Protein AF-0000000070112714 (afdb_homodimer)

Radius of gyration: 20.92 Å; Cα contacts (8 Å, |Δi|>4): 1227; chains: 2; bounding box: 42×71×52 Å

Structure (mmCIF, N/CA/C/O backbone):
data_AF-0000000070112714-model_v1
#
loop_
_entity.id
_entity.type
_entity.pdbx_description
1 polymer 'Adenosylcobinamide amidohydrolase'
#
loop_
_atom_site.group_PDB
_atom_site.id
_atom_site.type_symbol
_atom_site.label_atom_id
_atom_site.label_alt_id
_atom_site.label_comp_id
_atom_site.label_asym_id
_atom_site.label_entity_id
_atom_site.label_seq_id
_atom_site.pdbx_PDB_ins_code
_atom_site.Cartn_x
_atom_site.Cartn_y
_atom_site.Cartn_z
_atom_site.occupancy
_atom_site.B_iso_or_equiv
_atom_site.auth_seq_id
_atom_site.auth_comp_id
_atom_site.auth_asym_id
_atom_site.auth_atom_id
_atom_site.pdbx_PDB_model_num
ATOM 1 N N . MET A 1 1 ? -20.719 7.207 11.641 1 56.81 1 MET A N 1
ATOM 2 C CA . MET A 1 1 ? -20.375 8.398 10.875 1 56.81 1 MET A CA 1
ATOM 3 C C . MET A 1 1 ? -18.906 8.758 11.07 1 56.81 1 MET A C 1
ATOM 5 O O . MET A 1 1 ? -18.391 8.719 12.195 1 56.81 1 MET A O 1
ATOM 9 N N . PHE A 1 2 ? -18.266 8.805 9.938 1 67.12 2 PHE A N 1
ATOM 10 C CA . PHE A 1 2 ? -16.875 9.211 10.031 1 67.12 2 PHE A CA 1
ATOM 11 C C . PHE A 1 2 ? -16.75 10.641 10.555 1 67.12 2 PHE A C 1
ATOM 13 O O . PHE A 1 2 ? -17.469 11.531 10.086 1 67.12 2 PHE A O 1
ATOM 20 N N . ALA A 1 3 ? -15.992 10.781 11.586 1 72 3 ALA A N 1
ATOM 21 C CA . ALA A 1 3 ? -15.828 12.094 12.203 1 72 3 ALA A CA 1
ATOM 22 C C . ALA A 1 3 ? -14.969 13.008 11.336 1 72 3 ALA A C 1
ATOM 24 O O . ALA A 1 3 ? -13.852 12.648 10.969 1 72 3 ALA A O 1
ATOM 25 N N . GLU A 1 4 ? -15.531 14.086 10.969 1 88.38 4 GLU A N 1
ATOM 26 C CA . GLU A 1 4 ? -14.797 15.148 10.297 1 88.38 4 GLU A CA 1
ATOM 27 C C . GLU A 1 4 ? -13.68 15.695 11.18 1 88.38 4 GLU A C 1
ATOM 29 O O . GLU A 1 4 ? -13.828 15.781 12.398 1 88.38 4 GLU A O 1
ATOM 34 N N . PRO A 1 5 ? -12.547 15.977 10.555 1 95.75 5 PRO A N 1
ATOM 35 C CA . PRO A 1 5 ? -11.484 16.562 11.375 1 95.75 5 PRO A CA 1
ATOM 36 C C . PRO A 1 5 ? -11.781 18 11.797 1 95.75 5 PRO A C 1
ATOM 38 O O . PRO A 1 5 ? -12.516 18.703 11.102 1 95.75 5 PRO A O 1
ATOM 41 N N . SER A 1 6 ? -11.258 18.406 12.914 1 96.06 6 SER A N 1
ATOM 42 C CA . SER A 1 6 ? -11.266 19.812 13.336 1 96.06 6 SER A CA 1
ATOM 43 C C . SER A 1 6 ? -9.906 20.469 13.094 1 96.06 6 SER A C 1
ATOM 45 O O . SER A 1 6 ? -8.867 19.812 13.188 1 96.06 6 SER A O 1
ATOM 47 N N . LEU A 1 7 ? -9.969 21.719 12.742 1 95.75 7 LEU A N 1
ATOM 48 C CA . LEU A 1 7 ? -8.75 22.516 12.633 1 95.75 7 LEU A CA 1
ATOM 49 C C . LEU A 1 7 ? -8.406 23.172 13.961 1 95.75 7 LEU A C 1
ATOM 51 O O . LEU A 1 7 ? -9.266 23.781 14.602 1 95.75 7 LEU A O 1
ATOM 55 N N . THR A 1 8 ? -7.23 22.953 14.438 1 95.25 8 THR A N 1
ATOM 56 C CA . THR A 1 8 ? -6.738 23.578 15.664 1 95.25 8 THR A CA 1
ATOM 57 C C . THR A 1 8 ? -5.289 24.016 15.5 1 95.25 8 THR A C 1
ATOM 59 O O . THR A 1 8 ? -4.789 24.141 14.375 1 95.25 8 THR A O 1
ATOM 62 N N . HIS A 1 9 ? -4.691 24.516 16.625 1 94.56 9 HIS A N 1
ATOM 63 C CA . HIS A 1 9 ? -3.324 25.016 16.578 1 94.56 9 HIS A CA 1
ATOM 64 C C . HIS A 1 9 ? -2.539 24.609 17.812 1 94.56 9 HIS A C 1
ATOM 66 O O . HIS A 1 9 ? -3.129 24.25 18.844 1 94.56 9 HIS A O 1
ATOM 72 N N . ARG A 1 10 ? -1.313 24.562 17.625 1 91.44 10 ARG A N 1
ATOM 73 C CA . ARG A 1 10 ? -0.392 24.453 18.766 1 91.44 10 ARG A CA 1
ATOM 74 C C . ARG A 1 10 ? 0.631 25.578 18.734 1 91.44 10 ARG A C 1
ATOM 76 O O . ARG A 1 10 ? 0.941 26.141 17.688 1 91.44 10 ARG A O 1
ATOM 83 N N . ARG A 1 11 ? 1.104 25.922 19.922 1 89.69 11 ARG A N 1
ATOM 84 C CA . ARG A 1 11 ? 2.154 26.922 20.031 1 89.69 11 ARG A CA 1
ATOM 85 C C . ARG A 1 11 ? 3.535 26.297 19.875 1 89.69 11 ARG A C 1
ATOM 87 O O . ARG A 1 11 ? 3.896 25.375 20.609 1 89.69 11 ARG A O 1
ATOM 94 N N . GLU A 1 12 ? 4.195 26.609 18.812 1 86.19 12 GLU A N 1
ATOM 95 C CA . GLU A 1 12 ? 5.562 26.172 18.578 1 86.19 12 GLU A CA 1
ATOM 96 C C . GLU A 1 12 ? 6.426 27.312 18.016 1 86.19 12 GLU A C 1
ATOM 98 O O . GLU A 1 12 ? 6.055 27.953 17.047 1 86.19 12 GLU A O 1
ATOM 103 N N . ASP A 1 13 ? 7.633 27.547 18.734 1 82.56 13 ASP A N 1
ATOM 104 C CA . ASP A 1 13 ? 8.578 28.594 18.359 1 82.56 13 ASP A CA 1
ATOM 105 C C . ASP A 1 13 ? 7.883 29.938 18.203 1 82.56 13 ASP A C 1
ATOM 107 O O . ASP A 1 13 ? 8.102 30.656 17.219 1 82.56 13 ASP A O 1
ATOM 111 N N . GLY A 1 14 ? 6.926 30.25 19.094 1 82.19 14 GLY A N 1
ATOM 112 C CA . GLY A 1 14 ? 6.246 31.547 19.156 1 82.19 14 GLY A CA 1
ATOM 113 C C . GLY A 1 14 ? 5.176 31.703 18.094 1 82.19 14 GLY A C 1
ATOM 114 O O . GLY A 1 14 ? 4.66 32.812 17.875 1 82.19 14 GLY A O 1
ATOM 115 N N . ARG A 1 15 ? 4.855 30.656 17.391 1 87.38 15 ARG A N 1
ATOM 116 C CA . ARG A 1 15 ? 3.848 30.703 16.328 1 87.38 15 ARG A CA 1
ATOM 117 C C . ARG A 1 15 ? 2.711 29.719 16.609 1 87.38 15 ARG A C 1
ATOM 119 O O . ARG A 1 15 ? 2.9 28.734 17.312 1 87.38 15 ARG A O 1
ATOM 126 N N . ASP A 1 16 ? 1.595 30.109 16.188 1 90.81 16 ASP A N 1
ATOM 127 C CA . ASP A 1 16 ? 0.481 29.172 16.156 1 90.81 16 ASP A CA 1
ATOM 128 C C . ASP A 1 16 ? 0.528 28.297 14.914 1 90.81 16 ASP A C 1
ATOM 130 O O . ASP A 1 16 ? 0.186 28.75 13.82 1 90.81 16 ASP A O 1
ATOM 134 N N . VAL A 1 17 ? 0.941 27.109 15.031 1 93.94 17 VAL A N 1
ATOM 135 C CA . VAL A 1 17 ? 1.101 26.203 13.906 1 93.94 17 VAL A CA 1
ATOM 13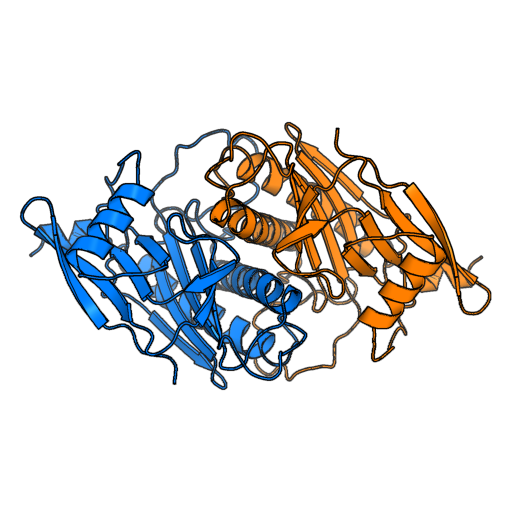6 C C . VAL A 1 17 ? -0.122 25.281 13.789 1 93.94 17 VAL A C 1
ATOM 138 O O . VAL A 1 17 ? -0.492 24.609 14.758 1 93.94 17 VAL A O 1
ATOM 141 N N . PRO A 1 18 ? -0.763 25.266 12.695 1 96.06 18 PRO A N 1
ATOM 142 C CA . PRO A 1 18 ? -2.041 24.562 12.57 1 96.06 18 PRO A CA 1
ATOM 143 C C . PRO A 1 18 ? -1.876 23.031 12.5 1 96.06 18 PRO A C 1
ATOM 145 O O . PRO A 1 18 ? -0.819 22.547 12.102 1 96.06 18 PRO A O 1
ATOM 148 N N . LEU A 1 19 ? -2.928 22.344 12.914 1 97.44 19 LEU A N 1
ATOM 149 C CA . LEU A 1 19 ? -3.041 20.906 12.711 1 97.44 19 LEU A CA 1
ATOM 150 C C . LEU A 1 19 ? -4.504 20.484 12.594 1 97.44 19 LEU A C 1
ATOM 152 O O . LEU A 1 19 ? -5.398 21.188 13.062 1 97.44 19 LEU A O 1
ATOM 156 N N . LEU A 1 20 ? -4.691 19.406 11.836 1 98.19 20 LEU A N 1
ATOM 157 C CA . LEU A 1 20 ? -5.98 18.719 11.773 1 98.19 20 LEU A CA 1
ATOM 158 C C . LEU A 1 20 ? -6.078 17.641 12.844 1 98.19 20 LEU A C 1
ATOM 160 O O . LEU A 1 20 ? -5.117 16.906 13.078 1 98.19 20 LEU A O 1
ATOM 164 N N . LEU A 1 21 ? -7.234 17.578 13.492 1 98.25 21 LEU A N 1
ATOM 165 C CA . LEU A 1 21 ? -7.457 16.609 14.555 1 98.25 21 LEU A CA 1
ATOM 166 C C . LEU A 1 21 ? -8.734 15.805 14.305 1 98.25 21 LEU A C 1
ATOM 168 O O . LEU A 1 21 ? -9.805 16.391 14.102 1 98.25 21 LEU A O 1
ATOM 172 N N . TRP A 1 22 ? -8.609 14.469 14.18 1 98.06 22 TRP A N 1
ATOM 173 C CA . TRP A 1 22 ? -9.734 13.539 14.258 1 98.06 22 TRP A CA 1
ATOM 174 C C . TRP A 1 22 ? -9.844 12.93 15.648 1 98.06 22 TRP A C 1
ATOM 176 O O . TRP A 1 22 ? -8.891 12.312 16.141 1 98.06 22 TRP A O 1
ATOM 186 N N . ARG A 1 23 ? -10.922 13.07 16.328 1 96.56 23 ARG A N 1
ATOM 187 C CA . ARG A 1 23 ? -11.289 12.312 17.516 1 96.56 23 ARG A CA 1
ATOM 188 C C . ARG A 1 23 ? -12.391 11.305 17.219 1 96.56 23 ARG A C 1
ATOM 190 O O . ARG A 1 23 ? -13.508 11.688 16.875 1 96.56 23 ARG A O 1
ATOM 197 N N . PHE A 1 24 ? -12.031 10.078 17.359 1 96.12 24 PHE A N 1
ATOM 198 C CA . PHE A 1 24 ? -13.016 9.055 17.016 1 96.12 24 PHE A CA 1
ATOM 199 C C . PHE A 1 24 ? -13.867 8.695 18.219 1 96.12 24 PHE A C 1
ATOM 201 O O . PHE A 1 24 ? -13.344 8.453 19.312 1 96.12 24 PHE A O 1
ATOM 208 N N . PRO A 1 25 ? -15.18 8.734 18.078 1 93.81 25 PRO A N 1
ATOM 209 C CA . PRO A 1 25 ? -16.062 8.414 19.203 1 93.81 25 PRO A CA 1
ATOM 210 C C . PRO A 1 25 ? -15.812 7.016 19.766 1 93.81 25 PRO A C 1
ATOM 212 O O . PRO A 1 25 ? -16.031 6.781 20.969 1 93.81 25 PRO A O 1
ATOM 215 N N . GLU A 1 26 ? -15.531 6.074 18.953 1 95.69 26 GLU A N 1
ATOM 216 C CA . GLU A 1 26 ? -15.094 4.723 19.297 1 95.69 26 GLU A CA 1
ATOM 217 C C . GLU A 1 26 ? -13.828 4.348 18.531 1 95.69 26 GLU A C 1
ATOM 219 O O . GLU A 1 26 ? -13.555 4.887 17.453 1 95.69 26 GLU A O 1
ATOM 224 N N . PRO A 1 27 ? -13.055 3.426 19.141 1 97.31 27 PRO A N 1
ATOM 225 C CA . PRO A 1 27 ? -11.844 3.02 18.422 1 97.31 27 PRO A CA 1
ATOM 226 C C . PRO A 1 27 ? -12.133 2.486 17.016 1 97.31 27 PRO A C 1
ATOM 228 O O . PRO A 1 27 ? -13.117 1.773 16.828 1 97.31 27 PRO A O 1
ATOM 231 N N . LEU A 1 28 ? -11.32 2.832 16.109 1 98.06 28 LEU A N 1
ATOM 232 C CA . LEU A 1 28 ? -11.414 2.381 14.719 1 98.06 28 LEU A CA 1
ATOM 233 C C . LEU A 1 28 ? -10.25 1.464 14.367 1 98.06 28 LEU A C 1
ATOM 235 O O . LEU A 1 28 ? -9.164 1.577 14.945 1 98.06 28 LEU A O 1
ATOM 239 N N . LEU A 1 29 ? -10.523 0.528 13.461 1 98.69 29 LEU A N 1
ATOM 240 C CA . LEU A 1 29 ? -9.445 -0.258 12.883 1 98.69 29 LEU A CA 1
ATOM 241 C C . LEU A 1 29 ? -8.703 0.544 11.812 1 98.69 29 LEU A C 1
ATOM 243 O O . LEU A 1 29 ? -9.328 1.164 10.953 1 98.69 29 LEU A O 1
ATOM 247 N N . ALA A 1 30 ? -7.297 0.504 11.945 1 98.81 30 ALA A N 1
ATOM 248 C CA . ALA A 1 30 ? -6.508 1.33 11.031 1 98.81 30 ALA A CA 1
ATOM 249 C C . ALA A 1 30 ? -5.344 0.538 10.445 1 98.81 30 ALA A C 1
ATOM 251 O O . ALA A 1 30 ? -4.781 -0.338 11.102 1 98.81 30 ALA A O 1
ATOM 252 N N . ALA A 1 31 ? -5.031 0.729 9.219 1 98.94 31 ALA A N 1
ATOM 253 C CA . ALA A 1 31 ? -3.729 0.483 8.609 1 98.94 31 ALA A CA 1
ATOM 254 C C . ALA A 1 31 ? -3.062 1.79 8.188 1 98.94 31 ALA A C 1
ATOM 256 O O . ALA A 1 31 ? -3.643 2.574 7.434 1 98.94 31 ALA A O 1
ATOM 257 N N . SER A 1 32 ? -1.835 2.039 8.68 1 98.88 32 SER A N 1
ATOM 258 C CA . SER A 1 32 ? -1.22 3.342 8.453 1 98.88 32 SER A CA 1
ATOM 259 C C . SER A 1 32 ? 0.291 3.221 8.289 1 98.88 32 SER A C 1
ATOM 261 O O . SER A 1 32 ? 0.932 2.424 8.977 1 98.88 32 SER A O 1
ATOM 263 N N . SER A 1 33 ? 0.837 4.031 7.414 1 98.88 33 SER A N 1
ATOM 264 C CA . SER A 1 33 ? 2.283 4.102 7.234 1 98.88 33 SER A CA 1
ATOM 265 C C . SER A 1 33 ? 2.895 5.211 8.078 1 98.88 33 SER A C 1
ATOM 267 O O . SER A 1 33 ? 4.059 5.574 7.895 1 98.88 33 SER A O 1
ATOM 269 N N . ALA A 1 34 ? 2.199 5.758 9 1 98.56 34 ALA A N 1
ATOM 270 C CA . ALA A 1 34 ? 2.594 6.926 9.789 1 98.56 34 ALA A CA 1
ATOM 271 C C . ALA A 1 34 ? 3.797 6.609 10.672 1 98.56 34 ALA A C 1
ATOM 273 O O . ALA A 1 34 ? 4.02 5.453 11.039 1 98.56 34 ALA A O 1
ATOM 274 N N . VAL A 1 35 ? 4.492 7.605 10.93 1 94.56 35 VAL A N 1
ATOM 275 C CA . VAL A 1 35 ? 5.656 7.488 11.797 1 94.56 35 VAL A CA 1
ATOM 276 C C . VAL A 1 35 ? 5.207 7.188 13.227 1 94.56 35 VAL A C 1
ATOM 278 O O . VAL A 1 35 ? 5.816 6.367 13.922 1 94.56 35 VAL A O 1
ATOM 281 N N . LEU A 1 36 ? 4.164 7.887 13.656 1 98.19 36 LEU A N 1
ATOM 282 C CA . LEU A 1 36 ? 3.549 7.559 14.938 1 98.19 36 LEU A CA 1
ATOM 283 C C . LEU A 1 36 ? 2.26 6.77 14.734 1 98.19 36 LEU A C 1
ATOM 285 O O . LEU A 1 36 ? 1.352 7.223 14.039 1 98.19 36 LEU A O 1
ATOM 289 N N . GLY A 1 37 ? 2.242 5.656 15.391 1 98.31 37 GLY A N 1
ATOM 290 C CA . GLY A 1 37 ? 1.006 4.891 15.352 1 98.31 37 GLY A CA 1
ATOM 291 C C . GLY A 1 37 ? 0.8 4.148 14.047 1 98.31 37 GLY A C 1
ATOM 292 O O . GLY A 1 37 ? -0.324 3.764 13.719 1 98.31 37 GLY A O 1
ATOM 293 N N . GLY A 1 38 ? 1.857 4 13.219 1 98.56 38 GLY A N 1
ATOM 294 C CA . GLY A 1 38 ? 1.761 3.203 12.008 1 98.56 38 GLY A CA 1
ATOM 295 C C . GLY A 1 38 ? 1.513 1.732 12.273 1 98.56 38 GLY A C 1
ATOM 296 O O . GLY A 1 38 ? 1.567 1.289 13.43 1 98.56 38 GLY A O 1
ATOM 297 N N . GLY A 1 39 ? 1.223 0.967 11.242 1 98.69 39 GLY A N 1
ATOM 298 C CA . GLY A 1 39 ? 0.872 -0.438 11.367 1 98.69 39 GLY A CA 1
ATOM 299 C C . GLY A 1 39 ? -0.625 -0.685 11.344 1 98.69 39 GLY A C 1
ATOM 300 O O . GLY A 1 39 ? -1.384 0.131 10.812 1 98.69 39 GLY A O 1
ATOM 301 N N . VAL A 1 40 ? -1.014 -1.874 11.781 1 98.88 40 VAL A N 1
ATOM 302 C CA . VAL A 1 40 ? -2.426 -2.244 11.82 1 98.88 40 VAL A CA 1
ATOM 303 C C . VAL A 1 40 ? -2.877 -2.389 13.273 1 98.88 40 VAL A C 1
ATOM 305 O O . VAL A 1 40 ? -2.195 -3.023 14.078 1 98.88 40 VAL A O 1
ATOM 308 N N . GLY A 1 41 ? -3.982 -1.781 13.562 1 98.62 41 GLY A N 1
ATOM 309 C CA . GLY A 1 41 ? -4.523 -1.898 14.906 1 98.62 41 GLY A CA 1
ATOM 310 C C . GLY A 1 41 ? -5.613 -0.884 15.195 1 98.62 41 GLY A C 1
ATOM 311 O O . GLY A 1 41 ? -5.996 -0.104 14.32 1 98.62 41 GLY A O 1
ATOM 312 N N . LEU A 1 42 ? -6.145 -0.897 16.438 1 98.62 42 LEU A N 1
ATOM 313 C CA . LEU A 1 42 ? -7.172 0.049 16.859 1 98.62 42 LEU A CA 1
ATOM 314 C C . LEU A 1 42 ? -6.562 1.416 17.156 1 98.62 42 LEU A C 1
ATOM 316 O O . LEU A 1 42 ? -5.469 1.505 17.719 1 98.62 42 LEU A O 1
ATOM 320 N N . ARG A 1 43 ? -7.234 2.41 16.734 1 98.62 43 ARG A N 1
ATOM 321 C CA . ARG A 1 43 ? -6.797 3.787 16.953 1 98.62 43 ARG A CA 1
ATOM 322 C C . ARG A 1 43 ? -7.953 4.652 17.453 1 98.62 43 ARG A C 1
ATOM 324 O O . ARG A 1 43 ? -9.094 4.473 17.031 1 98.62 43 ARG A O 1
ATOM 331 N N . GLU A 1 44 ? -7.617 5.664 18.25 1 98.25 44 GLU A N 1
ATOM 332 C CA . GLU A 1 44 ? -8.648 6.473 18.891 1 98.25 44 GLU A CA 1
ATOM 333 C C . GLU A 1 44 ? -8.594 7.918 18.406 1 98.25 44 GLU A C 1
ATOM 335 O O . GLU A 1 44 ? -9.531 8.688 18.625 1 98.25 44 GLU A O 1
ATOM 340 N N . TRP A 1 45 ? -7.547 8.281 17.844 1 98.44 45 TRP A N 1
ATOM 341 C CA . TRP A 1 45 ? -7.395 9.641 17.328 1 98.44 45 TRP A CA 1
ATOM 342 C C . TRP A 1 45 ? -6.379 9.68 16.188 1 98.44 45 TRP A C 1
ATOM 344 O O . TRP A 1 45 ? -5.629 8.719 15.984 1 98.44 45 TRP A O 1
ATOM 354 N N . LEU A 1 46 ? -6.379 10.711 15.391 1 98.75 46 LEU A N 1
ATOM 355 C CA . LEU A 1 46 ? -5.441 10.984 14.305 1 98.75 46 LEU A CA 1
ATOM 356 C C . LEU A 1 46 ? -5.16 12.477 14.188 1 98.75 46 LEU A C 1
ATOM 358 O O . LEU A 1 46 ? -6.074 13.297 14.289 1 98.75 46 LEU A O 1
ATOM 362 N N . ILE A 1 47 ? -3.867 12.844 14.117 1 98.69 47 ILE A N 1
ATOM 363 C CA . ILE A 1 47 ? -3.52 14.242 13.875 1 98.69 47 ILE A CA 1
ATOM 364 C C . ILE A 1 47 ? -2.674 14.344 12.602 1 98.69 47 ILE A C 1
ATOM 366 O O . ILE A 1 47 ? -1.876 13.453 12.312 1 98.69 47 ILE A O 1
ATOM 370 N N . ASN A 1 48 ? -2.848 15.289 11.844 1 98.5 48 ASN A N 1
ATOM 371 C CA . ASN A 1 48 ? -2.018 15.758 10.742 1 98.5 48 ASN A CA 1
ATOM 372 C C . ASN A 1 48 ? -1.517 17.172 10.977 1 98.5 48 ASN A C 1
ATOM 374 O O . ASN A 1 48 ? -2.287 18.141 10.883 1 98.5 48 ASN A O 1
ATOM 378 N N . ALA A 1 49 ? -0.205 17.281 11.25 1 97.81 49 ALA A N 1
ATOM 379 C CA . ALA A 1 49 ? 0.325 18.547 11.75 1 97.81 49 ALA A CA 1
ATOM 380 C C . ALA A 1 49 ? 1.243 19.203 10.727 1 97.81 49 ALA A C 1
ATOM 382 O O . ALA A 1 49 ? 2.164 18.562 10.211 1 97.81 49 ALA A O 1
ATOM 383 N N . SER A 1 50 ? 1.033 20.5 10.469 1 96.5 50 SER A N 1
ATOM 384 C CA . SER A 1 50 ? 1.953 21.266 9.641 1 96.5 50 SER A CA 1
ATOM 385 C C . SER A 1 50 ? 3.281 21.5 10.352 1 96.5 50 SER A C 1
ATOM 387 O O . SER A 1 50 ? 3.314 21.688 11.57 1 96.5 50 SER A O 1
ATOM 389 N N . VAL A 1 51 ? 4.312 21.359 9.625 1 94.12 51 VAL A N 1
ATOM 390 C CA . VAL A 1 51 ? 5.652 21.688 10.094 1 94.12 51 VAL A CA 1
ATOM 391 C C . VAL A 1 51 ? 6.344 22.594 9.086 1 94.12 51 VAL A C 1
ATOM 393 O O . VAL A 1 51 ? 5.973 22.641 7.914 1 94.12 51 VAL A O 1
ATOM 396 N N . PRO A 1 52 ? 7.305 23.391 9.578 1 88.62 52 PRO A N 1
ATOM 397 C CA . PRO A 1 52 ? 8.047 24.219 8.617 1 88.62 52 PRO A CA 1
ATOM 398 C C . PRO A 1 52 ? 8.844 23.391 7.613 1 88.62 52 PRO A C 1
ATOM 400 O O . PRO A 1 52 ? 9.211 22.25 7.902 1 88.62 52 PRO A O 1
ATOM 403 N N . MET A 1 53 ? 9.141 23.984 6.473 1 84.5 53 MET A N 1
ATOM 404 C CA . MET A 1 53 ? 9.906 23.312 5.426 1 84.5 53 MET A CA 1
ATOM 405 C C . MET A 1 53 ? 11.305 22.953 5.918 1 84.5 53 MET A C 1
ATOM 407 O O . MET A 1 53 ? 11.953 22.062 5.367 1 84.5 53 MET A O 1
ATOM 411 N N . SER A 1 54 ? 11.68 23.594 7.008 1 82.12 54 SER A N 1
ATOM 412 C CA . SER A 1 54 ? 13.008 23.375 7.57 1 82.12 54 SER A CA 1
ATOM 413 C C . SER A 1 54 ? 12.992 22.297 8.648 1 82.12 54 SER A C 1
ATOM 415 O O . SER A 1 54 ? 14.008 22.031 9.289 1 82.12 54 SER A O 1
ATOM 417 N N . TYR A 1 55 ? 11.828 21.781 8.805 1 85.44 55 TYR A N 1
ATOM 418 C CA . TYR A 1 55 ? 11.68 20.734 9.812 1 85.44 55 TYR A CA 1
ATOM 419 C C . TYR A 1 55 ? 12.742 19.641 9.633 1 85.44 55 TYR A C 1
ATOM 421 O O . TYR A 1 55 ? 12.82 19.016 8.578 1 85.44 55 TYR A O 1
ATOM 429 N N . ALA A 1 56 ? 13.508 19.391 10.695 1 80.62 56 ALA A N 1
ATOM 430 C CA . ALA A 1 56 ? 14.602 18.422 10.609 1 80.62 56 ALA A CA 1
ATOM 431 C C . ALA A 1 56 ? 14.82 17.719 11.945 1 80.62 56 ALA A C 1
ATOM 433 O O . ALA A 1 56 ? 15.93 17.266 12.242 1 80.62 56 ALA A O 1
ATOM 434 N N . ARG A 1 57 ? 13.82 17.656 12.734 1 86.44 57 ARG A N 1
ATOM 435 C CA . ARG A 1 57 ? 13.945 16.922 13.992 1 86.44 57 ARG A CA 1
ATOM 436 C C . ARG A 1 57 ? 14.273 15.453 13.75 1 86.44 57 ARG A C 1
ATOM 438 O O . ARG A 1 57 ? 13.695 14.828 12.859 1 86.44 57 ARG A O 1
ATOM 445 N N . PRO A 1 58 ? 15.164 14.922 14.492 1 88.38 58 PRO A N 1
ATOM 446 C CA . PRO A 1 58 ? 15.539 13.516 14.305 1 88.38 58 PRO A CA 1
ATOM 447 C C . PRO A 1 58 ? 14.547 12.555 14.953 1 88.38 58 PRO A C 1
ATOM 449 O O . PRO A 1 58 ? 14.664 11.336 14.781 1 88.38 58 PRO A O 1
ATOM 452 N N . ASP A 1 59 ? 13.586 13.07 15.734 1 93.88 59 ASP A N 1
ATOM 453 C CA . ASP A 1 59 ? 12.656 12.219 16.469 1 93.88 59 ASP A CA 1
ATOM 454 C C . ASP A 1 59 ? 11.211 12.625 16.188 1 93.88 59 ASP A C 1
ATOM 456 O O . ASP A 1 59 ? 10.469 12.969 17.109 1 93.88 59 ASP A O 1
ATOM 460 N N . PRO A 1 60 ? 10.805 12.43 15 1 95.31 60 PRO A N 1
ATOM 461 C CA . PRO A 1 60 ? 9.445 12.852 14.656 1 95.31 60 PRO A CA 1
ATOM 462 C C . PRO A 1 60 ? 8.375 12.117 15.461 1 95.31 60 PRO A C 1
ATOM 464 O O . PRO A 1 60 ? 7.332 12.695 15.773 1 95.31 60 PRO A O 1
ATOM 467 N N . GLU A 1 61 ? 8.609 10.922 15.836 1 96.38 61 GLU A N 1
ATOM 468 C CA . GLU A 1 61 ? 7.648 10.164 16.641 1 96.38 61 GLU A CA 1
ATOM 469 C C . GLU A 1 61 ? 7.449 10.812 18.016 1 96.38 61 GLU A C 1
ATOM 471 O O . GLU A 1 61 ? 6.32 10.961 18.469 1 96.38 61 GLU A O 1
ATOM 476 N N . ALA A 1 62 ? 8.547 11.109 18.641 1 96.69 62 ALA A N 1
ATOM 477 C CA . ALA A 1 62 ? 8.484 11.773 19.938 1 96.69 62 ALA A CA 1
ATOM 478 C C . ALA A 1 62 ? 7.809 13.141 19.828 1 96.69 62 ALA A C 1
ATOM 480 O O . ALA A 1 62 ? 7.059 13.539 20.719 1 96.69 62 ALA A O 1
ATOM 481 N N . HIS A 1 63 ? 8.148 13.844 18.75 1 96.75 63 HIS A N 1
ATOM 482 C CA . HIS A 1 63 ? 7.508 15.133 18.516 1 96.75 63 HIS A CA 1
ATOM 483 C C . HIS A 1 63 ? 5.988 14.984 18.438 1 96.75 63 HIS A C 1
ATOM 485 O O . HIS A 1 63 ? 5.258 15.68 19.141 1 96.75 63 HIS A O 1
ATOM 491 N N . LEU A 1 64 ? 5.504 14.055 17.688 1 97.75 64 LEU A N 1
ATOM 492 C CA . LEU A 1 64 ? 4.078 13.82 17.484 1 97.75 64 LEU A CA 1
ATOM 493 C C . LEU A 1 64 ? 3.42 13.359 18.781 1 97.75 64 LEU A C 1
ATOM 495 O O . LEU A 1 64 ? 2.291 13.75 19.094 1 97.75 64 LEU A O 1
ATOM 499 N N . ALA A 1 65 ? 4.109 12.523 19.5 1 97.56 65 ALA A N 1
ATOM 500 C CA . ALA A 1 65 ? 3.594 12.094 20.797 1 97.56 65 ALA A CA 1
ATOM 501 C C . ALA A 1 65 ? 3.416 13.289 21.734 1 97.56 65 ALA A C 1
ATOM 503 O O . ALA A 1 65 ? 2.445 13.352 22.5 1 97.56 65 ALA A O 1
ATOM 504 N N . GLY A 1 66 ? 4.387 14.164 21.719 1 97 66 GLY A N 1
ATOM 505 C CA . GLY A 1 66 ? 4.277 15.391 22.484 1 97 66 GLY A CA 1
ATOM 506 C C . GLY A 1 66 ? 3.09 16.25 22.094 1 97 66 GLY A C 1
ATOM 507 O O . GLY A 1 66 ? 2.393 16.781 22.953 1 97 66 GLY A O 1
ATOM 508 N N . LEU A 1 67 ? 2.891 16.391 20.734 1 96.94 67 LEU A N 1
ATOM 509 C CA . LEU A 1 67 ? 1.731 17.125 20.25 1 96.94 67 LEU A CA 1
ATOM 510 C C . LEU A 1 67 ? 0.436 16.516 20.766 1 96.94 67 LEU A C 1
ATOM 512 O O . LEU A 1 67 ? -0.459 17.219 21.219 1 96.94 67 LEU A O 1
ATOM 516 N N . ALA A 1 68 ? 0.345 15.211 20.688 1 97.44 68 ALA A N 1
ATOM 517 C CA . ALA A 1 68 ? -0.839 14.492 21.156 1 97.44 68 ALA A CA 1
ATOM 518 C C . ALA A 1 68 ? -1.076 14.727 22.641 1 97.44 68 ALA A C 1
ATOM 520 O O . ALA A 1 68 ? -2.211 14.953 23.078 1 97.44 68 ALA A O 1
ATOM 521 N N . ALA A 1 69 ? 0.001 14.625 23.391 1 97.12 69 ALA A N 1
ATOM 522 C CA . ALA A 1 69 ? -0.099 14.859 24.828 1 97.12 69 ALA A CA 1
ATOM 523 C C . ALA A 1 69 ? -0.613 16.266 25.125 1 97.12 69 ALA A C 1
ATOM 525 O O . ALA A 1 69 ? -1.447 16.453 26.016 1 97.12 69 ALA A O 1
ATOM 526 N N . GLY A 1 70 ? -0.071 17.266 24.406 1 96.06 70 GLY A N 1
ATOM 527 C CA . GLY A 1 70 ? -0.506 18.641 24.562 1 96.06 70 GLY A CA 1
ATOM 528 C C . GLY A 1 70 ? -1.98 18.828 24.266 1 96.06 70 GLY A C 1
ATOM 529 O O . GLY A 1 70 ? -2.605 19.766 24.781 1 96.06 70 GLY A O 1
ATOM 530 N N . LEU A 1 71 ? -2.543 18 23.422 1 96.12 71 LEU A N 1
ATOM 531 C CA . LEU A 1 71 ? -3.953 18.062 23.047 1 96.12 71 LEU A CA 1
ATOM 532 C C . LEU A 1 71 ? -4.785 17.141 23.938 1 96.12 71 LEU A C 1
ATOM 534 O O . LEU A 1 71 ? -5.977 16.938 23.688 1 96.12 71 LEU A O 1
ATOM 538 N N . HIS A 1 72 ? -4.168 16.453 24.938 1 96.88 72 HIS A N 1
ATOM 539 C CA . HIS A 1 72 ? -4.789 15.57 25.922 1 96.88 72 HIS A CA 1
ATOM 540 C C . HIS A 1 72 ? -5.375 14.328 25.25 1 96.88 72 HIS A C 1
ATOM 542 O O . HIS A 1 72 ? -6.445 13.859 25.641 1 96.88 72 HIS A O 1
ATOM 548 N N . LEU A 1 73 ? -4.742 13.992 24.172 1 97.25 73 LEU A N 1
ATOM 549 C CA . LEU A 1 73 ? -5.125 12.742 23.531 1 97.25 73 LEU A CA 1
ATOM 550 C C . LEU A 1 73 ? -4.488 11.547 24.234 1 97.25 73 LEU A C 1
ATOM 552 O O . LEU A 1 73 ? -3.289 11.562 24.531 1 97.25 73 LEU A O 1
ATOM 556 N N . THR A 1 74 ? -5.316 10.633 24.578 1 95.56 74 THR A N 1
ATOM 557 C CA . THR A 1 74 ? -4.855 9.43 25.266 1 95.56 74 THR A CA 1
ATOM 558 C C . THR A 1 74 ? -5.145 8.188 24.422 1 95.56 74 THR A C 1
ATOM 560 O O . THR A 1 74 ? -5.918 8.242 23.469 1 95.56 74 THR A O 1
ATOM 563 N N . GLY A 1 75 ? -4.453 7.09 24.75 1 96.88 75 GLY A N 1
ATOM 564 C CA . GLY A 1 75 ? -4.664 5.871 23.984 1 96.88 75 GLY A CA 1
ATOM 565 C C . GLY A 1 75 ? -3.906 5.848 22.672 1 96.88 75 GLY A C 1
ATOM 566 O O . GLY A 1 75 ? -3.135 6.766 22.375 1 96.88 75 GLY A O 1
ATOM 567 N N . PRO A 1 76 ? -4.074 4.754 21.922 1 98.25 76 PRO A N 1
ATOM 568 C CA . PRO A 1 76 ? -3.357 4.641 20.641 1 98.25 76 PRO A CA 1
ATOM 569 C C . PRO A 1 76 ? -3.906 5.578 19.578 1 98.25 76 PRO A C 1
ATOM 571 O O . PRO A 1 76 ? -5.125 5.738 19.453 1 98.25 76 PRO A O 1
ATOM 574 N N . GLY A 1 77 ? -3.102 6.254 18.859 1 98.62 77 GLY A N 1
ATOM 575 C CA . GLY A 1 77 ? -3.484 7.141 17.781 1 98.62 77 GLY A CA 1
ATOM 576 C C . GLY A 1 77 ? -2.445 7.223 16.672 1 98.62 77 GLY A C 1
ATOM 577 O O . GLY A 1 77 ? -1.485 6.445 16.656 1 98.62 77 GLY A O 1
ATOM 578 N N . ILE A 1 78 ? -2.752 8.031 15.68 1 98.88 78 ILE A N 1
ATOM 579 C CA . ILE A 1 78 ? -1.893 8.203 14.508 1 98.88 78 ILE A CA 1
ATOM 580 C C . ILE A 1 78 ? -1.458 9.664 14.406 1 98.88 78 ILE A C 1
ATOM 582 O O . ILE A 1 78 ? -2.271 10.57 14.57 1 98.88 78 ILE A O 1
ATOM 586 N N . GLY A 1 79 ? -0.168 9.867 14.203 1 98.81 79 GLY A N 1
ATOM 587 C CA . GLY A 1 79 ? 0.365 11.203 13.961 1 98.81 79 GLY A CA 1
ATOM 588 C C . GLY A 1 79 ? 1.052 11.336 12.609 1 98.81 79 GLY A C 1
ATOM 589 O O . GLY A 1 79 ? 1.961 10.562 12.297 1 98.81 79 GLY A O 1
ATOM 590 N N . LEU A 1 80 ? 0.667 12.32 11.828 1 98.56 80 LEU A N 1
ATOM 591 C CA . LEU A 1 80 ? 1.247 12.664 10.531 1 98.56 80 LEU A CA 1
ATOM 592 C C . LEU A 1 80 ? 1.854 14.062 10.562 1 98.56 80 LEU A C 1
ATOM 594 O O . LEU A 1 80 ? 1.385 14.938 11.297 1 98.56 80 LEU A O 1
ATOM 598 N N . LEU A 1 81 ? 2.879 14.242 9.781 1 97.19 81 LEU A N 1
ATOM 599 C CA . LEU A 1 81 ? 3.518 15.539 9.594 1 97.19 81 LEU A CA 1
ATOM 600 C C . LEU A 1 81 ? 3.484 15.953 8.125 1 97.19 81 LEU A C 1
ATOM 602 O O . LEU A 1 81 ? 3.609 15.109 7.234 1 97.19 81 LEU A O 1
ATOM 606 N N . THR A 1 82 ? 3.355 17.219 7.875 1 96.12 82 THR A N 1
ATOM 607 C CA . THR A 1 82 ? 3.348 17.719 6.504 1 96.12 82 THR A CA 1
ATOM 608 C C . THR A 1 82 ? 3.871 19.156 6.457 1 96.12 82 THR A C 1
ATOM 610 O O . THR A 1 82 ? 3.627 19.938 7.375 1 96.12 82 THR A O 1
ATOM 613 N N . GLY A 1 83 ? 4.586 19.422 5.379 1 93.12 83 GLY A N 1
ATOM 614 C CA . GLY A 1 83 ? 5.012 20.797 5.133 1 93.12 83 GLY A CA 1
ATOM 615 C C . GLY A 1 83 ? 3.912 21.672 4.547 1 93.12 83 GLY A C 1
ATOM 616 O O . GLY A 1 83 ? 4.078 22.875 4.418 1 93.12 83 GLY A O 1
ATOM 617 N N . VAL A 1 84 ? 2.844 21.109 4.172 1 93.19 84 VAL A N 1
ATOM 618 C CA . VAL A 1 84 ? 1.68 21.797 3.621 1 93.19 84 VAL A CA 1
ATOM 619 C C . VAL A 1 84 ? 0.899 22.469 4.746 1 93.19 84 VAL A C 1
ATOM 621 O O . VAL A 1 84 ? 0.825 21.953 5.859 1 93.19 84 VAL A O 1
ATOM 624 N N . ASP A 1 85 ? 0.386 23.703 4.496 1 93.38 85 ASP A N 1
ATOM 625 C CA . ASP A 1 85 ? -0.604 24.266 5.41 1 93.38 85 ASP A CA 1
ATOM 626 C C . ASP A 1 85 ? -1.871 23.422 5.441 1 93.38 85 ASP A C 1
ATOM 628 O O . ASP A 1 85 ? -2.592 23.328 4.445 1 93.38 85 ASP A O 1
ATOM 632 N N . VAL A 1 86 ? -2.211 22.812 6.586 1 95.69 86 VAL A N 1
ATOM 633 C CA . VAL A 1 86 ? -3.303 21.844 6.664 1 95.69 86 VAL A CA 1
ATOM 634 C C . VAL A 1 86 ? -4.633 22.562 6.414 1 95.69 86 VAL A C 1
ATOM 636 O O . VAL A 1 86 ? -5.656 21.906 6.184 1 95.69 86 VAL A O 1
ATOM 639 N N . HIS A 1 87 ? -4.664 23.938 6.379 1 93.38 87 HIS A N 1
ATOM 640 C CA . HIS A 1 87 ? -5.844 24.672 5.93 1 93.38 87 HIS A CA 1
ATOM 641 C C . HIS A 1 87 ? -6.191 24.328 4.484 1 93.38 87 HIS A C 1
ATOM 643 O O . HIS A 1 87 ? -7.332 24.5 4.059 1 93.38 87 HIS A O 1
ATOM 649 N N . ASP A 1 88 ? -5.203 23.812 3.77 1 94.56 88 ASP A N 1
ATOM 650 C CA . ASP A 1 88 ? -5.383 23.484 2.357 1 94.56 88 ASP A CA 1
ATOM 651 C C . ASP A 1 88 ? -5.836 22.047 2.172 1 94.56 88 ASP A C 1
ATOM 653 O O . ASP A 1 88 ? -5.816 21.516 1.055 1 94.56 88 ASP A O 1
ATOM 657 N N . VAL A 1 89 ? -6.238 21.406 3.283 1 96.81 89 VAL A N 1
ATOM 658 C CA . VAL A 1 89 ? -6.734 20.031 3.186 1 96.81 89 VAL A CA 1
ATOM 659 C C . VAL A 1 89 ? -7.844 19.953 2.139 1 96.81 89 VAL A C 1
ATOM 661 O O . VAL A 1 89 ? -8.664 20.875 2.033 1 96.81 89 VAL A O 1
ATOM 664 N N . VAL A 1 90 ? -7.781 18.969 1.291 1 97.69 90 VAL A N 1
ATOM 665 C CA . VAL A 1 90 ? -8.836 18.703 0.324 1 97.69 90 VAL A CA 1
ATOM 666 C C . VAL A 1 90 ? -9.594 17.438 0.726 1 97.69 90 VAL A C 1
ATOM 668 O O . VAL A 1 90 ? -9.016 16.531 1.32 1 97.69 90 VAL A O 1
ATOM 671 N N . SER A 1 91 ? -10.867 17.391 0.424 1 97.69 91 SER A N 1
ATOM 672 C CA . SER A 1 91 ? -11.695 16.234 0.737 1 97.69 91 SER A CA 1
ATOM 673 C C . SER A 1 91 ? -12.461 15.758 -0.492 1 97.69 91 SER A C 1
ATOM 675 O O . SER A 1 91 ? -12.766 16.547 -1.389 1 97.69 91 SER A O 1
ATOM 677 N N . ALA A 1 92 ? -12.641 14.539 -0.584 1 98.12 92 ALA A N 1
ATOM 678 C CA . ALA A 1 92 ? -13.5 13.891 -1.576 1 98.12 92 ALA A CA 1
ATOM 679 C C . ALA A 1 92 ? -14.266 12.719 -0.963 1 98.12 92 ALA A C 1
ATOM 681 O O . ALA A 1 92 ? -13.789 12.094 -0.014 1 98.12 92 ALA A O 1
ATOM 682 N N . SER A 1 93 ? -15.484 12.516 -1.428 1 97.19 93 SER A N 1
ATOM 683 C CA . SER A 1 93 ? -16.297 11.406 -0.936 1 97.19 93 SER A CA 1
ATOM 684 C C . SER A 1 93 ? -17.031 10.711 -2.076 1 97.19 93 SER A C 1
ATOM 686 O O . SER A 1 93 ? -17.406 11.352 -3.061 1 97.19 93 SER A O 1
ATOM 688 N N . GLU A 1 94 ? -17.125 9.469 -1.908 1 95.44 94 GLU A N 1
ATOM 689 C CA . GLU A 1 94 ? -17.922 8.664 -2.84 1 95.44 94 GLU A CA 1
ATOM 690 C C . GLU A 1 94 ? -18.469 7.414 -2.164 1 95.44 94 GLU A C 1
ATOM 692 O O . GLU A 1 94 ? -17.703 6.641 -1.575 1 95.44 94 GLU A O 1
ATOM 697 N N . ASP A 1 95 ? -19.781 7.176 -2.191 1 94.19 95 ASP A N 1
ATOM 698 C CA . ASP A 1 95 ? -20.469 5.973 -1.727 1 94.19 95 ASP A CA 1
ATOM 699 C C . ASP A 1 95 ? -20.078 5.641 -0.288 1 94.19 95 ASP A C 1
ATOM 701 O O . ASP A 1 95 ? -19.75 4.496 0.025 1 94.19 95 ASP A O 1
ATOM 705 N N . GLY A 1 96 ? -19.984 6.629 0.538 1 96.06 96 GLY A N 1
ATOM 706 C CA . GLY A 1 96 ? -19.734 6.434 1.957 1 96.06 96 GLY A CA 1
ATOM 707 C C . GLY A 1 96 ? -18.266 6.484 2.316 1 96.06 96 GLY A C 1
ATOM 708 O O . GLY A 1 96 ? -17.906 6.602 3.492 1 96.06 96 GLY A O 1
ATOM 709 N N . VAL A 1 97 ? -17.438 6.391 1.301 1 97.88 97 VAL A N 1
ATOM 710 C CA . VAL A 1 97 ? -16 6.562 1.522 1 97.88 97 VAL A CA 1
ATOM 711 C C . VAL A 1 97 ? -15.664 8.047 1.616 1 97.88 97 VAL A C 1
ATOM 713 O O . VAL A 1 97 ? -16.188 8.859 0.843 1 97.88 97 VAL A O 1
ATOM 716 N N . HIS A 1 98 ? -14.867 8.422 2.59 1 98.38 98 HIS A N 1
ATOM 717 C CA . HIS A 1 98 ? -14.406 9.797 2.752 1 98.38 98 HIS A CA 1
ATOM 718 C C . HIS A 1 98 ? -12.883 9.867 2.764 1 98.38 98 HIS A C 1
ATOM 720 O O . HIS A 1 98 ? -12.227 9.055 3.412 1 98.38 98 HIS A O 1
ATOM 726 N N . VAL A 1 99 ? -12.375 10.844 2.041 1 98.69 99 VAL A N 1
ATOM 727 C CA . VAL A 1 99 ? -10.93 11.016 1.937 1 98.69 99 VAL A CA 1
ATOM 728 C C . VAL A 1 99 ? -10.555 12.453 2.291 1 98.69 99 VAL A C 1
ATOM 730 O O . VAL A 1 99 ? -11.234 13.398 1.886 1 98.69 99 VAL A O 1
ATOM 733 N N . HIS A 1 100 ? -9.555 12.602 3.113 1 98.62 100 HIS A N 1
ATOM 734 C CA . HIS A 1 100 ? -8.875 13.867 3.355 1 98.62 100 HIS A CA 1
ATOM 735 C C . HIS A 1 100 ? -7.402 13.789 2.971 1 98.62 100 HIS A C 1
ATOM 737 O O . HIS A 1 100 ? -6.715 12.836 3.332 1 98.62 100 HIS A O 1
ATOM 743 N N . ALA A 1 101 ? -6.957 14.805 2.223 1 98.69 101 ALA A N 1
ATOM 744 C CA . ALA A 1 101 ? -5.566 14.766 1.776 1 98.69 101 ALA A CA 1
ATOM 745 C C . ALA A 1 101 ? -4.922 16.141 1.886 1 98.69 101 ALA A C 1
ATOM 747 O O . ALA A 1 101 ? -5.562 17.156 1.612 1 98.69 101 ALA A O 1
ATOM 748 N N . THR A 1 102 ? -3.764 16.219 2.426 1 97.94 102 THR A N 1
ATOM 749 C CA . THR A 1 102 ? -2.852 17.344 2.211 1 97.94 102 THR A CA 1
ATOM 750 C C . THR A 1 102 ? -1.795 16.984 1.169 1 97.94 102 THR A C 1
ATOM 752 O O . THR A 1 102 ? -1.149 15.938 1.264 1 97.94 102 THR A O 1
ATOM 755 N N . VAL A 1 103 ? -1.688 17.812 0.173 1 98.38 103 VAL A N 1
ATOM 756 C CA . VAL A 1 103 ? -0.891 17.469 -0.998 1 98.38 103 VAL A CA 1
ATOM 757 C C . VAL A 1 103 ? 0.209 18.5 -1.205 1 98.38 103 VAL A C 1
ATOM 759 O O . VAL A 1 103 ? -0.061 19.625 -1.647 1 98.38 103 VAL A O 1
ATOM 762 N N . GLY A 1 104 ? 1.4 18.109 -0.826 1 97 104 GLY A N 1
ATOM 763 C CA . GLY A 1 104 ? 2.588 18.906 -1.104 1 97 104 GLY A CA 1
ATOM 764 C C . GLY A 1 104 ? 3.439 18.328 -2.221 1 97 104 GLY A C 1
ATOM 765 O O . GLY A 1 104 ? 4.055 17.266 -2.061 1 97 104 GLY A O 1
ATOM 766 N N . LEU A 1 105 ? 3.562 19.078 -3.334 1 96.56 105 LEU A N 1
ATOM 767 C CA . LEU A 1 105 ? 4.254 18.578 -4.523 1 96.56 105 LEU A CA 1
ATOM 768 C C . LEU A 1 105 ? 5.512 19.391 -4.797 1 96.56 105 LEU A C 1
ATOM 770 O O . LEU A 1 105 ? 5.852 19.641 -5.953 1 96.56 105 LEU A O 1
ATOM 774 N N . GLY A 1 106 ? 6.102 19.766 -3.68 1 92 106 GLY A N 1
ATOM 775 C CA . GLY A 1 106 ? 7.363 20.484 -3.803 1 92 106 GLY A CA 1
ATOM 776 C C . GLY A 1 106 ? 8.484 19.625 -4.359 1 92 106 GLY A C 1
ATOM 777 O O . GLY A 1 106 ? 9.414 20.141 -4.98 1 92 106 GLY A O 1
ATOM 778 N N . ALA A 1 107 ? 8.422 18.328 -4.156 1 92.19 107 ALA A N 1
ATOM 779 C CA . ALA A 1 107 ? 9.43 17.391 -4.641 1 92.19 107 ALA A CA 1
ATOM 780 C C . ALA A 1 107 ? 8.797 16.047 -5.02 1 92.19 107 ALA A C 1
ATOM 782 O O . ALA A 1 107 ? 9.062 15.023 -4.387 1 92.19 107 ALA A O 1
ATOM 783 N N . PRO A 1 108 ? 8.016 16.078 -6.047 1 95.69 108 PRO A N 1
ATOM 784 C CA . PRO A 1 108 ? 7.492 14.797 -6.52 1 95.69 108 PRO A CA 1
ATOM 785 C C . PRO A 1 108 ? 8.586 13.859 -7.02 1 95.69 108 PRO A C 1
ATOM 787 O O . PRO A 1 108 ? 9.562 14.312 -7.625 1 95.69 108 PRO A O 1
ATOM 790 N N . ILE A 1 109 ? 8.445 12.562 -6.789 1 96.56 109 ILE A N 1
ATOM 791 C CA . ILE A 1 109 ? 9.5 11.625 -7.164 1 96.56 109 ILE A CA 1
ATOM 792 C C . ILE A 1 109 ? 8.875 10.383 -7.801 1 96.56 109 ILE A C 1
ATOM 794 O O . ILE A 1 109 ? 7.695 10.086 -7.578 1 96.56 109 ILE A O 1
ATOM 798 N N . ARG A 1 110 ? 9.719 9.719 -8.625 1 97.19 110 ARG A N 1
ATOM 799 C CA . ARG A 1 110 ? 9.477 8.328 -8.977 1 97.19 110 ARG A CA 1
ATOM 800 C C . ARG A 1 110 ? 9.984 7.391 -7.883 1 97.19 110 ARG A C 1
ATOM 802 O O . ARG A 1 110 ? 11.094 7.57 -7.375 1 97.19 110 ARG A O 1
ATOM 809 N N . ALA A 1 111 ? 9.156 6.41 -7.504 1 97.44 111 ALA A N 1
ATOM 810 C CA . ALA A 1 111 ? 9.547 5.516 -6.418 1 97.44 111 ALA A CA 1
ATOM 811 C C . ALA A 1 111 ? 10.883 4.84 -6.719 1 97.44 111 ALA A C 1
ATOM 813 O O . ALA A 1 111 ? 11.758 4.777 -5.859 1 97.44 111 ALA A O 1
ATOM 814 N N . ALA A 1 112 ? 10.953 4.297 -7.941 1 97.56 112 ALA A N 1
ATOM 815 C CA . ALA A 1 112 ? 12.18 3.641 -8.367 1 97.56 112 ALA A CA 1
ATOM 816 C C . ALA A 1 112 ? 13.055 4.59 -9.188 1 97.56 112 ALA A C 1
ATOM 818 O O . ALA A 1 112 ? 12.688 4.984 -10.297 1 97.56 112 ALA A O 1
ATOM 819 N N . GLU A 1 113 ? 14.062 5.066 -8.695 1 93.19 113 GLU A N 1
ATOM 820 C CA . GLU A 1 113 ? 15 5.961 -9.367 1 93.19 113 GLU A CA 1
ATOM 821 C C . GLU A 1 113 ? 16.438 5.441 -9.25 1 93.19 113 GLU A C 1
ATOM 823 O O . GLU A 1 113 ? 16.938 5.234 -8.141 1 93.19 113 GLU A O 1
ATOM 828 N N . PRO A 1 114 ? 17.016 5.238 -10.398 1 87.56 114 PRO A N 1
ATOM 829 C CA . PRO A 1 114 ? 18.391 4.754 -10.336 1 87.56 114 PRO A CA 1
ATOM 830 C C . PRO A 1 114 ? 19.328 5.734 -9.641 1 87.56 114 PRO A C 1
ATOM 832 O O . PRO A 1 114 ? 19.188 6.949 -9.797 1 87.56 114 PRO A O 1
ATOM 835 N N . GLY A 1 115 ? 20.281 5.27 -8.875 1 81.38 115 GLY A N 1
ATOM 836 C CA . GLY A 1 115 ? 21.391 6.059 -8.359 1 81.38 115 GLY A CA 1
ATOM 837 C C . GLY A 1 115 ? 21.031 6.836 -7.105 1 81.38 115 GLY A C 1
ATOM 838 O O . GLY A 1 115 ? 21.906 7.473 -6.496 1 81.38 115 GLY A O 1
ATOM 839 N N . VAL A 1 116 ? 19.734 6.832 -6.855 1 77.56 116 VAL A N 1
ATOM 840 C CA . VAL A 1 116 ? 19.359 7.605 -5.676 1 77.56 116 VAL A CA 1
ATOM 841 C C . VAL A 1 116 ? 19.719 6.824 -4.41 1 77.56 116 VAL A C 1
ATOM 843 O O . VAL A 1 116 ? 19.438 5.625 -4.316 1 77.56 116 VAL A O 1
ATOM 846 N N . THR A 1 117 ? 20.734 7.184 -3.629 1 63.81 117 THR A N 1
ATOM 847 C CA . THR A 1 117 ? 21.188 6.418 -2.467 1 63.81 117 THR A CA 1
ATOM 848 C C . THR A 1 117 ? 20.734 7.102 -1.174 1 63.81 117 THR A C 1
ATOM 850 O O . THR A 1 117 ? 20.859 6.527 -0.091 1 63.81 117 THR A O 1
ATOM 853 N N . GLY A 1 118 ? 20.203 8.477 -1.227 1 58.88 118 GLY A N 1
ATOM 854 C CA . GLY A 1 118 ? 20.344 9.094 0.083 1 58.88 118 GLY A CA 1
ATOM 855 C C . GLY A 1 118 ? 19.031 9.688 0.591 1 58.88 118 GLY A C 1
ATOM 856 O O . GLY A 1 118 ? 18.047 9.758 -0.147 1 58.88 118 GLY A O 1
ATOM 857 N N . PHE A 1 119 ? 19.031 9.742 2.111 1 62.75 119 PHE A N 1
ATOM 858 C CA . PHE A 1 119 ? 18.094 10.289 3.098 1 62.75 119 PHE A CA 1
ATOM 859 C C . PHE A 1 119 ? 17.781 11.75 2.799 1 62.75 119 PHE A C 1
ATOM 861 O O . PHE A 1 119 ? 16.781 12.281 3.262 1 62.75 119 PHE A O 1
ATOM 868 N N . ALA A 1 120 ? 18.562 12.148 1.856 1 62.69 120 ALA A N 1
ATOM 869 C CA . ALA A 1 120 ? 18.266 13.57 1.665 1 62.69 120 ALA A CA 1
ATOM 870 C C . ALA A 1 120 ? 17.203 13.773 0.596 1 62.69 120 ALA A C 1
ATOM 872 O O . ALA A 1 120 ? 17.312 13.258 -0.519 1 62.69 120 ALA A O 1
ATOM 873 N N . HIS A 1 121 ? 16.078 14.125 1.112 1 71.38 121 HIS A N 1
ATOM 874 C CA . HIS A 1 121 ? 15.062 14.469 0.126 1 71.38 121 HIS A CA 1
ATOM 875 C C . HIS A 1 121 ? 14.531 15.875 0.349 1 71.38 121 HIS A C 1
ATOM 877 O O . HIS A 1 121 ? 14.633 16.422 1.453 1 71.38 121 HIS A O 1
ATOM 883 N N . ARG A 1 122 ? 14.195 16.438 -0.762 1 80.88 122 ARG A N 1
ATOM 884 C CA . ARG A 1 122 ? 13.492 17.719 -0.722 1 80.88 122 ARG A CA 1
ATOM 885 C C . ARG A 1 122 ? 12.078 17.547 -0.177 1 80.88 122 ARG A C 1
ATOM 887 O O . ARG A 1 122 ? 11.484 16.484 -0.296 1 80.88 122 ARG A O 1
ATOM 894 N N . PRO A 1 123 ? 11.633 18.688 0.358 1 84 123 PRO A N 1
ATOM 895 C CA . PRO A 1 123 ? 10.328 18.562 1.007 1 84 123 PRO A CA 1
ATOM 896 C C . PRO A 1 123 ? 9.195 18.344 0.008 1 84 123 PRO A C 1
ATOM 898 O O . PRO A 1 123 ? 9.195 18.938 -1.072 1 84 123 PRO A O 1
ATOM 901 N N . GLY A 1 124 ? 8.289 17.516 0.294 1 90.94 124 GLY A N 1
ATOM 902 C CA . GLY A 1 124 ? 7.055 17.125 -0.365 1 90.94 124 GLY A CA 1
ATOM 903 C C . GLY A 1 124 ? 6.367 15.945 0.304 1 90.94 124 GLY A C 1
ATOM 904 O O . GLY A 1 124 ? 6.996 14.922 0.567 1 90.94 124 GLY A O 1
ATOM 905 N N . THR A 1 125 ? 5.172 16.234 0.626 1 96.31 125 THR A N 1
ATOM 906 C CA . THR A 1 125 ? 4.457 15.188 1.354 1 96.31 125 THR A CA 1
ATOM 907 C C . THR A 1 125 ? 2.998 15.133 0.919 1 96.31 125 THR A C 1
ATOM 909 O O . THR A 1 125 ? 2.326 16.156 0.833 1 96.31 125 THR A O 1
ATOM 912 N N . ILE A 1 126 ? 2.584 14.023 0.589 1 98.56 126 ILE A N 1
ATOM 913 C CA . ILE A 1 126 ? 1.163 13.742 0.399 1 98.56 126 ILE A CA 1
ATOM 914 C C . ILE A 1 126 ? 0.654 12.859 1.533 1 98.56 126 ILE A C 1
ATOM 916 O O . ILE A 1 126 ? 1.078 11.711 1.667 1 98.56 126 ILE A O 1
ATOM 920 N N . ASN A 1 127 ? -0.198 13.367 2.412 1 98.75 127 ASN A N 1
ATOM 921 C CA . ASN A 1 127 ? -0.89 12.57 3.42 1 98.75 127 ASN A CA 1
ATOM 922 C C . ASN A 1 127 ? -2.326 12.273 3.006 1 98.75 127 ASN A C 1
ATOM 924 O O . ASN A 1 127 ? -3.072 13.18 2.629 1 98.75 127 ASN A O 1
ATOM 928 N N . ILE A 1 128 ? -2.68 11.031 3.066 1 98.94 128 ILE A N 1
ATOM 929 C CA . ILE A 1 128 ? -4.02 10.602 2.68 1 98.94 128 ILE A CA 1
ATOM 930 C C . ILE A 1 128 ? -4.672 9.859 3.84 1 98.94 128 ILE A C 1
ATOM 932 O O . ILE A 1 128 ? -4.129 8.867 4.34 1 98.94 128 ILE A O 1
ATOM 936 N N . VAL A 1 129 ? -5.801 10.305 4.285 1 98.88 129 VAL A N 1
ATOM 937 C CA . VAL A 1 129 ? -6.629 9.641 5.289 1 98.88 129 VAL A CA 1
ATOM 938 C C . VAL A 1 129 ? -7.934 9.164 4.648 1 98.88 129 VAL A C 1
ATOM 940 O O . VAL A 1 129 ? -8.703 9.977 4.121 1 98.88 129 VAL A O 1
ATOM 943 N N . VAL A 1 130 ? -8.188 7.906 4.703 1 98.88 130 VAL A N 1
ATOM 944 C CA . VAL A 1 130 ? -9.359 7.305 4.07 1 98.88 130 VAL A CA 1
ATOM 945 C C . VAL A 1 130 ? -10.266 6.688 5.137 1 98.88 130 VAL A C 1
ATOM 947 O O . VAL A 1 130 ? -9.797 5.941 6 1 98.88 130 VAL A O 1
ATOM 950 N N . TRP A 1 131 ? -11.516 6.965 5.008 1 98.56 131 TRP A N 1
ATOM 951 C CA . TRP A 1 131 ? -12.547 6.277 5.785 1 98.56 131 TRP A CA 1
ATOM 952 C C . TRP A 1 131 ? -13.367 5.344 4.902 1 98.56 131 TRP A C 1
ATOM 954 O O . TRP A 1 131 ? -13.898 5.766 3.873 1 98.56 131 TRP A O 1
ATOM 964 N N . VAL A 1 132 ? -13.461 4.094 5.301 1 98.56 132 VAL A N 1
ATOM 965 C CA . VAL A 1 132 ? -14.359 3.109 4.711 1 98.56 132 VAL A CA 1
ATOM 966 C C . VAL A 1 132 ? -15.453 2.742 5.711 1 98.56 132 VAL A C 1
ATOM 968 O O . VAL A 1 132 ? -15.156 2.385 6.855 1 98.56 132 VAL A O 1
ATOM 971 N N . PRO A 1 133 ? -16.734 2.756 5.344 1 98 133 PRO A N 1
ATOM 972 C CA . PRO A 1 133 ? -17.828 2.652 6.316 1 98 133 PRO A CA 1
ATOM 973 C C . PRO A 1 133 ? -18.172 1.206 6.664 1 98 133 PRO A C 1
ATOM 975 O O . PRO A 1 133 ? -19.234 0.938 7.219 1 98 133 PRO A O 1
ATOM 978 N N . GLN A 1 134 ? -17.375 0.271 6.387 1 98.44 134 GLN A N 1
ATOM 979 C CA . GLN A 1 134 ? -17.5 -1.134 6.758 1 98.44 134 GLN A CA 1
ATOM 980 C C . GLN A 1 134 ? -16.156 -1.709 7.207 1 98.44 134 GLN A C 1
ATOM 982 O O . GLN A 1 134 ? -15.109 -1.346 6.668 1 98.44 134 GLN A O 1
ATOM 987 N N . ARG A 1 135 ? -16.312 -2.621 8.172 1 98.56 135 ARG A N 1
ATOM 988 C CA . ARG A 1 135 ? -15.094 -3.322 8.555 1 98.56 135 ARG A CA 1
ATOM 989 C C . ARG A 1 135 ? -14.445 -4.008 7.355 1 98.56 135 ARG A C 1
ATOM 991 O O . ARG A 1 135 ? -15.141 -4.605 6.531 1 98.56 135 ARG A O 1
ATOM 998 N N . LEU A 1 136 ? -13.133 -3.877 7.254 1 98.69 136 LEU A N 1
ATOM 999 C CA . LEU A 1 136 ? -12.375 -4.574 6.219 1 98.69 136 LEU A CA 1
ATOM 1000 C C . LEU A 1 136 ? -11.664 -5.793 6.793 1 98.69 136 LEU A C 1
ATOM 1002 O O . LEU A 1 136 ? -11.156 -5.75 7.918 1 98.69 136 LEU A O 1
ATOM 1006 N N . GLY A 1 137 ? -11.688 -6.883 5.992 1 98.5 137 GLY A N 1
ATOM 1007 C CA . GLY A 1 137 ? -10.852 -8.016 6.375 1 98.5 137 GLY A CA 1
ATOM 1008 C C . GLY A 1 137 ? -9.375 -7.688 6.402 1 98.5 137 GLY A C 1
ATOM 1009 O O . GLY A 1 137 ? -8.945 -6.672 5.848 1 98.5 137 GLY A O 1
ATOM 1010 N N . ASP A 1 138 ? -8.594 -8.578 7.004 1 98.38 138 ASP A N 1
ATOM 1011 C CA . ASP A 1 138 ? -7.18 -8.305 7.215 1 98.38 138 ASP A CA 1
ATOM 1012 C C . ASP A 1 138 ? -6.469 -8.039 5.887 1 98.38 138 ASP A C 1
ATOM 1014 O O . ASP A 1 138 ? -5.75 -7.043 5.75 1 98.38 138 ASP A O 1
ATOM 1018 N N . GLY A 1 139 ? -6.668 -8.891 4.938 1 98.75 139 GLY A N 1
ATOM 1019 C CA . GLY A 1 139 ? -6.078 -8.695 3.625 1 98.75 139 GLY A CA 1
ATOM 1020 C C . GLY A 1 139 ? -6.652 -7.5 2.889 1 98.75 139 GLY A C 1
ATOM 1021 O O . GLY A 1 139 ? -5.926 -6.777 2.203 1 98.75 139 GLY A O 1
ATOM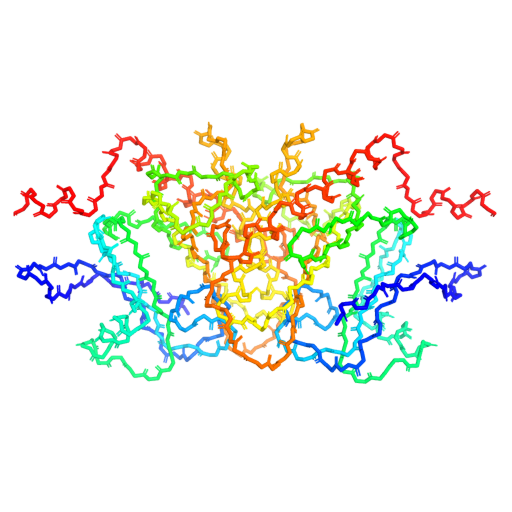 1022 N N . ALA A 1 140 ? -7.949 -7.305 3.049 1 98.75 140 ALA A N 1
ATOM 1023 C CA . ALA A 1 140 ? -8.641 -6.195 2.393 1 98.75 140 ALA A CA 1
ATOM 1024 C C . ALA A 1 140 ? -8.109 -4.852 2.883 1 98.75 140 ALA A C 1
ATOM 1026 O O . ALA A 1 140 ? -8.023 -3.893 2.113 1 98.75 140 ALA A O 1
ATOM 1027 N N . LEU A 1 141 ? -7.781 -4.797 4.121 1 98.88 141 LEU A N 1
ATOM 1028 C CA . LEU A 1 141 ? -7.262 -3.568 4.715 1 98.88 141 LEU A CA 1
ATOM 1029 C C . LEU A 1 141 ? -5.918 -3.195 4.098 1 98.88 141 LEU A C 1
ATOM 1031 O O . LEU A 1 141 ? -5.699 -2.039 3.729 1 98.88 141 LEU A O 1
ATOM 1035 N N . ILE A 1 142 ? -5.027 -4.141 3.912 1 98.94 142 ILE A N 1
ATOM 1036 C CA . ILE A 1 142 ? -3.74 -3.922 3.262 1 98.94 142 ILE A CA 1
ATOM 1037 C C . ILE A 1 142 ? -3.955 -3.613 1.782 1 98.94 142 ILE A C 1
ATOM 1039 O O . ILE A 1 142 ? -3.283 -2.748 1.218 1 98.94 142 ILE A O 1
ATOM 1043 N N . ASN A 1 143 ? -4.914 -4.309 1.202 1 98.88 143 ASN A N 1
ATOM 1044 C CA . ASN A 1 143 ? -5.262 -4.059 -0.193 1 98.88 143 ASN A CA 1
ATOM 1045 C C . ASN A 1 143 ? -5.742 -2.627 -0.405 1 98.88 143 ASN A C 1
ATOM 1047 O O . ASN A 1 143 ? -5.441 -2.014 -1.432 1 98.88 143 ASN A O 1
ATOM 1051 N N . ALA A 1 144 ? -6.484 -2.152 0.536 1 98.94 144 ALA A N 1
ATOM 1052 C CA . ALA A 1 144 ? -6.98 -0.782 0.45 1 98.94 144 ALA A CA 1
ATOM 1053 C C . ALA A 1 144 ? -5.832 0.222 0.475 1 98.94 144 ALA A C 1
ATOM 1055 O O . ALA A 1 144 ? -5.895 1.262 -0.186 1 98.94 144 ALA A O 1
ATOM 1056 N N . VAL A 1 145 ? -4.789 -0.067 1.205 1 98.94 145 VAL A N 1
ATOM 1057 C CA . VAL A 1 145 ? -3.59 0.765 1.208 1 98.94 145 VAL A CA 1
ATOM 1058 C C . VAL A 1 145 ? -2.979 0.796 -0.191 1 98.94 145 VAL A C 1
ATOM 1060 O O . VAL A 1 145 ? -2.639 1.865 -0.703 1 98.94 145 VAL A O 1
ATOM 1063 N N . ALA A 1 146 ? -2.873 -0.347 -0.783 1 98.94 146 ALA A N 1
ATOM 1064 C CA . ALA A 1 146 ? -2.322 -0.438 -2.133 1 98.94 146 ALA A CA 1
ATOM 1065 C C . ALA A 1 146 ? -3.203 0.301 -3.135 1 98.94 146 ALA A C 1
ATOM 1067 O O . ALA A 1 146 ? -2.699 1.019 -4.004 1 98.94 146 ALA A O 1
ATOM 1068 N N . THR A 1 147 ? -4.52 0.132 -3.002 1 98.88 147 THR A N 1
ATOM 1069 C CA . THR A 1 147 ? -5.469 0.786 -3.895 1 98.88 147 THR A CA 1
ATOM 1070 C C . THR A 1 147 ? -5.363 2.303 -3.777 1 98.88 147 THR A C 1
ATOM 1072 O O . THR A 1 147 ? -5.332 3.01 -4.785 1 98.88 147 THR A O 1
ATOM 1075 N N . ALA A 1 148 ? -5.297 2.799 -2.57 1 98.94 148 ALA A N 1
ATOM 1076 C CA . ALA A 1 148 ? -5.117 4.234 -2.357 1 98.94 148 ALA A CA 1
ATOM 1077 C C . ALA A 1 148 ? -3.818 4.727 -2.988 1 98.94 148 ALA A C 1
ATOM 1079 O O . ALA A 1 148 ? -3.775 5.812 -3.566 1 98.94 148 ALA A O 1
ATOM 1080 N N . THR A 1 149 ? -2.773 3.938 -2.887 1 98.94 149 THR A N 1
ATOM 1081 C CA . THR A 1 149 ? -1.458 4.277 -3.42 1 98.94 149 THR A CA 1
ATOM 1082 C C . THR A 1 149 ? -1.487 4.316 -4.945 1 98.94 149 THR A C 1
ATOM 1084 O O . THR A 1 149 ? -0.917 5.219 -5.559 1 98.94 149 THR A O 1
ATOM 1087 N N . GLU A 1 150 ? -2.168 3.344 -5.559 1 98.94 150 GLU A N 1
ATOM 1088 C CA . GLU A 1 150 ? -2.354 3.363 -7.008 1 98.94 150 GLU A CA 1
ATOM 1089 C C . GLU A 1 150 ? -3.092 4.621 -7.453 1 98.94 150 GLU A C 1
ATOM 1091 O O . GLU A 1 150 ? -2.707 5.258 -8.438 1 98.94 150 GLU A O 1
ATOM 1096 N N . ALA A 1 151 ? -4.129 4.91 -6.738 1 98.94 151 ALA A N 1
ATOM 1097 C CA . ALA A 1 151 ? -4.945 6.07 -7.074 1 98.94 151 ALA A CA 1
ATOM 1098 C C . ALA A 1 151 ? -4.141 7.363 -6.953 1 98.94 151 ALA A C 1
ATOM 1100 O O . ALA A 1 151 ? -4.301 8.281 -7.762 1 98.94 151 ALA A O 1
ATOM 1101 N N . LYS A 1 152 ? -3.318 7.449 -5.91 1 98.94 152 LYS A N 1
ATOM 1102 C CA . LYS A 1 152 ? -2.416 8.586 -5.766 1 98.94 152 LYS A CA 1
ATOM 1103 C C . LYS A 1 152 ? -1.493 8.719 -6.977 1 98.94 152 LYS A C 1
ATOM 1105 O O . LYS A 1 152 ? -1.366 9.797 -7.555 1 98.94 152 LYS A O 1
ATOM 1110 N N . ALA A 1 153 ? -0.858 7.621 -7.398 1 98.88 153 ALA A N 1
ATOM 1111 C CA . ALA A 1 153 ? 0.037 7.637 -8.555 1 98.88 153 ALA A CA 1
ATOM 1112 C C . ALA A 1 153 ? -0.707 8.055 -9.82 1 98.88 153 ALA A C 1
ATOM 1114 O O . ALA A 1 153 ? -0.177 8.812 -10.633 1 98.88 153 ALA A O 1
ATOM 1115 N N . GLN A 1 154 ? -1.916 7.59 -9.938 1 98.81 154 GLN A N 1
ATOM 1116 C CA . GLN A 1 154 ? -2.754 7.961 -11.07 1 98.81 154 GLN A CA 1
ATOM 1117 C C . GLN A 1 154 ? -3.008 9.461 -11.102 1 98.81 154 GLN A C 1
ATOM 1119 O O . GLN A 1 154 ? -2.91 10.094 -12.156 1 98.81 154 GLN A O 1
ATOM 1124 N N . ALA A 1 155 ? -3.385 10 -9.977 1 98.88 155 ALA A N 1
ATOM 1125 C CA . ALA A 1 155 ? -3.662 11.43 -9.883 1 98.88 155 ALA A CA 1
ATOM 1126 C C . ALA A 1 155 ? -2.449 12.25 -10.312 1 98.88 155 ALA A C 1
ATOM 1128 O O . ALA A 1 155 ? -2.586 13.25 -11.023 1 98.88 155 ALA A O 1
ATOM 1129 N N . LEU A 1 156 ? -1.262 11.828 -9.852 1 98.75 156 LEU A N 1
ATOM 1130 C CA . LEU A 1 156 ? -0.043 12.547 -10.188 1 98.75 156 LEU A CA 1
ATOM 1131 C C . LEU A 1 156 ? 0.214 12.5 -11.695 1 98.75 156 LEU A C 1
ATOM 1133 O O . LEU A 1 156 ? 0.595 13.508 -12.297 1 98.75 156 LEU A O 1
ATOM 1137 N N . ALA A 1 157 ? -0.019 11.359 -12.289 1 98.38 157 ALA A N 1
ATOM 1138 C CA . ALA A 1 157 ? 0.114 11.242 -13.742 1 98.38 157 ALA A CA 1
ATOM 1139 C C . ALA A 1 157 ? -0.868 12.164 -14.461 1 98.38 157 ALA A C 1
ATOM 1141 O O . ALA A 1 157 ? -0.516 12.805 -15.453 1 98.38 157 ALA A O 1
ATOM 1142 N N . GLU A 1 158 ? -2.051 12.234 -13.969 1 97.94 158 GLU A N 1
ATOM 1143 C CA . GLU A 1 158 ? -3.084 13.07 -14.586 1 97.94 158 GLU A CA 1
ATOM 1144 C C . GLU A 1 158 ? -2.74 14.547 -14.461 1 97.94 158 GLU A C 1
ATOM 1146 O O . GLU A 1 158 ? -3.197 15.367 -15.258 1 97.94 158 GLU A O 1
ATOM 1151 N N . LEU A 1 159 ? -2.01 14.891 -13.453 1 98.12 159 LEU A N 1
ATOM 1152 C CA . LEU A 1 159 ? -1.534 16.25 -13.273 1 98.12 159 LEU A CA 1
ATOM 1153 C C . LEU A 1 159 ? -0.332 16.531 -14.172 1 98.12 159 LEU A C 1
ATOM 1155 O O . LEU A 1 159 ? 0.219 17.641 -14.148 1 98.12 159 LEU A O 1
ATOM 1159 N N . GLY A 1 160 ? 0.098 15.508 -14.906 1 97.56 160 GLY A N 1
ATOM 1160 C CA . GLY A 1 160 ? 1.195 15.664 -15.852 1 97.56 160 GLY A CA 1
ATOM 1161 C C . GLY A 1 160 ? 2.561 15.477 -15.211 1 97.56 160 GLY A C 1
ATOM 1162 O O . GLY A 1 160 ? 3.576 15.891 -15.773 1 97.56 160 GLY A O 1
ATOM 1163 N N . LEU A 1 161 ? 2.617 14.891 -14.047 1 97.75 161 LEU A N 1
ATOM 1164 C CA . LEU A 1 161 ? 3.879 14.711 -13.336 1 97.75 161 LEU A CA 1
ATOM 1165 C C . LEU A 1 161 ? 4.457 13.32 -13.594 1 97.75 161 LEU A C 1
ATOM 1167 O O . LEU A 1 161 ? 3.717 12.336 -13.617 1 97.75 161 LEU A O 1
ATOM 1171 N N . ALA A 1 162 ? 5.719 13.25 -13.875 1 95.88 162 ALA A N 1
ATOM 1172 C CA . ALA A 1 162 ? 6.422 11.969 -13.906 1 95.88 162 ALA A CA 1
ATOM 1173 C C . ALA A 1 162 ? 6.801 11.523 -12.492 1 95.88 162 ALA A C 1
ATOM 1175 O O . ALA A 1 162 ? 7.984 11.469 -12.148 1 95.88 162 ALA A O 1
ATOM 1176 N N . ALA A 1 163 ? 5.836 11.203 -11.695 1 97.88 163 ALA A N 1
ATOM 1177 C CA . ALA A 1 163 ? 6.023 10.883 -10.281 1 97.88 163 ALA A CA 1
ATOM 1178 C C . ALA A 1 163 ? 4.977 9.883 -9.805 1 97.88 163 ALA A C 1
ATOM 1180 O O . ALA A 1 163 ? 3.885 9.797 -10.375 1 97.88 163 ALA A O 1
ATOM 1181 N N . THR A 1 164 ? 5.277 9.125 -8.844 1 98.75 164 THR A N 1
ATOM 1182 C CA . THR A 1 164 ? 4.34 8.195 -8.219 1 98.75 164 THR A CA 1
ATOM 1183 C C . THR A 1 164 ? 3.986 8.656 -6.809 1 98.75 164 THR A C 1
ATOM 1185 O O . THR A 1 164 ? 3.104 8.078 -6.168 1 98.75 164 THR A O 1
ATOM 1188 N N . GLY A 1 165 ? 4.645 9.609 -6.238 1 98.06 165 GLY A N 1
ATOM 1189 C CA . GLY A 1 165 ? 4.445 10.188 -4.918 1 98.06 165 GLY A CA 1
ATOM 1190 C C . GLY A 1 165 ? 5.543 11.156 -4.52 1 98.06 165 GLY A C 1
ATOM 1191 O O . GLY A 1 165 ? 6.102 11.852 -5.371 1 98.06 165 GLY A O 1
ATOM 1192 N N . THR A 1 166 ? 5.781 11.312 -3.301 1 96.69 166 THR A N 1
ATOM 1193 C CA . THR A 1 166 ? 6.918 12.008 -2.707 1 96.69 166 THR A CA 1
ATOM 1194 C C . THR A 1 166 ? 7.668 11.094 -1.742 1 96.69 166 THR A C 1
ATOM 1196 O O . THR A 1 166 ? 7.25 9.961 -1.499 1 96.69 166 THR A O 1
ATOM 1199 N N . ALA A 1 167 ? 8.734 11.555 -1.208 1 94.19 167 ALA A N 1
ATOM 1200 C CA . ALA A 1 167 ? 9.594 10.727 -0.363 1 94.19 167 ALA A CA 1
ATOM 1201 C C . ALA A 1 167 ? 8.914 10.406 0.961 1 94.19 167 ALA A C 1
ATOM 1203 O O . ALA A 1 167 ? 9.133 9.336 1.536 1 94.19 167 ALA A O 1
ATOM 1204 N N . THR A 1 168 ? 7.973 11.281 1.412 1 94.69 168 THR A N 1
ATOM 1205 C CA . THR A 1 168 ? 7.512 11.18 2.793 1 94.69 168 THR A CA 1
ATOM 1206 C C . THR A 1 168 ? 5.996 11.016 2.844 1 94.69 168 THR A C 1
ATOM 1208 O O . THR A 1 168 ? 5.355 11.422 3.816 1 94.69 168 THR A O 1
ATOM 1211 N N . ASP A 1 169 ? 5.445 10.461 1.784 1 97.88 169 ASP A N 1
ATOM 1212 C CA . ASP A 1 169 ? 4.004 10.242 1.76 1 97.88 169 ASP A CA 1
ATOM 1213 C C . ASP A 1 169 ? 3.566 9.336 2.908 1 97.88 169 ASP A C 1
ATOM 1215 O O . ASP A 1 169 ? 4.32 8.453 3.334 1 97.88 169 ASP A O 1
ATOM 1219 N N . ALA A 1 170 ? 2.346 9.547 3.371 1 98.75 170 ALA A N 1
ATOM 1220 C CA . ALA A 1 170 ? 1.702 8.625 4.309 1 98.75 170 ALA A CA 1
ATOM 1221 C C . ALA A 1 170 ? 0.264 8.336 3.891 1 98.75 170 ALA A C 1
ATOM 1223 O O . ALA A 1 170 ? -0.409 9.195 3.318 1 98.75 170 ALA A O 1
ATOM 1224 N N . VAL A 1 171 ? -0.192 7.125 4.133 1 98.94 171 VAL A N 1
ATOM 1225 C CA . VAL A 1 171 ? -1.562 6.699 3.875 1 98.94 171 VAL A CA 1
ATOM 1226 C C . VAL A 1 171 ? -2.141 6.035 5.121 1 98.94 171 VAL A C 1
ATOM 1228 O O . VAL A 1 171 ? -1.449 5.277 5.809 1 98.94 171 VAL A O 1
ATOM 1231 N N . CYS A 1 172 ? -3.311 6.41 5.488 1 98.81 172 CYS A N 1
ATOM 1232 C CA . CYS A 1 172 ? -4.074 5.828 6.586 1 98.81 172 CYS A CA 1
ATOM 1233 C C . CYS A 1 172 ? -5.457 5.391 6.117 1 98.81 172 CYS A C 1
ATOM 1235 O O . CYS A 1 172 ? -6.246 6.211 5.645 1 98.81 172 CYS A O 1
ATOM 1237 N N . VAL A 1 173 ? -5.75 4.148 6.227 1 98.94 173 VAL A N 1
ATOM 1238 C CA . VAL A 1 173 ? -7.082 3.615 5.961 1 98.94 173 VAL A CA 1
ATOM 1239 C C . VAL A 1 173 ? -7.77 3.258 7.273 1 98.94 173 VAL A C 1
ATOM 1241 O O . VAL A 1 173 ? -7.238 2.48 8.07 1 98.94 173 VAL A O 1
ATOM 1244 N N . LEU A 1 174 ? -8.867 3.834 7.5 1 98.75 174 LEU A N 1
ATOM 1245 C CA . LEU A 1 174 ? -9.672 3.623 8.703 1 98.75 174 LEU A CA 1
ATOM 1246 C C . LEU A 1 174 ? -10.992 2.945 8.359 1 98.75 174 LEU A C 1
ATOM 1248 O O . LEU A 1 174 ? -11.609 3.256 7.332 1 98.75 174 LEU A O 1
ATOM 1252 N N . CYS A 1 175 ? -11.453 2.1 9.242 1 98.62 175 CYS A N 1
ATOM 1253 C CA . CYS A 1 175 ? -12.773 1.483 9.125 1 98.62 175 CYS A CA 1
ATOM 1254 C C . CYS A 1 175 ? -13.297 1.047 10.484 1 98.62 175 CYS A C 1
ATOM 1256 O O . CYS A 1 175 ? -12.562 1.05 11.469 1 98.62 175 CYS A O 1
ATOM 1258 N N . PRO A 1 176 ? -14.586 0.782 10.578 1 98.19 176 PRO A N 1
ATOM 1259 C CA . PRO A 1 176 ? -15.094 0.275 11.852 1 98.19 176 PRO A CA 1
ATOM 1260 C C . PRO A 1 176 ? -14.352 -0.967 12.336 1 98.19 176 PRO A C 1
ATOM 1262 O O . PRO A 1 176 ? -13.93 -1.797 11.523 1 98.19 176 PRO A O 1
ATOM 1265 N N . ALA A 1 177 ? -14.25 -1.104 13.633 1 97.44 177 ALA A N 1
ATOM 1266 C CA . ALA A 1 177 ? -13.547 -2.232 14.234 1 97.44 177 ALA A CA 1
ATOM 1267 C C . ALA A 1 177 ? -14.43 -3.477 14.266 1 97.44 177 ALA A C 1
ATOM 1269 O O . ALA A 1 177 ? -13.93 -4.602 14.32 1 97.44 177 ALA A O 1
ATOM 1270 N N . GLY A 1 178 ? -15.711 -3.27 14.25 1 96.88 178 GLY A N 1
ATOM 1271 C CA . GLY A 1 178 ? -16.641 -4.387 14.352 1 96.88 178 GLY A CA 1
ATOM 1272 C C . GLY A 1 178 ? -17.531 -4.531 13.141 1 96.88 178 GLY A C 1
ATOM 1273 O O . GLY A 1 178 ? -17.406 -3.768 12.18 1 96.88 178 GLY A O 1
ATOM 1274 N N . GLY A 1 179 ? -18.312 -5.613 13.102 1 97.31 179 GLY A N 1
ATOM 1275 C CA . GLY A 1 179 ? -19.234 -5.887 12.023 1 97.31 179 GLY A CA 1
ATOM 1276 C C . GLY A 1 179 ? -18.688 -6.855 10.992 1 97.31 179 GLY A C 1
ATOM 1277 O O . GLY A 1 179 ? -17.562 -7.344 11.133 1 97.31 179 GLY A O 1
ATOM 1278 N N . ALA A 1 180 ? -19.562 -7.168 10.008 1 97.88 180 ALA A N 1
ATOM 1279 C CA . ALA A 1 180 ? -19.156 -8.07 8.93 1 97.88 180 ALA A CA 1
ATOM 1280 C C . ALA A 1 180 ? -18.047 -7.457 8.094 1 97.88 180 ALA A C 1
ATOM 1282 O O . ALA A 1 180 ? -18.125 -6.293 7.691 1 97.88 180 ALA A O 1
ATOM 1283 N N . ALA A 1 181 ? -17.109 -8.242 7.812 1 98 181 ALA A N 1
ATOM 1284 C CA . ALA A 1 181 ? -15.93 -7.73 7.129 1 98 181 ALA A CA 1
ATOM 1285 C C . ALA A 1 181 ? -16.078 -7.84 5.613 1 98 181 ALA A C 1
ATOM 1287 O O . ALA A 1 181 ? -16.531 -8.867 5.102 1 98 181 ALA A O 1
ATOM 1288 N N . ALA A 1 182 ? -15.758 -6.754 4.926 1 97.69 182 ALA A N 1
ATOM 1289 C CA . ALA A 1 182 ? -15.586 -6.844 3.479 1 97.69 182 ALA A CA 1
ATOM 1290 C C . ALA A 1 182 ? -14.305 -7.59 3.125 1 97.69 182 ALA A C 1
ATOM 1292 O O . ALA A 1 182 ? -13.242 -7.316 3.688 1 97.69 182 ALA A O 1
ATOM 1293 N N . ALA A 1 183 ? -14.352 -8.422 2.158 1 95.94 183 ALA A N 1
ATOM 1294 C CA . ALA A 1 183 ? -13.281 -9.383 1.907 1 95.94 183 ALA A CA 1
ATOM 1295 C C . ALA A 1 183 ? -12.188 -8.773 1.038 1 95.94 183 ALA A C 1
ATOM 1297 O O . ALA A 1 183 ? -11.047 -9.242 1.047 1 95.94 183 ALA A O 1
ATOM 1298 N N . TYR A 1 184 ? -12.531 -7.738 0.292 1 95.44 184 TYR A N 1
ATOM 1299 C CA . TYR A 1 184 ? -11.578 -7.219 -0.687 1 95.44 184 TYR A CA 1
ATOM 1300 C C . TYR A 1 184 ? -11.461 -5.703 -0.58 1 95.44 184 TYR A C 1
ATOM 1302 O O . TYR A 1 184 ? -12.414 -5.027 -0.184 1 95.44 184 TYR A O 1
ATOM 1310 N N . GLY A 1 185 ? -10.328 -5.234 -0.938 1 97.19 185 GLY A N 1
ATOM 1311 C CA . GLY A 1 185 ? -10.055 -3.807 -0.944 1 97.19 185 GLY A CA 1
ATOM 1312 C C . GLY A 1 185 ? -9.422 -3.324 -2.236 1 97.19 185 GLY A C 1
ATOM 1313 O O . GLY A 1 185 ? -8.93 -2.195 -2.309 1 97.19 185 GLY A O 1
ATOM 1314 N N . GLY A 1 186 ? -9.383 -4.18 -3.258 1 96.88 186 GLY A N 1
ATOM 1315 C CA . GLY A 1 186 ? -8.781 -3.834 -4.539 1 96.88 186 GLY A CA 1
ATOM 1316 C C . GLY A 1 186 ? -9.602 -2.832 -5.328 1 96.88 186 GLY A C 1
ATOM 1317 O O . GLY A 1 186 ? -10.75 -2.551 -4.98 1 96.88 186 GLY A O 1
ATOM 1318 N N . PRO A 1 187 ? -9.078 -2.361 -6.453 1 96.94 187 PRO A N 1
ATOM 1319 C CA . PRO A 1 187 ? -9.664 -1.221 -7.164 1 96.94 187 PRO A CA 1
ATOM 1320 C C . PRO A 1 187 ? -11 -1.559 -7.824 1 96.94 187 PRO A C 1
ATOM 1322 O O . PRO A 1 187 ? -11.734 -0.657 -8.242 1 96.94 187 PRO A O 1
ATOM 1325 N N . ARG A 1 188 ? -11.375 -2.826 -7.926 1 95.62 188 ARG A N 1
ATOM 1326 C CA . ARG A 1 188 ? -12.656 -3.209 -8.508 1 95.62 188 ARG A CA 1
ATOM 1327 C C . ARG A 1 188 ? -13.547 -3.898 -7.48 1 95.62 188 ARG A C 1
ATOM 1329 O O . ARG A 1 188 ? -14.547 -4.52 -7.832 1 95.62 188 ARG A O 1
ATOM 1336 N N . SER A 1 189 ? -13.141 -3.893 -6.262 1 94.88 189 SER A N 1
ATOM 1337 C CA . SER A 1 189 ? -13.992 -4.383 -5.184 1 94.88 189 SER A CA 1
ATOM 1338 C C . SER A 1 189 ? -15.055 -3.355 -4.805 1 94.88 189 SER A C 1
ATOM 1340 O O . SER A 1 189 ? -15.008 -2.211 -5.258 1 94.88 189 SER A O 1
ATOM 1342 N N . HIS A 1 190 ? -15.984 -3.773 -3.988 1 94.81 190 HIS A N 1
ATOM 1343 C CA . HIS A 1 190 ? -17.094 -2.934 -3.531 1 94.81 190 HIS A CA 1
ATOM 1344 C C . HIS A 1 190 ? -16.578 -1.625 -2.939 1 94.81 190 HIS A C 1
ATOM 1346 O O . HIS A 1 190 ? -17.094 -0.552 -3.254 1 94.81 190 HIS A O 1
ATOM 1352 N N . TRP A 1 191 ? -15.555 -1.676 -2.102 1 96.5 191 TRP A N 1
ATOM 1353 C CA . TRP A 1 191 ? -15.094 -0.481 -1.402 1 96.5 191 TRP A CA 1
ATOM 1354 C C . TRP A 1 191 ? -13.852 0.094 -2.072 1 96.5 191 TRP A C 1
ATOM 1356 O O . TRP A 1 191 ? -13.594 1.296 -1.984 1 96.5 191 TRP A O 1
ATOM 1366 N N . GLY A 1 192 ? -13.078 -0.763 -2.773 1 97.06 192 GLY A N 1
ATOM 1367 C CA . GLY A 1 192 ? -11.891 -0.273 -3.457 1 97.06 192 GLY A CA 1
ATOM 1368 C C . GLY A 1 192 ? -12.211 0.68 -4.594 1 97.06 192 GLY A C 1
ATOM 1369 O O . GLY A 1 192 ? -11.43 1.591 -4.883 1 97.06 192 GLY A O 1
ATOM 1370 N N . THR A 1 193 ? -13.367 0.472 -5.23 1 96.75 193 THR A N 1
ATOM 1371 C CA . THR A 1 193 ? -13.742 1.282 -6.387 1 96.75 193 THR A CA 1
ATOM 1372 C C . THR A 1 193 ? -13.992 2.729 -5.973 1 96.75 193 THR A C 1
ATOM 1374 O O . THR A 1 193 ? -13.336 3.645 -6.465 1 96.75 193 THR A O 1
ATOM 1377 N N . PRO A 1 194 ? -14.906 2.945 -5.027 1 97 194 PRO A N 1
ATOM 1378 C CA . PRO A 1 194 ? -15.109 4.34 -4.625 1 97 194 PRO A CA 1
ATOM 1379 C C . PRO A 1 194 ? -13.906 4.926 -3.893 1 97 194 PRO A C 1
ATOM 1381 O O . PRO A 1 194 ? -13.648 6.129 -3.99 1 97 194 PRO A O 1
ATOM 1384 N N . LEU A 1 195 ? -13.141 4.125 -3.156 1 97.81 195 LEU A N 1
ATOM 1385 C CA . LEU A 1 195 ? -11.93 4.566 -2.475 1 97.81 195 LEU A CA 1
ATOM 1386 C C . LEU A 1 195 ? -10.914 5.129 -3.469 1 97.81 195 LEU A C 1
ATOM 1388 O O . LEU A 1 195 ? -10.398 6.23 -3.281 1 97.81 195 LEU A O 1
ATOM 1392 N N . ALA A 1 196 ? -10.703 4.395 -4.566 1 98.56 196 ALA A N 1
ATOM 1393 C CA . ALA A 1 196 ? -9.734 4.816 -5.574 1 98.56 196 ALA A CA 1
ATOM 1394 C C . ALA A 1 196 ? -10.156 6.137 -6.219 1 98.56 196 ALA A C 1
ATOM 1396 O O . ALA A 1 196 ? -9.336 7.043 -6.383 1 98.56 196 ALA A O 1
ATOM 1397 N N . ARG A 1 197 ? -11.383 6.25 -6.527 1 98.31 197 ARG A N 1
ATOM 1398 C CA . ARG A 1 197 ? -11.867 7.457 -7.184 1 98.31 197 ARG A CA 1
ATOM 1399 C C . ARG A 1 197 ? -11.789 8.664 -6.25 1 98.31 197 ARG A C 1
ATOM 1401 O O . ARG A 1 197 ? -11.398 9.75 -6.664 1 98.31 197 ARG A O 1
ATOM 1408 N N . ALA A 1 198 ? -12.133 8.445 -5 1 98.5 198 ALA A N 1
ATOM 1409 C CA . ALA A 1 198 ? -12.094 9.539 -4.035 1 98.5 198 ALA A CA 1
ATOM 1410 C C . ALA A 1 198 ? -10.656 9.992 -3.775 1 98.5 198 ALA A C 1
ATOM 1412 O O . ALA A 1 198 ? -10.375 11.188 -3.711 1 98.5 198 ALA A O 1
ATOM 1413 N N . VAL A 1 199 ? -9.75 9.039 -3.629 1 98.94 199 VAL A N 1
ATOM 1414 C CA . VAL A 1 199 ? -8.352 9.383 -3.416 1 98.94 199 VAL A CA 1
ATOM 1415 C C . VAL A 1 199 ? -7.809 10.133 -4.629 1 98.94 199 VAL A C 1
ATOM 1417 O O . VAL A 1 199 ? -7.16 11.172 -4.484 1 98.94 199 VAL A O 1
ATOM 1420 N N . CYS A 1 200 ? -8.078 9.602 -5.805 1 98.88 200 CYS A N 1
ATOM 1421 C CA . CYS A 1 200 ? -7.598 10.234 -7.031 1 98.88 200 CYS A CA 1
ATOM 1422 C C . CYS A 1 200 ? -8.109 11.664 -7.145 1 98.88 200 CYS A C 1
ATOM 1424 O O . CYS A 1 200 ? -7.336 12.578 -7.434 1 98.88 200 CYS A O 1
ATOM 1426 N N . ALA A 1 201 ? -9.367 11.844 -6.887 1 98.62 201 ALA A N 1
ATOM 1427 C CA . ALA A 1 201 ? -9.977 13.172 -6.957 1 98.62 201 ALA A CA 1
ATOM 1428 C C . ALA A 1 201 ? -9.336 14.125 -5.953 1 98.62 201 ALA A C 1
ATOM 1430 O O . ALA A 1 201 ? -8.969 15.25 -6.305 1 98.62 201 ALA A O 1
ATOM 1431 N N . ALA A 1 202 ? -9.172 13.688 -4.727 1 98.81 202 ALA A N 1
ATOM 1432 C CA . ALA A 1 202 ? -8.609 14.531 -3.676 1 98.81 202 ALA A CA 1
ATOM 1433 C C . ALA A 1 202 ? -7.172 14.93 -4.004 1 98.81 202 ALA A C 1
ATOM 1435 O O . ALA A 1 202 ? -6.809 16.109 -3.906 1 98.81 202 ALA A O 1
ATOM 1436 N N . VAL A 1 203 ? -6.367 13.945 -4.387 1 98.88 203 VAL A N 1
ATOM 1437 C CA . VAL A 1 203 ? -4.957 14.203 -4.664 1 98.88 203 VAL A CA 1
ATOM 1438 C C . VAL A 1 203 ? -4.832 15.094 -5.898 1 98.88 203 VAL A C 1
ATOM 1440 O O . VAL A 1 203 ? -4 16.016 -5.93 1 98.88 203 VAL A O 1
ATOM 1443 N N . ARG A 1 204 ? -5.633 14.852 -6.902 1 98.62 204 ARG A N 1
ATOM 1444 C CA . ARG A 1 204 ? -5.613 15.688 -8.102 1 98.62 204 ARG A CA 1
ATOM 1445 C C . ARG A 1 204 ? -5.977 17.141 -7.766 1 98.62 204 ARG A C 1
ATOM 1447 O O . ARG A 1 204 ? -5.273 18.062 -8.172 1 98.62 204 ARG A O 1
ATOM 1454 N N . ASP A 1 205 ? -7.051 17.328 -7.027 1 98.19 205 ASP A N 1
ATOM 1455 C CA . ASP A 1 205 ? -7.504 18.656 -6.664 1 98.19 205 ASP A CA 1
ATOM 1456 C C . ASP A 1 205 ? -6.473 19.375 -5.789 1 98.19 205 ASP A C 1
ATOM 1458 O O . ASP A 1 205 ? -6.125 20.531 -6.043 1 98.19 205 ASP A O 1
ATOM 1462 N N . GLY A 1 206 ? -6.023 18.672 -4.754 1 97.88 206 GLY A N 1
ATOM 1463 C CA . GLY A 1 206 ? -5 19.266 -3.898 1 97.88 206 GLY A CA 1
ATOM 1464 C C . GLY A 1 206 ? -3.711 19.562 -4.637 1 97.88 206 GLY A C 1
ATOM 1465 O O . GLY A 1 206 ? -3.074 20.594 -4.383 1 97.88 206 GLY A O 1
ATOM 1466 N N . GLY A 1 207 ? -3.328 18.641 -5.488 1 97.94 207 GLY A N 1
ATOM 1467 C CA . GLY A 1 207 ? -2.125 18.844 -6.277 1 97.94 207 GLY A CA 1
ATOM 1468 C C . GLY A 1 207 ? -2.211 20.047 -7.207 1 97.94 207 GLY A C 1
ATOM 1469 O O . GLY A 1 207 ? -1.252 20.812 -7.332 1 97.94 207 GLY A O 1
ATOM 1470 N N . ALA A 1 208 ? -3.355 20.219 -7.844 1 96.75 208 ALA A N 1
ATOM 1471 C CA . ALA A 1 208 ? -3.561 21.375 -8.727 1 96.75 208 ALA A CA 1
ATOM 1472 C C . ALA A 1 208 ? -3.414 22.688 -7.957 1 96.75 208 ALA A C 1
ATOM 1474 O O . ALA A 1 208 ? -2.779 23.625 -8.445 1 96.75 208 ALA A O 1
ATOM 1475 N N . VAL A 1 209 ? -3.965 22.672 -6.805 1 93.69 209 VAL A N 1
ATOM 1476 C CA . VAL A 1 209 ? -3.883 23.859 -5.973 1 93.69 209 VAL A CA 1
ATOM 1477 C C . VAL A 1 209 ? -2.434 24.109 -5.555 1 93.69 209 VAL A C 1
ATOM 1479 O O . VAL A 1 209 ? -1.937 25.234 -5.645 1 93.69 209 VAL A O 1
ATOM 1482 N N . ASN A 1 210 ? -1.784 23.062 -5.129 1 94.69 210 ASN A N 1
ATOM 1483 C CA . ASN A 1 210 ? -0.406 23.188 -4.664 1 94.69 210 ASN A CA 1
ATOM 1484 C C . ASN A 1 210 ? 0.524 23.625 -5.789 1 94.69 210 ASN A C 1
ATOM 1486 O O . ASN A 1 210 ? 1.407 24.469 -5.574 1 94.69 210 ASN A O 1
ATOM 1490 N N . LEU A 1 211 ? 0.353 23.141 -6.941 1 93.5 211 LEU A N 1
ATOM 1491 C CA . LEU A 1 211 ? 1.191 23.484 -8.086 1 93.5 211 LEU A CA 1
ATOM 1492 C C . LEU A 1 211 ? 0.953 24.922 -8.523 1 93.5 211 LEU A C 1
ATOM 1494 O O . LEU A 1 211 ? 1.875 25.594 -9 1 93.5 211 LEU A O 1
ATOM 1498 N N . ALA A 1 212 ? -0.257 25.344 -8.375 1 91.12 212 ALA A N 1
ATOM 1499 C CA . ALA A 1 212 ? -0.614 26.703 -8.797 1 91.12 212 ALA A CA 1
ATOM 1500 C C . ALA A 1 212 ? -0.129 27.734 -7.793 1 91.12 212 ALA A C 1
ATOM 1502 O O . ALA A 1 212 ? 0.209 28.859 -8.164 1 91.12 212 ALA A O 1
ATOM 1503 N N . THR A 1 213 ? -0.051 27.328 -6.535 1 85.81 213 THR A N 1
ATOM 1504 C CA . THR A 1 213 ? 0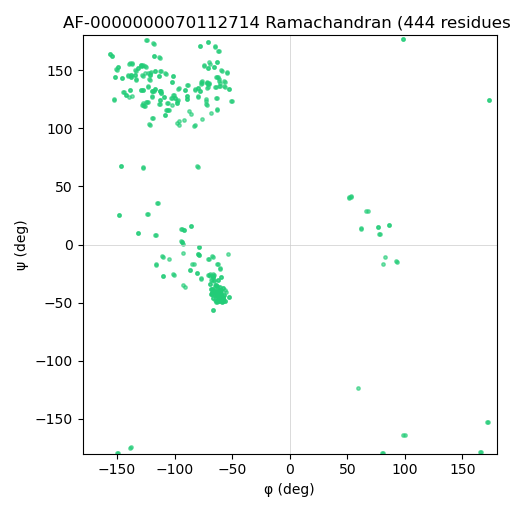.186 28.328 -5.5 1 85.81 213 THR A CA 1
ATOM 1505 C C . THR A 1 213 ? 1.582 28.172 -4.906 1 85.81 213 THR A C 1
ATOM 1507 O O . THR A 1 213 ? 2.176 29.156 -4.438 1 85.81 213 THR A O 1
ATOM 1510 N N . GLY A 1 214 ? 2.115 26.938 -4.961 1 77.19 214 GLY A N 1
ATOM 1511 C CA . GLY A 1 214 ? 3.381 26.625 -4.316 1 77.19 214 GLY A CA 1
ATOM 1512 C C . GLY A 1 214 ? 3.348 26.812 -2.812 1 77.19 214 GLY A C 1
ATOM 1513 O O . GLY A 1 214 ? 4.395 26.984 -2.18 1 77.19 214 GLY A O 1
ATOM 1514 N N . ARG A 1 215 ? 2.262 26.938 -2.312 1 73.75 215 ARG A N 1
ATOM 1515 C CA . ARG A 1 215 ? 2.107 27.375 -0.926 1 73.75 215 ARG A CA 1
ATOM 1516 C C . ARG A 1 215 ? 2.518 26.266 0.039 1 73.75 215 ARG A C 1
ATOM 1518 O O . ARG A 1 215 ? 2.191 25.094 -0.174 1 73.75 215 ARG A O 1
ATOM 1525 N N . SER A 1 216 ? 3.447 26.672 0.859 1 80.5 216 SER A N 1
ATOM 1526 C CA . SER A 1 216 ? 3.816 25.891 2.027 1 80.5 216 SER A CA 1
ATOM 1527 C C . SER A 1 216 ? 3.434 26.594 3.322 1 80.5 216 SER A C 1
ATOM 1529 O O . SER A 1 216 ? 3.068 27.766 3.305 1 80.5 216 SER A O 1
ATOM 1531 N N . TRP A 1 217 ? 3.355 25.828 4.395 1 80.75 217 TRP A N 1
ATOM 1532 C CA . TRP A 1 217 ? 2.998 26.438 5.668 1 80.75 217 TRP A CA 1
ATOM 1533 C C . TRP A 1 217 ? 3.955 27.578 6.004 1 80.75 217 TRP A C 1
ATOM 1535 O O . TRP A 1 217 ? 3.525 28.656 6.43 1 80.75 217 TRP A O 1
ATOM 1545 N N . SER A 1 218 ? 5.238 27.375 5.734 1 75 218 SER A N 1
ATOM 1546 C CA . SER A 1 218 ? 6.246 28.375 6.07 1 75 218 SER A CA 1
ATOM 1547 C C . SER A 1 218 ? 5.984 29.688 5.34 1 75 218 SER A C 1
ATOM 1549 O O . SER A 1 218 ? 6.266 30.766 5.871 1 75 218 SER A O 1
ATOM 1551 N N . ASP A 1 219 ? 5.539 29.578 4.199 1 69.94 219 ASP A N 1
ATOM 1552 C CA . ASP A 1 219 ? 5.293 30.766 3.389 1 69.94 219 ASP A CA 1
ATOM 1553 C C . ASP A 1 219 ? 4.164 31.609 3.977 1 69.94 219 ASP A C 1
ATOM 1555 O O . ASP A 1 219 ? 4.145 32.844 3.814 1 69.94 219 ASP A O 1
ATOM 1559 N N . LEU A 1 220 ? 3.336 30.984 4.688 1 61.78 220 LEU A N 1
ATOM 1560 C CA . LEU A 1 220 ? 2.18 31.688 5.234 1 61.78 220 LEU A CA 1
ATOM 1561 C C . LEU A 1 220 ? 2.477 32.219 6.629 1 61.78 220 LEU A C 1
ATOM 1563 O O . LEU A 1 220 ? 1.99 33.281 7.008 1 61.78 220 LEU A O 1
ATOM 1567 N N . ALA A 1 221 ? 3.23 31.5 7.332 1 58.81 221 ALA A N 1
ATOM 1568 C CA . ALA A 1 221 ? 3.562 31.922 8.695 1 58.81 221 ALA A CA 1
ATOM 1569 C C . ALA A 1 221 ? 4.375 33.219 8.68 1 58.81 221 ALA A C 1
ATOM 1571 O O . ALA A 1 221 ? 4.258 34.031 9.594 1 58.81 221 ALA A O 1
ATOM 1572 N N . GLY A 1 222 ? 5.172 33.281 7.664 1 51.56 222 GLY A N 1
ATOM 1573 C CA . GLY A 1 222 ? 5.883 34.531 7.574 1 51.56 222 GLY A CA 1
ATOM 1574 C C . GLY A 1 222 ? 4.992 35.688 7.172 1 51.56 222 GLY A C 1
ATOM 1575 O O . GLY A 1 222 ? 5.316 36.844 7.441 1 51.56 222 GLY A O 1
ATOM 1576 N N . ALA A 1 223 ? 3.951 35.5 6.5 1 49.31 223 ALA A N 1
ATOM 1577 C CA . ALA A 1 223 ? 3.086 36.562 6.008 1 49.31 223 ALA A CA 1
ATOM 1578 C C . ALA A 1 223 ? 2.076 36.969 7.07 1 49.31 223 ALA A C 1
ATOM 1580 O O . ALA A 1 223 ? 1.42 38.031 6.938 1 49.31 223 ALA A O 1
ATOM 1581 N N . ARG A 1 224 ? 1.804 36.188 8.141 1 45.19 224 ARG A N 1
ATOM 1582 C CA . ARG A 1 224 ? 0.854 36.625 9.164 1 45.19 224 ARG A CA 1
ATOM 1583 C C . ARG A 1 224 ? 1.565 37.375 10.297 1 45.19 224 ARG A C 1
ATOM 1585 O O . ARG A 1 224 ? 2.678 37 10.68 1 45.19 224 ARG A O 1
ATOM 1592 N N . MET B 1 1 ? 18.734 -15.711 5.555 1 56.09 1 MET B N 1
ATOM 1593 C CA . MET B 1 1 ? 18.672 -15.867 4.102 1 56.09 1 MET B CA 1
ATOM 1594 C C . MET B 1 1 ? 17.234 -16.078 3.646 1 56.09 1 MET B C 1
ATOM 1596 O O . MET B 1 1 ? 16.484 -16.844 4.27 1 56.09 1 MET B O 1
ATOM 1600 N N . PHE B 1 2 ? 16.859 -15.164 2.787 1 66.5 2 PHE B N 1
ATOM 1601 C CA . PHE B 1 2 ? 15.516 -15.352 2.25 1 66.5 2 PHE B CA 1
ATOM 1602 C C . PHE B 1 2 ? 15.43 -16.641 1.439 1 66.5 2 PHE B C 1
ATOM 1604 O O . PHE B 1 2 ? 16.312 -16.922 0.616 1 66.5 2 PHE B O 1
ATOM 1611 N N . ALA B 1 3 ? 14.484 -17.453 1.803 1 71.44 3 ALA B N 1
ATOM 1612 C CA . ALA B 1 3 ? 14.328 -18.734 1.131 1 71.44 3 ALA B CA 1
ATOM 1613 C C . ALA B 1 3 ? 13.773 -18.562 -0.277 1 71.44 3 ALA B C 1
ATOM 1615 O O . ALA B 1 3 ? 12.719 -17.938 -0.459 1 71.44 3 ALA B O 1
ATOM 1616 N N . GLU B 1 4 ? 14.508 -19 -1.204 1 88.19 4 GLU B N 1
ATOM 1617 C CA . GLU B 1 4 ? 14.047 -19.078 -2.586 1 88.19 4 GLU B CA 1
ATOM 1618 C C . GLU B 1 4 ? 12.836 -20 -2.709 1 88.19 4 GLU B C 1
ATOM 1620 O O . GLU B 1 4 ? 12.742 -21.016 -2.014 1 88.19 4 GLU B O 1
ATOM 1625 N N . PRO B 1 5 ? 11.883 -19.562 -3.529 1 95.62 5 PRO B N 1
ATOM 1626 C CA . PRO B 1 5 ? 10.742 -20.469 -3.701 1 95.62 5 PRO B CA 1
ATOM 1627 C C . PRO B 1 5 ? 11.094 -21.719 -4.504 1 95.62 5 PRO B C 1
ATOM 1629 O O . PRO B 1 5 ? 12.023 -21.688 -5.316 1 95.62 5 PRO B O 1
ATOM 1632 N N . SER B 1 6 ? 10.398 -22.797 -4.258 1 96 6 SER B N 1
ATOM 1633 C CA . SER B 1 6 ? 10.461 -23.984 -5.086 1 96 6 SER B CA 1
ATOM 1634 C C . SER B 1 6 ? 9.258 -24.078 -6.016 1 96 6 SER B C 1
ATOM 1636 O O . SER B 1 6 ? 8.156 -23.656 -5.664 1 96 6 SER B O 1
ATOM 1638 N N . LEU B 1 7 ? 9.516 -24.594 -7.18 1 95.88 7 LEU B N 1
ATOM 1639 C CA . LEU B 1 7 ? 8.43 -24.891 -8.109 1 95.88 7 LEU B CA 1
ATOM 1640 C C . LEU B 1 7 ? 7.891 -26.297 -7.891 1 95.88 7 LEU B C 1
ATOM 1642 O O . LEU B 1 7 ? 8.664 -27.266 -7.812 1 95.88 7 LEU B O 1
ATOM 1646 N N . THR B 1 8 ? 6.621 -26.422 -7.668 1 95.31 8 THR B N 1
ATOM 1647 C CA . THR B 1 8 ? 5.965 -27.719 -7.516 1 95.31 8 THR B CA 1
ATOM 1648 C C . THR B 1 8 ? 4.625 -27.734 -8.25 1 95.31 8 THR B C 1
ATOM 1650 O O . THR B 1 8 ? 4.379 -26.891 -9.117 1 95.31 8 THR B O 1
ATOM 1653 N N . HIS B 1 9 ? 3.857 -28.859 -8.078 1 94.56 9 HIS B N 1
ATOM 1654 C CA . HIS B 1 9 ? 2.582 -29 -8.773 1 94.56 9 HIS B CA 1
ATOM 1655 C C . HIS B 1 9 ? 1.526 -29.609 -7.859 1 94.56 9 HIS B C 1
ATOM 1657 O O . HIS B 1 9 ? 1.858 -30.234 -6.848 1 94.56 9 HIS B O 1
ATOM 1663 N N . ARG B 1 10 ? 0.355 -29.328 -8.203 1 91.44 10 ARG B N 1
ATOM 1664 C CA . ARG B 1 10 ? -0.781 -30.047 -7.625 1 91.44 10 ARG B CA 1
ATOM 1665 C C . ARG B 1 10 ? -1.662 -30.641 -8.719 1 91.44 10 ARG B C 1
ATOM 1667 O O . ARG B 1 10 ? -1.698 -30.141 -9.836 1 91.44 10 ARG B O 1
ATOM 1674 N N . ARG B 1 11 ? -2.33 -31.703 -8.32 1 89.5 11 ARG B N 1
ATOM 1675 C CA . ARG B 1 11 ? -3.273 -32.312 -9.258 1 89.5 11 ARG B CA 1
ATOM 1676 C C . ARG B 1 11 ? -4.645 -31.656 -9.156 1 89.5 11 ARG B C 1
ATOM 1678 O O . ARG B 1 11 ? -5.242 -31.609 -8.078 1 89.5 11 ARG B O 1
ATOM 1685 N N . GLU B 1 12 ? -5.051 -31 -10.195 1 86.06 12 GLU B N 1
ATOM 1686 C CA . GLU B 1 12 ? -6.375 -30.406 -10.281 1 86.06 12 GLU B CA 1
ATOM 1687 C C . GLU B 1 12 ? -6.988 -30.594 -11.664 1 86.06 12 GLU B C 1
ATOM 1689 O O . GLU B 1 12 ? -6.367 -30.281 -12.672 1 86.06 12 GLU B O 1
ATOM 1694 N N . ASP B 1 13 ? -8.266 -31.172 -11.664 1 82.81 13 ASP B N 1
ATOM 1695 C CA . ASP B 1 13 ? -9.008 -31.438 -12.891 1 82.81 13 ASP B CA 1
ATOM 1696 C C . ASP B 1 13 ? -8.164 -32.219 -13.883 1 82.81 13 ASP B C 1
ATOM 1698 O O . ASP B 1 13 ? -8.102 -31.891 -15.07 1 82.81 13 ASP B O 1
ATOM 1702 N N . GLY B 1 14 ? -7.379 -33.219 -13.398 1 82.31 14 GLY B N 1
ATOM 1703 C CA . GLY B 1 14 ? -6.605 -34.125 -14.227 1 82.31 14 GLY B CA 1
ATOM 1704 C C . GLY B 1 14 ? -5.328 -33.5 -14.766 1 82.31 14 GLY B C 1
ATOM 1705 O O . GLY B 1 14 ? -4.676 -34.094 -15.641 1 82.31 14 GLY B O 1
ATOM 1706 N N . ARG B 1 15 ? -4.992 -32.344 -14.297 1 87.44 15 ARG B N 1
ATOM 1707 C CA . ARG B 1 15 ? -3.793 -31.656 -14.758 1 87.44 15 ARG B CA 1
ATOM 1708 C C . ARG B 1 15 ? -2.838 -31.391 -13.602 1 87.44 15 ARG B C 1
ATOM 1710 O O . ARG B 1 15 ? -3.262 -31.297 -12.453 1 87.44 15 ARG B O 1
ATOM 1717 N N . ASP B 1 16 ? -1.627 -31.406 -13.93 1 90.88 16 ASP B N 1
ATOM 1718 C CA . ASP B 1 16 ? -0.629 -30.906 -12.992 1 90.88 16 ASP B CA 1
ATOM 1719 C C . ASP B 1 16 ? -0.504 -29.375 -13.078 1 90.88 16 ASP B C 1
ATOM 1721 O O . ASP B 1 16 ? 0.096 -28.859 -14.016 1 90.88 16 ASP B O 1
ATOM 1725 N N . VAL B 1 17 ? -1.062 -28.703 -12.172 1 93.94 17 VAL B N 1
ATOM 1726 C CA . VAL B 1 17 ? -1.077 -27.234 -12.188 1 93.94 17 VAL B CA 1
ATOM 1727 C C . VAL B 1 17 ? 0.046 -26.703 -11.305 1 93.94 17 VAL B C 1
ATOM 1729 O O . VAL B 1 17 ? 0.143 -27.062 -10.125 1 93.94 17 VAL B O 1
ATOM 1732 N N . PRO B 1 18 ? 0.9 -25.906 -11.812 1 96.19 18 PRO B N 1
ATOM 1733 C CA . PRO B 1 18 ? 2.102 -25.484 -11.086 1 96.19 18 PRO B CA 1
ATOM 1734 C C . PRO B 1 18 ? 1.803 -24.469 -9.984 1 96.19 18 PRO B C 1
ATOM 1736 O O . PRO B 1 18 ? 0.803 -23.75 -10.055 1 96.19 18 PRO B O 1
ATOM 1739 N N . LEU B 1 19 ? 2.67 -24.453 -8.977 1 97.5 19 LEU B N 1
ATOM 1740 C CA . LEU B 1 19 ? 2.68 -23.406 -7.961 1 97.5 19 LEU B CA 1
ATOM 1741 C C . LEU B 1 19 ? 4.086 -23.188 -7.41 1 97.5 19 LEU B C 1
ATOM 1743 O O . LEU B 1 19 ? 4.93 -24.078 -7.5 1 97.5 19 LEU B O 1
ATOM 1747 N N . LEU B 1 20 ? 4.324 -21.953 -7.008 1 98.19 20 LEU B N 1
ATOM 1748 C CA . LEU B 1 20 ? 5.523 -21.594 -6.254 1 98.19 20 LEU B CA 1
ATOM 1749 C C . LEU B 1 20 ? 5.289 -21.766 -4.758 1 98.19 20 LEU B C 1
ATOM 1751 O O . LEU B 1 20 ? 4.23 -21.406 -4.246 1 98.19 20 LEU B O 1
ATOM 1755 N N . LEU B 1 21 ? 6.277 -22.328 -4.078 1 98.25 21 LEU B N 1
ATOM 1756 C CA . LEU B 1 21 ? 6.184 -22.562 -2.643 1 98.25 21 LEU B CA 1
ATOM 1757 C C . LEU B 1 21 ? 7.398 -22 -1.917 1 98.25 21 LEU B C 1
ATOM 1759 O O . LEU B 1 21 ? 8.539 -22.312 -2.27 1 98.25 21 LEU B O 1
ATOM 1763 N N . TRP B 1 22 ? 7.164 -21.062 -0.981 1 98.06 22 TRP B N 1
ATOM 1764 C CA . TRP B 1 22 ? 8.148 -20.641 0.012 1 98.06 22 TRP B CA 1
ATOM 1765 C C . TRP B 1 22 ? 7.914 -21.359 1.343 1 98.06 22 TRP B C 1
ATOM 1767 O O . TRP B 1 22 ? 6.828 -21.266 1.92 1 98.06 22 TRP B O 1
ATOM 1777 N N . ARG B 1 23 ? 8.844 -22.078 1.854 1 96.56 23 ARG B N 1
ATOM 1778 C CA . ARG B 1 23 ? 8.875 -22.547 3.232 1 96.56 23 ARG B CA 1
ATOM 1779 C C . ARG B 1 23 ? 9.914 -21.797 4.051 1 96.56 23 ARG B C 1
ATOM 1781 O O . ARG B 1 23 ? 11.109 -21.875 3.783 1 96.56 23 ARG B O 1
ATOM 1788 N N . PHE B 1 24 ? 9.422 -21.094 5.012 1 96.06 24 PHE B N 1
ATOM 1789 C CA . PHE B 1 24 ? 10.344 -20.281 5.797 1 96.06 24 PHE B CA 1
ATOM 1790 C C . PHE B 1 24 ? 10.898 -21.078 6.973 1 96.06 24 PHE B C 1
ATOM 1792 O O . PHE B 1 24 ? 10.141 -21.719 7.711 1 96.06 24 PHE B O 1
ATOM 1799 N N . PRO B 1 25 ? 12.211 -21.125 7.133 1 93.75 25 PRO B N 1
ATOM 1800 C CA . PRO B 1 25 ? 12.805 -21.891 8.234 1 93.75 25 PRO B CA 1
ATOM 1801 C C . PRO B 1 25 ? 12.305 -21.422 9.602 1 93.75 25 PRO B C 1
ATOM 1803 O O . PRO B 1 25 ? 12.25 -22.219 10.547 1 93.75 25 PRO B O 1
ATOM 1806 N N . GLU B 1 26 ? 12.102 -20.172 9.789 1 95.62 26 GLU B N 1
ATOM 1807 C CA . GLU B 1 26 ? 11.477 -19.547 10.945 1 95.62 26 GLU B CA 1
ATOM 1808 C C . GLU B 1 26 ? 10.352 -18.594 10.523 1 95.62 26 GLU B C 1
ATOM 1810 O O . GLU B 1 26 ? 10.367 -18.078 9.406 1 95.62 26 GLU B O 1
ATOM 1815 N N . PRO B 1 27 ? 9.391 -18.406 11.438 1 97.31 27 PRO B N 1
ATOM 1816 C CA . PRO B 1 27 ? 8.312 -17.484 11.07 1 97.31 27 PRO B CA 1
ATOM 1817 C C . PRO B 1 27 ? 8.828 -16.094 10.703 1 97.31 27 PRO B C 1
ATOM 1819 O O . PRO B 1 27 ? 9.766 -15.594 11.336 1 97.31 27 PRO B O 1
ATOM 1822 N N . LEU B 1 28 ? 8.258 -15.523 9.727 1 98 28 LEU B N 1
ATOM 1823 C CA . LEU B 1 28 ? 8.586 -14.18 9.266 1 98 28 LEU B CA 1
ATOM 1824 C C . LEU B 1 28 ? 7.434 -13.219 9.523 1 98 28 LEU B C 1
ATOM 1826 O O . LEU B 1 28 ? 6.27 -13.633 9.562 1 98 28 LEU B O 1
ATOM 1830 N N . LEU B 1 29 ? 7.789 -11.969 9.758 1 98.69 29 LEU B N 1
ATOM 1831 C CA . LEU B 1 29 ? 6.777 -10.914 9.797 1 98.69 29 LEU B CA 1
ATOM 1832 C C . LEU B 1 29 ? 6.352 -10.516 8.391 1 98.69 29 LEU B C 1
ATOM 1834 O O . LEU B 1 29 ? 7.199 -10.305 7.516 1 98.69 29 LEU B O 1
ATOM 1838 N N . ALA B 1 30 ? 4.953 -10.453 8.211 1 98.81 30 ALA B N 1
ATOM 1839 C CA . ALA B 1 30 ? 4.453 -10.188 6.867 1 98.81 30 ALA B CA 1
ATOM 1840 C C . ALA B 1 30 ? 3.361 -9.117 6.891 1 98.81 30 ALA B C 1
ATOM 1842 O O . ALA B 1 30 ? 2.594 -9.023 7.852 1 98.81 30 ALA B O 1
ATOM 1843 N N . ALA B 1 31 ? 3.328 -8.266 5.934 1 98.94 31 ALA B N 1
ATOM 1844 C CA . ALA B 1 31 ? 2.154 -7.516 5.496 1 98.94 31 ALA B CA 1
ATOM 1845 C C . ALA B 1 31 ? 1.722 -7.945 4.098 1 98.94 31 ALA B C 1
ATOM 1847 O O . ALA B 1 31 ? 2.518 -7.906 3.156 1 98.94 31 ALA B O 1
ATOM 1848 N N . SER B 1 32 ? 0.455 -8.359 3.955 1 98.88 32 SER B N 1
ATOM 1849 C CA . SER B 1 32 ? 0.031 -8.938 2.688 1 98.88 32 SER B CA 1
ATOM 1850 C C . SER B 1 32 ? -1.42 -8.586 2.375 1 98.88 32 SER B C 1
ATOM 1852 O O . SER B 1 32 ? -2.264 -8.555 3.273 1 98.88 32 SER B O 1
ATOM 1854 N N . SER B 1 33 ? -1.7 -8.359 1.105 1 98.88 33 SER B N 1
ATOM 1855 C CA . SER B 1 33 ? -3.066 -8.125 0.647 1 98.88 33 SER B CA 1
ATOM 1856 C C . SER B 1 33 ? -3.721 -9.414 0.167 1 98.88 33 SER B C 1
ATOM 1858 O O . SER B 1 33 ? -4.781 -9.383 -0.462 1 98.88 33 SER B O 1
ATOM 1860 N N . ALA B 1 34 ? -3.176 -10.539 0.439 1 98.56 34 ALA B N 1
ATOM 1861 C CA . ALA B 1 34 ? -3.602 -11.836 -0.077 1 98.56 34 ALA B CA 1
ATOM 1862 C C . ALA B 1 34 ? -4.984 -12.211 0.448 1 98.56 34 ALA B C 1
ATOM 1864 O O . ALA B 1 34 ? -5.395 -11.75 1.517 1 98.56 34 ALA B O 1
ATOM 1865 N N . VAL B 1 35 ? -5.609 -12.969 -0.314 1 94.5 35 VAL B N 1
ATOM 1866 C CA . VAL B 1 35 ? -6.93 -13.461 0.054 1 94.5 35 VAL B CA 1
ATOM 1867 C C . VAL B 1 35 ? -6.816 -14.422 1.239 1 94.5 35 VAL B C 1
ATOM 1869 O O . VAL B 1 35 ? -7.637 -14.383 2.16 1 94.5 35 VAL B O 1
ATOM 1872 N N . LEU B 1 36 ? -5.82 -15.281 1.181 1 98.19 36 LEU B N 1
ATOM 1873 C CA . LEU B 1 36 ? -5.52 -16.125 2.33 1 98.19 36 LEU B CA 1
ATOM 1874 C C . LEU B 1 36 ? -4.301 -15.602 3.086 1 98.19 36 LEU B C 1
ATOM 1876 O O . LEU B 1 36 ? -3.229 -15.43 2.504 1 98.19 36 LEU B O 1
ATOM 1880 N N . GLY B 1 37 ? -4.531 -15.414 4.34 1 98.31 37 GLY B N 1
ATOM 1881 C CA . GLY B 1 37 ? -3.396 -15.023 5.164 1 98.31 37 GLY B CA 1
ATOM 1882 C C . GLY B 1 37 ? -3.004 -13.57 4.996 1 98.31 37 GLY B C 1
ATOM 1883 O O . GLY B 1 37 ? -1.881 -13.18 5.324 1 98.31 37 GLY B O 1
ATOM 1884 N N . GLY B 1 38 ? -3.881 -12.734 4.395 1 98.56 38 GLY B N 1
ATOM 1885 C CA . GLY B 1 38 ? -3.619 -11.305 4.305 1 98.56 38 GLY B CA 1
ATOM 1886 C C . GLY B 1 38 ? -3.58 -10.617 5.656 1 98.56 38 GLY B C 1
ATOM 1887 O O . GLY B 1 38 ? -3.924 -11.219 6.676 1 98.56 38 GLY B O 1
ATOM 1888 N N . GLY B 1 39 ? -3.15 -9.375 5.695 1 98.69 39 GLY B N 1
ATOM 1889 C CA . GLY B 1 39 ? -2.977 -8.633 6.934 1 98.69 39 GLY B CA 1
ATOM 1890 C C . GLY B 1 39 ? -1.537 -8.594 7.41 1 98.69 39 GLY B C 1
ATOM 1891 O O . GLY B 1 39 ? -0.61 -8.766 6.617 1 98.69 39 GLY B O 1
ATOM 1892 N N . VAL B 1 40 ? -1.363 -8.234 8.664 1 98.88 40 VAL B N 1
ATOM 1893 C CA . VAL B 1 40 ? -0.034 -8.164 9.266 1 98.88 40 VAL B CA 1
ATOM 1894 C C . VAL B 1 40 ? 0.101 -9.242 10.344 1 98.88 40 VAL B C 1
ATOM 1896 O O . VAL B 1 40 ? -0.789 -9.406 11.18 1 98.88 40 VAL B O 1
ATOM 1899 N N . GLY B 1 41 ? 1.18 -9.945 10.273 1 98.62 41 GLY B N 1
ATOM 1900 C CA . GLY B 1 41 ? 1.427 -10.961 11.281 1 98.62 41 GLY B CA 1
ATOM 1901 C C . GLY B 1 41 ? 2.523 -11.938 10.891 1 98.62 41 GLY B C 1
ATOM 1902 O O . GLY B 1 41 ? 3.148 -11.789 9.844 1 98.62 41 GLY B O 1
ATOM 1903 N N . LEU B 1 42 ? 2.799 -12.93 11.758 1 98.62 42 LEU B N 1
ATOM 1904 C CA . LEU B 1 42 ? 3.803 -13.953 11.484 1 98.62 42 LEU B CA 1
ATOM 1905 C C . LEU B 1 42 ? 3.279 -14.977 10.477 1 98.62 42 LEU B C 1
ATOM 1907 O O . LEU B 1 42 ? 2.109 -15.359 10.523 1 98.62 42 LEU B O 1
ATOM 1911 N N . ARG B 1 43 ? 4.113 -15.352 9.594 1 98.62 43 ARG B N 1
ATOM 1912 C CA . ARG B 1 43 ? 3.779 -16.344 8.578 1 98.62 43 ARG B CA 1
ATOM 1913 C C . ARG B 1 43 ? 4.887 -17.375 8.438 1 98.62 43 ARG B C 1
ATOM 1915 O O . ARG B 1 43 ? 6.07 -17.047 8.555 1 98.62 43 ARG B O 1
ATOM 1922 N N . GLU B 1 44 ? 4.496 -18.594 8.062 1 98.19 44 GLU B N 1
ATOM 1923 C CA . GLU B 1 44 ? 5.449 -19.688 8.031 1 98.19 44 GLU B CA 1
ATOM 1924 C C . GLU B 1 44 ? 5.641 -20.219 6.609 1 98.19 44 GLU B C 1
ATOM 1926 O O . GLU B 1 44 ? 6.59 -20.953 6.336 1 98.19 44 GLU B O 1
ATOM 1931 N N . TRP B 1 45 ? 4.77 -19.906 5.781 1 98.38 45 TRP B N 1
ATOM 1932 C CA . TRP B 1 45 ? 4.863 -20.344 4.391 1 98.38 45 TRP B CA 1
ATOM 1933 C C . TRP B 1 45 ? 4.105 -19.391 3.473 1 98.38 45 TRP B C 1
ATOM 1935 O O . TRP B 1 45 ? 3.32 -18.562 3.938 1 98.38 45 TRP B O 1
ATOM 1945 N N . LEU B 1 46 ? 4.371 -19.422 2.191 1 98.75 46 LEU B N 1
ATOM 1946 C CA . LEU B 1 46 ? 3.707 -18.656 1.139 1 98.75 46 LEU B CA 1
ATOM 1947 C C . LEU B 1 46 ? 3.602 -19.484 -0.142 1 98.75 46 LEU B C 1
ATOM 1949 O O . LEU B 1 46 ? 4.555 -20.156 -0.53 1 98.75 46 LEU B O 1
ATOM 1953 N N . ILE B 1 47 ? 2.4 -19.516 -0.733 1 98.62 47 ILE B N 1
ATOM 1954 C CA . ILE B 1 47 ? 2.252 -20.172 -2.031 1 98.62 47 ILE B CA 1
ATOM 1955 C C . ILE B 1 47 ? 1.694 -19.172 -3.045 1 98.62 47 ILE B C 1
ATOM 1957 O O . ILE B 1 47 ? 0.891 -18.312 -2.693 1 98.62 47 ILE B O 1
ATOM 1961 N N . ASN B 1 48 ? 2.111 -19.203 -4.199 1 98.5 48 ASN B N 1
ATOM 1962 C CA . ASN B 1 48 ? 1.57 -18.547 -5.395 1 98.5 48 ASN B CA 1
ATOM 1963 C C . ASN B 1 48 ? 1.176 -19.578 -6.453 1 98.5 48 ASN B C 1
ATOM 1965 O O . ASN B 1 48 ? 2.041 -20.188 -7.094 1 98.5 48 ASN B O 1
ATOM 1969 N N . ALA B 1 49 ? -0.149 -19.719 -6.633 1 97.81 49 ALA B N 1
ATOM 1970 C CA . ALA B 1 49 ? -0.642 -20.844 -7.414 1 97.81 49 ALA B CA 1
ATOM 1971 C C . ALA B 1 49 ? -1.258 -20.375 -8.727 1 97.81 49 ALA B C 1
ATOM 1973 O O . ALA B 1 49 ? -2.109 -19.484 -8.742 1 97.81 49 ALA B O 1
ATOM 1974 N N . SER B 1 50 ? -0.878 -21.016 -9.836 1 96.56 50 SER B N 1
ATOM 1975 C CA . SER B 1 50 ? -1.528 -20.766 -11.117 1 96.56 50 SER B CA 1
ATOM 1976 C C . SER B 1 50 ? -2.945 -21.328 -11.141 1 96.56 50 SER B C 1
ATOM 1978 O O . SER B 1 50 ? -3.205 -22.391 -10.57 1 96.56 50 SER B O 1
ATOM 1980 N N . VAL B 1 51 ? -3.81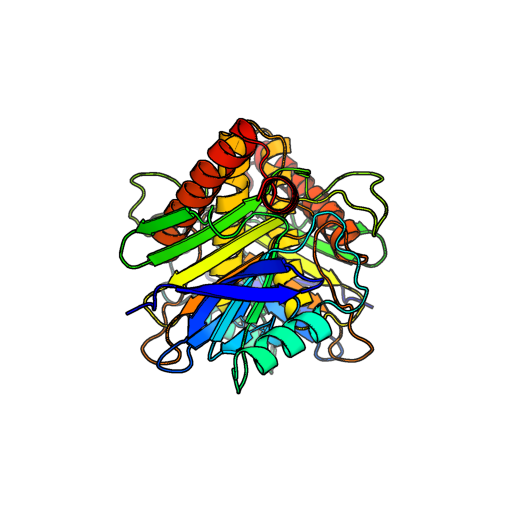4 -20.578 -11.68 1 94.25 51 VAL B N 1
ATOM 1981 C CA . VAL B 1 51 ? -5.184 -21.016 -11.922 1 94.25 51 VAL B CA 1
ATOM 1982 C C . VAL B 1 51 ? -5.566 -20.734 -13.375 1 94.25 51 VAL B C 1
ATOM 1984 O O . VAL B 1 51 ? -4.957 -19.891 -14.031 1 94.25 51 VAL B O 1
ATOM 1987 N N . PRO B 1 52 ? -6.52 -21.5 -13.898 1 88.88 52 PRO B N 1
ATOM 1988 C CA . PRO B 1 52 ? -6.969 -21.203 -15.258 1 88.88 52 PRO B CA 1
ATOM 1989 C C . PRO B 1 52 ? -7.613 -19.828 -15.375 1 88.88 52 PRO B C 1
ATOM 1991 O O . PRO B 1 52 ? -8.148 -19.297 -14.391 1 88.88 52 PRO B O 1
ATOM 1994 N N . MET B 1 53 ? -7.617 -19.281 -16.594 1 84.88 53 MET B N 1
ATOM 1995 C CA . MET B 1 53 ? -8.211 -17.984 -16.844 1 84.88 53 MET B CA 1
ATOM 1996 C C . MET B 1 53 ? -9.711 -18 -16.562 1 84.88 53 MET B C 1
ATOM 1998 O O . MET B 1 53 ? -10.32 -16.953 -16.344 1 84.88 53 MET B O 1
ATOM 2002 N N . SER B 1 54 ? -10.25 -19.203 -16.484 1 82.62 54 SER B N 1
ATOM 2003 C CA . SER B 1 54 ? -11.68 -19.359 -16.25 1 82.62 54 SER B CA 1
ATOM 2004 C C . SER B 1 54 ? -11.984 -19.531 -14.766 1 82.62 54 SER B C 1
ATOM 2006 O O . SER B 1 54 ? -13.133 -19.766 -14.391 1 82.62 54 SER B O 1
ATOM 2008 N N . TYR B 1 55 ? -10.938 -19.438 -14.039 1 85.81 55 TYR B N 1
ATOM 2009 C CA . TYR B 1 55 ? -11.102 -19.578 -12.594 1 85.81 55 TYR B CA 1
ATOM 2010 C C . TYR B 1 55 ? -12.211 -18.672 -12.078 1 85.81 55 TYR B C 1
ATOM 2012 O O . TYR B 1 55 ? -12.133 -17.438 -12.234 1 85.81 55 TYR B O 1
ATOM 2020 N N . ALA B 1 56 ? -13.203 -19.266 -11.406 1 80.62 56 ALA B N 1
ATOM 2021 C CA . ALA B 1 56 ? -14.344 -18.484 -10.93 1 80.62 56 ALA B CA 1
ATOM 2022 C C . ALA B 1 56 ? -14.898 -19.062 -9.633 1 80.62 56 ALA B C 1
ATOM 2024 O O . ALA B 1 56 ? -16.078 -18.906 -9.328 1 80.62 56 ALA B O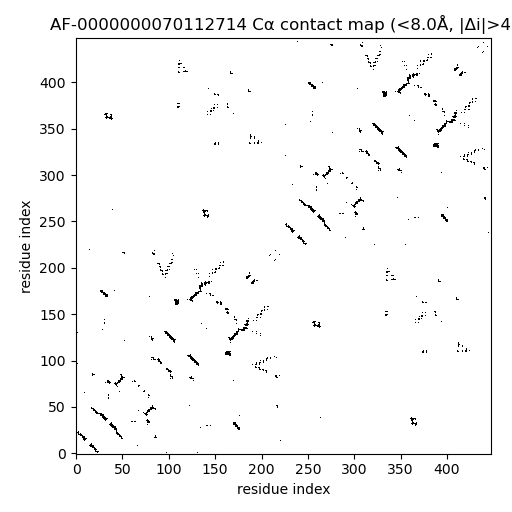 1
ATOM 2025 N N . ARG B 1 57 ? -14.078 -19.734 -8.898 1 86.75 57 ARG B N 1
ATOM 2026 C CA . ARG B 1 57 ? -14.523 -20.25 -7.602 1 86.75 57 ARG B CA 1
ATOM 2027 C C . ARG B 1 57 ? -14.938 -19.094 -6.68 1 86.75 57 ARG B C 1
ATOM 2029 O O . ARG B 1 57 ? -14.25 -18.078 -6.605 1 86.75 57 ARG B O 1
ATOM 2036 N N . PRO B 1 58 ? -16.016 -19.266 -6.008 1 88.5 58 PRO B N 1
ATOM 2037 C CA . PRO B 1 58 ? -16.484 -18.203 -5.113 1 88.5 58 PRO B CA 1
ATOM 2038 C C . PRO B 1 58 ? -15.742 -18.188 -3.773 1 88.5 58 PRO B C 1
ATOM 2040 O O . PRO B 1 58 ? -15.938 -17.281 -2.961 1 88.5 58 PRO B O 1
ATOM 2043 N N . ASP B 1 59 ? -14.906 -19.203 -3.508 1 93.94 59 ASP B N 1
ATOM 2044 C CA . ASP B 1 59 ? -14.234 -19.344 -2.219 1 93.94 59 ASP B CA 1
ATOM 2045 C C . ASP B 1 59 ? -12.734 -19.516 -2.398 1 93.94 59 ASP B C 1
ATOM 2047 O O . ASP B 1 59 ? -12.164 -20.531 -1.966 1 93.94 59 ASP B O 1
ATOM 2051 N N . PRO B 1 60 ? -12.125 -18.516 -2.877 1 95.38 60 PRO B N 1
ATOM 2052 C CA . PRO B 1 60 ? -10.688 -18.641 -3.135 1 95.38 60 PRO B CA 1
ATOM 2053 C C . PRO B 1 60 ? -9.883 -18.906 -1.866 1 95.38 60 PRO B C 1
ATOM 2055 O O . PRO B 1 60 ? -8.867 -19.609 -1.908 1 95.38 60 PRO B O 1
ATOM 2058 N N . GLU B 1 61 ? -10.305 -18.438 -0.759 1 96.38 61 GLU B N 1
ATOM 2059 C CA . GLU B 1 61 ? -9.602 -18.688 0.499 1 96.38 61 GLU B CA 1
ATOM 2060 C C . GLU B 1 61 ? -9.625 -20.156 0.864 1 96.38 61 GLU B C 1
ATOM 2062 O O . GLU B 1 61 ? -8.602 -20.719 1.252 1 96.38 61 GLU B O 1
ATOM 2067 N N . ALA B 1 62 ? -10.789 -20.734 0.773 1 96.62 62 ALA B N 1
ATOM 2068 C CA . ALA B 1 62 ? -10.922 -22.156 1.057 1 96.62 62 ALA B CA 1
ATOM 2069 C C . ALA B 1 62 ? -10.109 -23 0.072 1 96.62 62 ALA B C 1
ATOM 2071 O O . ALA B 1 62 ? -9.523 -24.016 0.448 1 96.62 62 ALA B O 1
ATOM 2072 N N . HIS B 1 63 ? -10.148 -22.562 -1.184 1 96.69 63 HIS B N 1
ATOM 2073 C CA . HIS B 1 63 ? -9.352 -23.25 -2.191 1 96.69 63 HIS B CA 1
ATOM 2074 C C . HIS B 1 63 ? -7.871 -23.25 -1.815 1 96.69 63 HIS B C 1
ATOM 2076 O O . HIS B 1 63 ? -7.23 -24.297 -1.779 1 96.69 63 HIS B O 1
ATOM 2082 N N . LEU B 1 64 ? -7.34 -22.125 -1.442 1 97.69 64 LEU B N 1
ATOM 2083 C CA . LEU B 1 64 ? -5.934 -21.969 -1.087 1 97.69 64 LEU B CA 1
ATOM 2084 C C . LEU B 1 64 ? -5.602 -22.75 0.182 1 97.69 64 LEU B C 1
ATOM 2086 O O . LEU B 1 64 ? -4.523 -23.344 0.289 1 97.69 64 LEU B O 1
ATOM 2090 N N . ALA B 1 65 ? -6.5 -22.703 1.119 1 97.56 65 ALA B N 1
ATOM 2091 C CA . ALA B 1 65 ? -6.305 -23.5 2.332 1 97.56 65 ALA B CA 1
ATOM 2092 C C . ALA B 1 65 ? -6.203 -24.984 2.006 1 97.56 65 ALA B C 1
ATOM 2094 O O . ALA B 1 65 ? -5.406 -25.703 2.611 1 97.56 65 ALA B O 1
ATOM 2095 N N . GLY B 1 66 ? -7.051 -25.422 1.114 1 96.94 66 GLY B N 1
ATOM 2096 C CA . GLY B 1 66 ? -6.984 -26.797 0.658 1 96.94 66 GLY B CA 1
ATOM 2097 C C . GLY B 1 66 ? -5.66 -27.141 -0.003 1 96.94 66 GLY B C 1
ATOM 2098 O O . GLY B 1 66 ? -5.102 -28.219 0.238 1 96.94 66 GLY B O 1
ATOM 2099 N N . LEU B 1 67 ? -5.172 -26.219 -0.882 1 96.88 67 LEU B N 1
ATOM 2100 C CA . LEU B 1 67 ? -3.871 -26.422 -1.51 1 96.88 67 LEU B CA 1
ATOM 2101 C C . LEU B 1 67 ? -2.773 -26.562 -0.458 1 96.88 67 LEU B C 1
ATOM 2103 O O . LEU B 1 67 ? -1.928 -27.453 -0.545 1 96.88 67 LEU B O 1
ATOM 2107 N N . ALA B 1 68 ? -2.805 -25.688 0.522 1 97.38 68 ALA B N 1
ATOM 2108 C CA . ALA B 1 68 ? -1.815 -25.719 1.599 1 97.38 68 ALA B CA 1
ATOM 2109 C C . ALA B 1 68 ? -1.864 -27.031 2.357 1 97.38 68 ALA B C 1
ATOM 2111 O O . ALA B 1 68 ? -0.823 -27.625 2.668 1 97.38 68 ALA B O 1
ATOM 2112 N N . ALA B 1 69 ? -3.074 -27.438 2.662 1 97.06 69 ALA B N 1
ATOM 2113 C CA . ALA B 1 69 ? -3.244 -28.703 3.367 1 97.06 69 ALA B CA 1
ATOM 2114 C C . ALA B 1 69 ? -2.668 -29.875 2.561 1 97.06 69 ALA B C 1
ATOM 2116 O O . ALA B 1 69 ? -2.016 -30.75 3.115 1 97.06 69 ALA B O 1
ATOM 2117 N N . GLY B 1 70 ? -2.945 -29.875 1.254 1 96 70 GLY B N 1
ATOM 2118 C CA . GLY B 1 70 ? -2.418 -30.906 0.374 1 96 70 GLY B CA 1
ATOM 2119 C C . GLY B 1 70 ? -0.901 -30.953 0.342 1 96 70 GLY B C 1
ATOM 2120 O O . GLY B 1 70 ? -0.308 -32 0.075 1 96 70 GLY B O 1
ATOM 2121 N N . LEU B 1 71 ? -0.271 -29.844 0.586 1 96 71 LEU B N 1
ATOM 2122 C CA . LEU B 1 71 ? 1.184 -29.734 0.609 1 96 71 LEU B CA 1
ATOM 2123 C C . LEU B 1 71 ? 1.721 -29.938 2.023 1 96 71 LEU B C 1
ATOM 2125 O O . LEU B 1 71 ? 2.91 -29.719 2.273 1 96 71 LEU B O 1
ATOM 2129 N N . HIS B 1 72 ? 0.84 -30.188 3.033 1 96.81 72 HIS B N 1
ATOM 2130 C CA . HIS B 1 72 ? 1.158 -30.469 4.43 1 96.81 72 HIS B CA 1
ATOM 2131 C C . HIS B 1 72 ? 1.743 -29.234 5.109 1 96.81 72 HIS B C 1
ATOM 2133 O O . HIS B 1 72 ? 2.66 -29.344 5.926 1 96.81 72 HIS B O 1
ATOM 2139 N N . LEU B 1 73 ? 1.316 -28.125 4.594 1 97.19 73 LEU B N 1
ATOM 2140 C CA . LEU B 1 73 ? 1.695 -26.875 5.25 1 97.19 73 LEU B CA 1
ATOM 2141 C C . LEU B 1 73 ? 0.812 -26.609 6.465 1 97.19 73 LEU B C 1
ATOM 2143 O O . LEU B 1 73 ? -0.413 -26.719 6.383 1 97.19 73 LEU B O 1
ATOM 2147 N N . THR B 1 74 ? 1.455 -26.375 7.566 1 95.56 74 THR B N 1
ATOM 2148 C CA . THR B 1 74 ? 0.745 -26.094 8.812 1 95.56 74 THR B CA 1
ATOM 2149 C C . THR B 1 74 ? 1.078 -24.703 9.32 1 95.56 74 THR B C 1
ATOM 2151 O O . THR B 1 74 ? 2.045 -24.078 8.867 1 95.56 74 THR B O 1
ATOM 2154 N N . GLY B 1 75 ? 0.23 -24.203 10.211 1 96.88 75 GLY B N 1
ATOM 2155 C CA . GLY B 1 75 ? 0.472 -22.859 10.742 1 96.88 75 GLY B CA 1
ATOM 2156 C C . GLY B 1 75 ? 0.004 -21.766 9.812 1 96.88 75 GLY B C 1
ATOM 2157 O O . GLY B 1 75 ? -0.593 -22.031 8.766 1 96.88 75 GLY B O 1
ATOM 2158 N N . PRO B 1 76 ? 0.205 -20.516 10.242 1 98.19 76 PRO B N 1
ATOM 2159 C CA . PRO B 1 76 ? -0.241 -19.391 9.422 1 98.19 76 PRO B CA 1
ATOM 2160 C C . PRO B 1 76 ? 0.605 -19.203 8.164 1 98.19 76 PRO B C 1
ATOM 2162 O O . PRO B 1 76 ? 1.831 -19.328 8.219 1 98.19 76 PRO B O 1
ATOM 2165 N N . GLY B 1 77 ? 0.031 -18.984 7.055 1 98.62 77 GLY B N 1
ATOM 2166 C CA . GLY B 1 77 ? 0.712 -18.75 5.793 1 98.62 77 GLY B CA 1
ATOM 2167 C C . GLY B 1 77 ? -0.069 -17.844 4.859 1 98.62 77 GLY B C 1
ATOM 2168 O O . GLY B 1 77 ? -1.078 -17.25 5.254 1 98.62 77 GLY B O 1
ATOM 2169 N N . ILE B 1 78 ? 0.513 -17.609 3.697 1 98.88 78 ILE B N 1
ATOM 2170 C CA . ILE B 1 78 ? -0.073 -16.734 2.689 1 98.88 78 ILE B CA 1
ATOM 2171 C C . ILE B 1 78 ? -0.328 -17.516 1.406 1 98.88 78 ILE B C 1
ATOM 2173 O O . ILE B 1 78 ? 0.521 -18.297 0.972 1 98.88 78 ILE B O 1
ATOM 2177 N N . GLY B 1 79 ? -1.518 -17.359 0.867 1 98.81 79 GLY B N 1
ATOM 2178 C CA . GLY B 1 79 ? -1.854 -17.953 -0.416 1 98.81 79 GLY B CA 1
ATOM 2179 C C . GLY B 1 79 ? -2.238 -16.938 -1.468 1 98.81 79 GLY B C 1
ATOM 2180 O O . GLY B 1 79 ? -3.135 -16.109 -1.25 1 98.81 79 GLY B O 1
ATOM 2181 N N . LEU B 1 80 ? -1.604 -16.984 -2.627 1 98.56 80 LEU B N 1
ATOM 2182 C CA . LEU B 1 80 ? -1.872 -16.141 -3.787 1 98.56 80 LEU B CA 1
ATOM 2183 C C . LEU B 1 80 ? -2.33 -16.984 -4.973 1 98.56 80 LEU B C 1
ATOM 2185 O O . LEU B 1 80 ? -1.942 -18.141 -5.105 1 98.56 80 LEU B O 1
ATOM 2189 N N . LEU B 1 81 ? -3.148 -16.391 -5.797 1 97.19 81 LEU B N 1
ATOM 2190 C CA . LEU B 1 81 ? -3.604 -16.984 -7.047 1 97.19 81 LEU B CA 1
ATOM 2191 C C . LEU B 1 81 ? -3.232 -16.109 -8.242 1 97.19 81 LEU B C 1
ATOM 2193 O O . LEU B 1 81 ? -3.258 -14.883 -8.141 1 97.19 81 LEU B O 1
ATOM 2197 N N . THR B 1 82 ? -2.932 -16.734 -9.336 1 96.19 82 THR B N 1
ATOM 2198 C CA . THR B 1 82 ? -2.596 -15.984 -10.547 1 96.19 82 THR B CA 1
ATOM 2199 C C . THR B 1 82 ? -2.951 -16.797 -11.789 1 96.19 82 THR B C 1
ATOM 2201 O O . THR B 1 82 ? -2.816 -18.016 -11.797 1 96.19 82 THR B O 1
ATOM 2204 N N . GLY B 1 83 ? -3.404 -16.062 -12.789 1 93.12 83 GLY B N 1
ATOM 2205 C CA . GLY B 1 83 ? -3.631 -16.688 -14.086 1 93.12 83 GLY B CA 1
ATOM 2206 C C . GLY B 1 83 ? -2.357 -16.891 -14.883 1 93.12 83 GLY B C 1
ATOM 2207 O O . GLY B 1 83 ? -2.371 -17.547 -15.93 1 93.12 83 GLY B O 1
ATOM 2208 N N . VAL B 1 84 ? -1.296 -16.359 -14.461 1 93.31 84 VAL B N 1
ATOM 2209 C CA . VAL B 1 84 ? 0.018 -16.469 -15.086 1 93.31 84 VAL B CA 1
ATOM 2210 C C . VAL B 1 84 ? 0.615 -17.844 -14.781 1 93.31 84 VAL B C 1
ATOM 2212 O O . VAL B 1 84 ? 0.408 -18.391 -13.688 1 93.31 84 VAL B O 1
ATOM 2215 N N . ASP B 1 85 ? 1.298 -18.469 -15.773 1 93.56 85 ASP B N 1
ATOM 2216 C CA . ASP B 1 85 ? 2.133 -19.625 -15.461 1 93.56 85 ASP B CA 1
ATOM 2217 C C . ASP B 1 85 ? 3.273 -19.234 -14.523 1 93.56 85 ASP B C 1
ATOM 2219 O O . ASP B 1 85 ? 4.172 -18.484 -14.906 1 93.56 85 ASP B O 1
ATOM 2223 N N . VAL B 1 86 ? 3.303 -19.781 -13.305 1 95.81 86 VAL B N 1
ATOM 2224 C CA . VAL B 1 86 ? 4.254 -19.344 -12.281 1 95.81 86 VAL B CA 1
ATOM 2225 C C . VAL B 1 86 ? 5.672 -19.719 -12.711 1 95.81 86 VAL B C 1
ATOM 2227 O O . VAL B 1 86 ? 6.648 -19.219 -12.133 1 95.81 86 VAL B O 1
ATOM 2230 N N . HIS B 1 87 ? 5.852 -20.547 -13.781 1 93.5 87 HIS B N 1
ATOM 2231 C CA . HIS B 1 87 ? 7.164 -20.781 -14.375 1 93.5 87 HIS B CA 1
ATOM 2232 C C . HIS B 1 87 ? 7.762 -19.484 -14.906 1 93.5 87 HIS B C 1
ATOM 2234 O O . HIS B 1 87 ? 8.977 -19.375 -15.062 1 93.5 87 HIS B O 1
ATOM 2240 N N . ASP B 1 88 ? 6.891 -18.516 -15.141 1 94.62 88 ASP B N 1
ATOM 2241 C CA . ASP B 1 88 ? 7.324 -17.234 -15.711 1 94.62 88 ASP B CA 1
ATOM 2242 C C . ASP B 1 88 ? 7.656 -16.234 -14.609 1 94.62 88 ASP B C 1
ATOM 2244 O O . ASP B 1 88 ? 7.812 -15.039 -14.875 1 94.62 88 ASP B O 1
ATOM 2248 N N . VAL B 1 89 ? 7.75 -16.734 -13.367 1 96.88 89 VAL B N 1
ATOM 2249 C CA . VAL B 1 89 ? 8.117 -15.844 -12.266 1 96.88 89 VAL B CA 1
ATOM 2250 C C . VAL B 1 89 ? 9.406 -15.102 -12.609 1 96.88 89 VAL B C 1
ATOM 2252 O O . VAL B 1 89 ? 10.32 -15.68 -13.203 1 96.88 89 VAL B O 1
ATOM 2255 N N . VAL B 1 90 ? 9.422 -13.812 -12.375 1 97.69 90 VAL B N 1
ATOM 2256 C CA . VAL B 1 90 ? 10.625 -13 -12.531 1 97.69 90 VAL B CA 1
ATOM 2257 C C . VAL B 1 90 ? 11.156 -12.594 -11.156 1 97.69 90 VAL B C 1
ATOM 2259 O O . VAL B 1 90 ? 10.383 -12.414 -10.211 1 97.69 90 VAL B O 1
ATOM 2262 N N . SER B 1 91 ? 12.453 -12.477 -11.039 1 97.69 91 SER B N 1
ATOM 2263 C CA . SER B 1 91 ? 13.086 -12.078 -9.781 1 97.69 91 SER B CA 1
ATOM 2264 C C . SER B 1 91 ? 14.031 -10.898 -9.992 1 97.69 91 SER B C 1
ATOM 2266 O O . SER B 1 91 ? 14.594 -10.727 -11.078 1 97.69 91 SER B O 1
ATOM 2268 N N . ALA B 1 92 ? 14.102 -10.078 -9.07 1 98.12 92 ALA B N 1
ATOM 2269 C CA . ALA B 1 92 ? 15.07 -8.984 -8.992 1 98.12 92 ALA B CA 1
ATOM 2270 C C . ALA B 1 92 ? 15.578 -8.805 -7.562 1 98.12 92 ALA B C 1
ATOM 2272 O O . ALA B 1 92 ? 14.859 -9.102 -6.602 1 98.12 92 ALA B O 1
ATOM 2273 N N . SER B 1 93 ? 16.828 -8.438 -7.43 1 97.06 93 SER B N 1
ATOM 2274 C CA . SER B 1 93 ? 17.422 -8.211 -6.113 1 97.06 93 SER B CA 1
ATOM 2275 C C . SER B 1 93 ? 18.297 -6.965 -6.109 1 97.06 93 SER B C 1
ATOM 2277 O O . SER B 1 93 ? 18.938 -6.641 -7.117 1 97.06 93 SER B O 1
ATOM 2279 N N . GLU B 1 94 ? 18.234 -6.328 -5.027 1 95.38 94 GLU B N 1
ATOM 2280 C CA . GLU B 1 94 ? 19.109 -5.18 -4.805 1 95.38 94 GLU B CA 1
ATOM 2281 C C . GLU B 1 94 ? 19.391 -4.973 -3.316 1 95.38 94 GLU B C 1
ATOM 2283 O O . GLU B 1 94 ? 18.453 -4.867 -2.52 1 95.38 94 GLU B O 1
ATOM 2288 N N . ASP B 1 95 ? 20.641 -4.93 -2.887 1 94.12 95 ASP B N 1
ATOM 2289 C CA . ASP B 1 95 ? 21.094 -4.605 -1.538 1 94.12 95 ASP B CA 1
ATOM 2290 C C . ASP B 1 95 ? 20.391 -5.477 -0.498 1 94.12 95 ASP B C 1
ATOM 2292 O O . ASP B 1 95 ? 19.906 -4.969 0.514 1 94.12 95 ASP B O 1
ATOM 2296 N N . GLY B 1 96 ? 20.234 -6.723 -0.798 1 96 96 GLY B N 1
ATOM 2297 C CA . GLY B 1 96 ? 19.688 -7.676 0.154 1 96 96 GLY B CA 1
ATOM 2298 C C . GLY B 1 96 ? 18.188 -7.836 0.036 1 96 96 GLY B C 1
ATOM 2299 O O . GLY B 1 96 ? 17.609 -8.781 0.582 1 96 96 GLY B O 1
ATOM 2300 N N . VAL B 1 97 ? 17.578 -6.906 -0.673 1 97.81 97 VAL B N 1
ATOM 2301 C CA . VAL B 1 97 ? 16.156 -7.043 -0.961 1 97.81 97 VAL B CA 1
ATOM 2302 C C . VAL B 1 97 ? 15.953 -8.016 -2.123 1 97.81 97 VAL B C 1
ATOM 2304 O O . VAL B 1 97 ? 16.688 -7.973 -3.107 1 97.81 97 VAL B O 1
ATOM 2307 N N . HIS B 1 98 ? 15.016 -8.93 -1.986 1 98.31 98 HIS B N 1
ATOM 2308 C CA . HIS B 1 98 ? 14.672 -9.867 -3.045 1 98.31 98 HIS B CA 1
ATOM 2309 C C . HIS B 1 98 ? 13.195 -9.766 -3.408 1 98.31 98 HIS B C 1
ATOM 2311 O O . HIS B 1 98 ? 12.336 -9.688 -2.523 1 98.31 98 HIS B O 1
ATOM 2317 N N . VAL B 1 99 ? 12.938 -9.766 -4.695 1 98.69 99 VAL B N 1
ATOM 2318 C CA . VAL B 1 99 ? 11.57 -9.648 -5.191 1 98.69 99 VAL B CA 1
ATOM 2319 C C . VAL B 1 99 ? 11.273 -10.781 -6.168 1 98.69 99 VAL B C 1
ATOM 2321 O O . VAL B 1 99 ? 12.109 -11.133 -7 1 98.69 99 VAL B O 1
ATOM 2324 N N . HIS B 1 100 ? 10.148 -11.414 -5.984 1 98.62 100 HIS B N 1
ATOM 2325 C CA . HIS B 1 100 ? 9.562 -12.328 -6.961 1 98.62 100 HIS B CA 1
ATOM 2326 C C . HIS B 1 100 ? 8.195 -11.828 -7.434 1 98.62 100 HIS B C 1
ATOM 2328 O O . HIS B 1 100 ? 7.359 -11.445 -6.617 1 98.62 100 HIS B O 1
ATOM 2334 N N . ALA B 1 101 ? 8.023 -11.844 -8.766 1 98.69 101 ALA B N 1
ATOM 2335 C CA . ALA B 1 101 ? 6.754 -11.336 -9.289 1 98.69 101 ALA B CA 1
ATOM 2336 C C . ALA B 1 101 ? 6.238 -12.227 -10.422 1 98.69 101 ALA B C 1
ATOM 2338 O O . ALA B 1 101 ? 7.02 -12.711 -11.242 1 98.69 101 ALA B O 1
ATOM 2339 N N . THR B 1 102 ? 5.012 -12.57 -10.383 1 98 102 THR B N 1
ATOM 2340 C CA . THR B 1 102 ? 4.273 -13.016 -11.555 1 98 102 THR B CA 1
ATOM 2341 C C . THR B 1 102 ? 3.42 -11.891 -12.125 1 98 102 THR B C 1
ATOM 2343 O O . THR B 1 102 ? 2.668 -11.242 -11.391 1 98 102 THR B O 1
ATOM 2346 N N . VAL B 1 103 ? 3.596 -11.641 -13.391 1 98.38 103 VAL B N 1
ATOM 2347 C CA . VAL B 1 103 ? 3.021 -10.438 -13.984 1 98.38 103 VAL B CA 1
ATOM 2348 C C . VAL B 1 103 ? 2.096 -10.82 -15.133 1 98.38 103 VAL B C 1
ATOM 2350 O O . VAL B 1 103 ? 2.559 -11.211 -16.203 1 98.38 103 VAL B O 1
ATOM 2353 N N . GLY B 1 104 ? 0.819 -10.742 -14.852 1 97.06 104 GLY B N 1
ATOM 2354 C CA . GLY B 1 104 ? -0.202 -10.906 -15.875 1 97.06 104 GLY B CA 1
ATOM 2355 C C . GLY B 1 104 ? -0.863 -9.602 -16.281 1 97.06 104 GLY B C 1
ATOM 2356 O O . GLY B 1 104 ? -1.604 -9.008 -15.492 1 97.06 104 GLY B O 1
ATOM 2357 N N . LEU B 1 105 ? -0.682 -9.195 -17.547 1 96.56 105 LEU B N 1
ATOM 2358 C CA . LEU B 1 105 ? -1.161 -7.902 -18.016 1 96.56 105 LEU B CA 1
ATOM 2359 C C . LEU B 1 105 ? -2.25 -8.078 -19.062 1 96.56 105 LEU B C 1
ATOM 2361 O O . LEU B 1 105 ? -2.314 -7.309 -20.031 1 96.56 105 LEU B O 1
ATOM 2365 N N . GLY B 1 106 ? -3.025 -9.117 -18.812 1 91.94 106 GLY B N 1
ATOM 2366 C CA . GLY B 1 106 ? -4.16 -9.344 -19.688 1 91.94 106 GLY B CA 1
ATOM 2367 C C . GLY B 1 106 ? -5.219 -8.258 -19.594 1 91.94 106 GLY B C 1
ATOM 2368 O O . GLY B 1 106 ? -5.949 -8 -20.547 1 91.94 106 GLY B O 1
ATOM 2369 N N . ALA B 1 107 ? -5.32 -7.605 -18.438 1 92.12 107 ALA B N 1
ATOM 2370 C CA . ALA B 1 107 ? -6.293 -6.543 -18.219 1 92.12 107 ALA B CA 1
ATOM 2371 C C . ALA B 1 107 ? -5.73 -5.477 -17.281 1 92.12 107 ALA B C 1
ATOM 2373 O O . ALA B 1 107 ? -6.215 -5.305 -16.156 1 92.12 107 ALA B O 1
ATOM 2374 N N . PRO B 1 108 ? -4.758 -4.781 -17.75 1 95.56 108 PRO B N 1
ATOM 2375 C CA . PRO B 1 108 ? -4.277 -3.666 -16.938 1 95.56 108 PRO B CA 1
ATOM 2376 C C . PRO B 1 108 ? -5.332 -2.58 -16.734 1 95.56 108 PRO B C 1
ATOM 2378 O O . PRO B 1 108 ? -6.109 -2.297 -17.656 1 95.56 108 PRO B O 1
ATOM 2381 N N . ILE B 1 109 ? -5.371 -1.959 -15.57 1 96.5 109 ILE B N 1
ATOM 2382 C CA . ILE B 1 109 ? -6.41 -0.976 -15.281 1 96.5 109 ILE B CA 1
ATOM 2383 C C . ILE B 1 109 ? -5.797 0.232 -14.578 1 96.5 109 ILE B C 1
ATOM 2385 O O . ILE B 1 109 ? -4.719 0.131 -13.984 1 96.5 109 ILE B O 1
ATOM 2389 N N . ARG B 1 110 ? -6.516 1.36 -14.734 1 97.12 110 ARG B N 1
ATOM 2390 C CA . ARG B 1 110 ? -6.348 2.482 -13.82 1 97.12 110 ARG B CA 1
ATOM 2391 C C . ARG B 1 110 ? -7.164 2.277 -12.547 1 97.12 110 ARG B C 1
ATOM 2393 O O . ARG B 1 110 ? -8.336 1.89 -12.609 1 97.12 110 ARG B O 1
ATOM 2400 N N . ALA B 1 111 ? -6.531 2.51 -11.391 1 97.44 111 ALA B N 1
ATOM 2401 C CA . ALA B 1 111 ? -7.227 2.268 -10.125 1 97.44 111 ALA B CA 1
ATOM 2402 C C . ALA B 1 111 ? -8.531 3.062 -10.055 1 97.44 111 ALA B C 1
ATOM 2404 O O . ALA B 1 111 ? -9.57 2.525 -9.68 1 97.44 111 ALA B O 1
ATOM 2405 N N . ALA B 1 112 ? -8.383 4.363 -10.383 1 97.56 112 ALA B N 1
ATOM 2406 C CA . ALA B 1 112 ? -9.555 5.234 -10.383 1 97.56 112 ALA B CA 1
ATOM 2407 C C . ALA B 1 112 ? -10.148 5.363 -11.781 1 97.56 112 ALA B C 1
ATOM 2409 O O . ALA B 1 112 ? -9.531 5.953 -12.672 1 97.56 112 ALA B O 1
ATOM 2410 N N . GLU B 1 113 ? -11.164 4.746 -12.078 1 93.19 113 GLU B N 1
ATOM 2411 C CA . GLU B 1 113 ? -11.859 4.793 -13.359 1 93.19 113 GLU B CA 1
ATOM 2412 C C . GLU B 1 113 ? -13.328 5.168 -13.18 1 93.19 113 GLU B C 1
ATOM 2414 O O . GLU B 1 113 ? -14.062 4.496 -12.453 1 93.19 113 GLU B O 1
ATOM 2419 N N . PRO B 1 114 ? -13.672 6.242 -13.852 1 87.62 114 PRO B N 1
ATOM 2420 C CA . PRO B 1 114 ? -15.078 6.633 -13.727 1 87.62 114 PRO B CA 1
ATOM 2421 C C . PRO B 1 114 ? -16.031 5.57 -14.258 1 87.62 114 PRO B C 1
ATOM 2423 O O . PRO B 1 114 ? -15.742 4.906 -15.25 1 87.62 114 PRO B O 1
ATOM 2426 N N . GLY B 1 115 ? -17.172 5.379 -13.664 1 81.44 115 GLY B N 1
ATOM 2427 C CA . GLY B 1 115 ? -18.281 4.594 -14.188 1 81.44 115 GLY B CA 1
ATOM 2428 C C . GLY B 1 115 ? -18.109 3.102 -13.977 1 81.44 115 GLY B C 1
ATOM 2429 O O . GLY B 1 115 ? -19 2.316 -14.297 1 81.44 115 GLY B O 1
ATOM 2430 N N . VAL B 1 116 ? -16.844 2.773 -13.68 1 76.62 116 VAL B N 1
ATOM 2431 C CA . VAL B 1 116 ? -16.641 1.339 -13.492 1 76.62 116 VAL B CA 1
ATOM 2432 C C . VAL B 1 116 ? -17.359 0.873 -12.227 1 76.62 116 VAL B C 1
ATOM 2434 O O . VAL B 1 116 ? -17.281 1.532 -11.188 1 76.62 116 VAL B O 1
ATOM 2437 N N . THR B 1 117 ? -18.438 0.011 -12.578 1 63.53 117 THR B N 1
ATOM 2438 C CA . THR B 1 117 ? -19.172 -0.575 -11.461 1 63.53 117 THR B CA 1
ATOM 2439 C C . THR B 1 117 ? -18.75 -2.027 -11.242 1 63.53 117 THR B C 1
ATOM 2441 O O . THR B 1 117 ? -18.344 -2.709 -12.188 1 63.53 117 THR B O 1
ATOM 2444 N N . GLY B 1 118 ? -18.25 -2.463 -10.18 1 60.16 118 GLY B N 1
ATOM 2445 C CA . GLY B 1 118 ? -17.984 -3.605 -9.312 1 60.16 118 GLY B CA 1
ATOM 2446 C C . GLY B 1 118 ? -17.172 -4.691 -9.984 1 60.16 118 GLY B C 1
ATOM 2447 O O . GLY B 1 118 ? -16.531 -4.449 -11.008 1 60.16 118 GLY B O 1
ATOM 2448 N N . PHE B 1 119 ? -17.766 -6.102 -10.039 1 61.06 119 PHE B N 1
ATOM 2449 C CA . PHE B 1 119 ? -17.156 -7.41 -9.82 1 61.06 119 PHE B CA 1
ATOM 2450 C C . PHE B 1 119 ? -16.672 -8.008 -11.133 1 61.06 119 PHE B C 1
ATOM 2452 O O . PHE B 1 119 ? -15.789 -8.875 -11.141 1 61.06 119 PHE B O 1
ATOM 2459 N N . ALA B 1 120 ? -17.078 -7.25 -12.133 1 62.66 120 ALA B N 1
ATOM 2460 C CA . ALA B 1 120 ? -16.656 -7.969 -13.336 1 62.66 120 ALA B CA 1
ATOM 2461 C C . ALA B 1 120 ? -15.344 -7.406 -13.883 1 62.66 120 ALA B C 1
ATOM 2463 O O . ALA B 1 120 ? -15.242 -6.207 -14.148 1 62.66 120 ALA B O 1
ATOM 2464 N N . HIS B 1 121 ? -14.336 -8.203 -13.617 1 70.94 121 HIS B N 1
ATOM 2465 C CA . HIS B 1 121 ? -13.094 -7.781 -14.25 1 70.94 121 HIS B CA 1
ATOM 2466 C C . HIS B 1 121 ? -12.484 -8.906 -15.078 1 70.94 121 HIS B C 1
ATOM 2468 O O . HIS B 1 121 ? -12.773 -10.078 -14.844 1 70.94 121 HIS B O 1
ATOM 2474 N N . ARG B 1 122 ? -11.844 -8.438 -16.125 1 80.62 122 ARG B N 1
ATOM 2475 C CA . ARG B 1 122 ? -11.047 -9.352 -16.938 1 80.62 122 ARG B CA 1
ATOM 2476 C C . ARG B 1 122 ? -9.805 -9.812 -16.172 1 80.62 122 ARG B C 1
ATOM 2478 O O . ARG B 1 122 ? -9.312 -9.109 -15.297 1 80.62 122 ARG B O 1
ATOM 2485 N N . PRO B 1 123 ? -9.359 -10.977 -16.656 1 84.5 123 PRO B N 1
ATOM 2486 C CA . PRO B 1 123 ? -8.234 -11.523 -15.898 1 84.5 123 PRO B CA 1
ATOM 2487 C C . PRO B 1 123 ? -6.945 -10.742 -16.109 1 84.5 123 PRO B C 1
ATOM 2489 O O . PRO B 1 123 ? -6.668 -10.273 -17.219 1 84.5 123 PRO B O 1
ATOM 2492 N N . GLY B 1 124 ? -6.184 -10.531 -15.109 1 91 124 GLY B N 1
ATOM 2493 C CA . GLY B 1 124 ? -4.879 -9.906 -14.953 1 91 124 GLY B CA 1
ATOM 2494 C C . GLY B 1 124 ? -4.461 -9.758 -13.5 1 91 124 GLY B C 1
ATOM 2495 O O . GLY B 1 124 ? -5.227 -9.25 -12.68 1 91 124 GLY B O 1
ATOM 2496 N N . THR B 1 125 ? -3.342 -10.305 -13.297 1 96.25 125 THR B N 1
ATOM 2497 C CA . THR B 1 125 ? -2.898 -10.289 -11.906 1 96.25 125 THR B CA 1
ATOM 2498 C C . THR B 1 125 ? -1.392 -10.062 -11.828 1 96.25 125 THR B C 1
ATOM 2500 O O . THR B 1 125 ? -0.62 -10.703 -12.539 1 96.25 125 THR B O 1
ATOM 2503 N N . ILE B 1 126 ? -1.021 -9.148 -11.078 1 98.56 126 ILE B N 1
ATOM 2504 C CA . ILE B 1 126 ? 0.374 -8.969 -10.688 1 98.56 126 ILE B CA 1
ATOM 2505 C C . ILE B 1 126 ? 0.552 -9.344 -9.219 1 98.56 126 ILE B C 1
ATOM 2507 O O . ILE B 1 126 ? 0.001 -8.688 -8.336 1 98.56 126 ILE B O 1
ATOM 2511 N N . ASN B 1 127 ? 1.252 -10.438 -8.914 1 98.75 127 ASN B N 1
ATOM 2512 C CA . ASN B 1 127 ? 1.641 -10.789 -7.551 1 98.75 127 ASN B CA 1
ATOM 2513 C C . ASN B 1 127 ? 3.096 -10.422 -7.27 1 98.75 127 ASN B C 1
ATOM 2515 O O . ASN B 1 127 ? 3.988 -10.766 -8.047 1 98.75 127 ASN B O 1
ATOM 2519 N N . ILE B 1 128 ? 3.303 -9.719 -6.207 1 98.94 128 ILE B N 1
ATOM 2520 C CA . ILE B 1 128 ? 4.641 -9.281 -5.828 1 98.94 128 ILE B CA 1
ATOM 2521 C C . ILE B 1 128 ? 4.973 -9.781 -4.426 1 98.94 128 ILE B C 1
ATOM 2523 O O . ILE B 1 128 ? 4.238 -9.5 -3.473 1 98.94 128 ILE B O 1
ATOM 2527 N N . VAL B 1 129 ? 6.035 -10.516 -4.281 1 98.88 129 VAL B N 1
ATOM 2528 C CA . VAL B 1 129 ? 6.57 -10.961 -2.998 1 98.88 129 VAL B CA 1
ATOM 2529 C C . VAL B 1 129 ? 7.922 -10.305 -2.748 1 98.88 129 VAL B C 1
ATOM 2531 O O . VAL B 1 129 ? 8.859 -10.469 -3.531 1 98.88 129 VAL B O 1
ATOM 2534 N N . VAL B 1 130 ? 8.039 -9.578 -1.684 1 98.88 130 VAL B N 1
ATOM 2535 C CA . VAL B 1 130 ? 9.242 -8.828 -1.356 1 98.88 130 VAL B CA 1
ATOM 2536 C C . VAL B 1 130 ? 9.844 -9.359 -0.054 1 98.88 130 VAL B C 1
ATOM 2538 O O . VAL B 1 130 ? 9.133 -9.508 0.944 1 98.88 130 VAL B O 1
ATOM 2541 N N . TRP B 1 131 ? 11.125 -9.547 -0.089 1 98.56 131 TRP B N 1
ATOM 2542 C CA . TRP B 1 131 ? 11.898 -9.82 1.119 1 98.56 131 TRP B CA 1
ATOM 2543 C C . TRP B 1 131 ? 12.781 -8.633 1.477 1 98.56 131 TRP B C 1
ATOM 2545 O O . TRP B 1 131 ? 13.555 -8.148 0.644 1 98.56 131 TRP B O 1
ATOM 2555 N N . VAL B 1 132 ? 12.664 -8.172 2.701 1 98.5 132 VAL B N 1
ATOM 2556 C CA . VAL B 1 132 ? 13.562 -7.184 3.291 1 98.5 132 VAL B CA 1
ATOM 2557 C C . VAL B 1 132 ? 14.391 -7.836 4.398 1 98.5 132 VAL B C 1
ATOM 2559 O O . VAL B 1 132 ? 13.836 -8.469 5.305 1 98.5 132 VAL B O 1
ATOM 2562 N N . PRO B 1 133 ? 15.711 -7.68 4.43 1 98 133 PRO B N 1
ATOM 2563 C CA . PRO B 1 133 ? 16.562 -8.477 5.316 1 98 133 PRO B CA 1
ATOM 2564 C C . PRO B 1 133 ? 16.688 -7.875 6.715 1 98 133 PRO B C 1
ATOM 2566 O O . PRO B 1 133 ? 17.578 -8.242 7.477 1 98 133 PRO B O 1
ATOM 2569 N N . GLN B 1 134 ? 15.875 -6.992 7.113 1 98.44 134 GLN B N 1
ATOM 2570 C CA . GLN B 1 134 ? 15.789 -6.41 8.453 1 98.44 134 GLN B CA 1
ATOM 2571 C C . GLN B 1 134 ? 14.336 -6.266 8.891 1 98.44 134 GLN B C 1
ATOM 2573 O O . GLN B 1 134 ? 13.461 -5.977 8.07 1 98.44 134 GLN B O 1
ATOM 2578 N N . ARG B 1 135 ? 14.195 -6.461 10.203 1 98.56 135 ARG B N 1
ATOM 2579 C CA . ARG B 1 135 ? 12.859 -6.203 10.727 1 98.56 135 ARG B CA 1
ATOM 2580 C C . ARG B 1 135 ? 12.406 -4.781 10.406 1 98.56 135 ARG B C 1
ATOM 2582 O O . ARG B 1 135 ? 13.188 -3.836 10.516 1 98.56 135 ARG B O 1
ATOM 2589 N N . LEU B 1 136 ? 11.164 -4.652 9.969 1 98.69 136 LEU B N 1
ATOM 2590 C CA . LEU B 1 136 ? 10.57 -3.344 9.734 1 98.69 136 LEU B CA 1
ATOM 2591 C C . LEU B 1 136 ? 9.641 -2.959 10.875 1 98.69 136 LEU B C 1
ATOM 2593 O O . LEU B 1 136 ? 8.922 -3.807 11.414 1 98.69 136 LEU B O 1
ATOM 2597 N N . GLY B 1 137 ? 9.711 -1.658 11.25 1 98.5 137 GLY B N 1
ATOM 2598 C CA . GLY B 1 137 ? 8.711 -1.164 12.18 1 98.5 137 GLY B CA 1
ATOM 2599 C C . GLY B 1 137 ? 7.297 -1.242 11.641 1 98.5 137 GLY B C 1
ATOM 2600 O O . GLY B 1 137 ? 7.094 -1.415 10.438 1 98.5 137 GLY B O 1
ATOM 2601 N N . ASP B 1 138 ? 6.332 -1.07 12.531 1 98.38 138 ASP B N 1
ATOM 2602 C CA . ASP B 1 138 ? 4.934 -1.264 12.156 1 98.38 138 ASP B CA 1
ATOM 2603 C C . ASP B 1 138 ? 4.539 -0.337 11.008 1 98.38 138 ASP B C 1
ATOM 2605 O O . ASP B 1 138 ? 3.971 -0.783 10.016 1 98.38 138 ASP B O 1
ATOM 2609 N N . GLY B 1 139 ? 4.84 0.914 11.148 1 98.75 139 GLY B N 1
ATOM 2610 C CA . GLY B 1 139 ? 4.555 1.863 10.086 1 98.75 139 GLY B CA 1
ATOM 2611 C C . GLY B 1 139 ? 5.383 1.624 8.836 1 98.75 139 GLY B C 1
ATOM 2612 O O . GLY B 1 139 ? 4.883 1.771 7.715 1 98.75 139 GLY B O 1
ATOM 2613 N N . ALA B 1 140 ? 6.629 1.255 9.047 1 98.75 140 ALA B N 1
ATOM 2614 C CA . ALA B 1 140 ? 7.543 1 7.934 1 98.75 140 ALA B CA 1
ATOM 2615 C C . ALA B 1 140 ? 7.059 -0.169 7.082 1 98.75 140 ALA B C 1
ATOM 2617 O O . ALA B 1 140 ? 7.23 -0.168 5.859 1 98.75 140 ALA B O 1
ATOM 2618 N N . LEU B 1 141 ? 6.496 -1.139 7.707 1 98.88 141 LEU B N 1
ATOM 2619 C CA . LEU B 1 141 ? 5.992 -2.314 7.008 1 98.88 141 LEU B CA 1
ATOM 2620 C C . LEU B 1 141 ? 4.848 -1.938 6.07 1 98.88 141 LEU B C 1
ATOM 2622 O O . LEU B 1 141 ? 4.824 -2.354 4.91 1 98.88 141 LEU B O 1
ATOM 2626 N N . ILE B 1 142 ? 3.92 -1.11 6.516 1 98.94 142 ILE B N 1
ATOM 2627 C CA . ILE B 1 142 ? 2.82 -0.62 5.691 1 98.94 142 ILE B CA 1
ATOM 2628 C C . ILE B 1 142 ? 3.363 0.314 4.613 1 98.94 142 ILE B C 1
ATOM 2630 O O . ILE B 1 142 ? 2.908 0.279 3.467 1 98.94 142 ILE B O 1
ATOM 2634 N N . ASN B 1 143 ? 4.348 1.105 5 1 98.88 143 ASN B N 1
ATOM 2635 C CA . ASN B 1 143 ? 4.996 1.994 4.039 1 98.88 143 ASN B CA 1
ATOM 2636 C C . ASN B 1 143 ? 5.645 1.214 2.902 1 98.88 143 ASN B C 1
ATOM 2638 O O . ASN B 1 143 ? 5.621 1.652 1.751 1 98.88 143 ASN B O 1
ATOM 2642 N N . ALA B 1 144 ? 6.223 0.118 3.248 1 98.94 144 ALA B N 1
ATOM 2643 C CA . ALA B 1 144 ? 6.863 -0.721 2.238 1 98.94 144 ALA B CA 1
ATOM 2644 C C . ALA B 1 144 ? 5.836 -1.256 1.241 1 98.94 144 ALA B C 1
ATOM 2646 O O . ALA B 1 144 ? 6.133 -1.399 0.053 1 98.94 144 ALA B O 1
ATOM 2647 N N . VAL B 1 145 ? 4.641 -1.542 1.693 1 98.94 145 VAL B N 1
ATOM 2648 C CA . VAL B 1 145 ? 3.555 -1.946 0.807 1 98.94 145 VAL B CA 1
ATOM 2649 C C . VAL B 1 145 ? 3.248 -0.823 -0.181 1 98.94 145 VAL B C 1
ATOM 2651 O O . VAL B 1 145 ? 3.123 -1.063 -1.385 1 98.94 145 VAL B O 1
ATOM 2654 N N . ALA B 1 146 ? 3.15 0.36 0.323 1 98.94 146 ALA B N 1
ATOM 2655 C CA . ALA B 1 146 ? 2.879 1.515 -0.529 1 98.94 146 ALA B CA 1
ATOM 2656 C C . ALA B 1 146 ? 4.016 1.742 -1.524 1 98.94 146 ALA B C 1
ATOM 2658 O O . ALA B 1 146 ? 3.771 2.014 -2.701 1 98.94 146 ALA B O 1
ATOM 2659 N N . THR B 1 147 ? 5.258 1.616 -1.047 1 98.88 147 THR B N 1
ATOM 2660 C CA . THR B 1 147 ? 6.43 1.802 -1.896 1 98.88 147 THR B CA 1
ATOM 2661 C C . THR B 1 147 ? 6.449 0.77 -3.02 1 98.88 147 THR B C 1
ATOM 2663 O O . THR B 1 147 ? 6.691 1.112 -4.18 1 98.88 147 THR B O 1
ATOM 2666 N N . ALA B 1 148 ? 6.184 -0.47 -2.691 1 98.94 148 ALA B N 1
ATOM 2667 C CA . ALA B 1 148 ? 6.105 -1.516 -3.709 1 98.94 148 ALA B CA 1
ATOM 2668 C C . ALA B 1 148 ? 5.02 -1.207 -4.734 1 98.94 148 ALA B C 1
ATOM 2670 O O . ALA B 1 148 ? 5.203 -1.436 -5.93 1 98.94 148 ALA B O 1
ATOM 2671 N N . THR B 1 149 ? 3.9 -0.686 -4.273 1 98.94 149 THR B N 1
ATOM 2672 C CA . THR B 1 149 ? 2.764 -0.354 -5.125 1 98.94 149 THR B CA 1
ATOM 2673 C C . THR B 1 149 ? 3.107 0.798 -6.066 1 98.94 149 THR B C 1
ATOM 2675 O O . THR B 1 149 ? 2.768 0.763 -7.25 1 98.94 149 THR B O 1
ATOM 2678 N N . GLU B 1 150 ? 3.799 1.813 -5.543 1 98.94 150 GLU B N 1
ATOM 2679 C CA . GLU B 1 150 ? 4.273 2.904 -6.391 1 98.94 150 GLU B CA 1
ATOM 2680 C C . GLU B 1 150 ? 5.211 2.389 -7.48 1 98.94 150 GLU B C 1
ATOM 2682 O O . GLU B 1 150 ? 5.098 2.789 -8.641 1 98.94 150 GLU B O 1
ATOM 2687 N N . ALA B 1 151 ? 6.105 1.553 -7.062 1 98.94 151 ALA B N 1
ATOM 2688 C CA . ALA B 1 151 ? 7.086 1.008 -8 1 98.94 151 ALA B CA 1
ATOM 2689 C C . ALA B 1 151 ? 6.402 0.186 -9.086 1 98.94 151 ALA B C 1
ATOM 2691 O O . ALA B 1 151 ? 6.816 0.222 -10.25 1 98.94 151 ALA B O 1
ATOM 2692 N N . LYS B 1 152 ? 5.402 -0.597 -8.703 1 98.94 152 LYS B N 1
ATOM 2693 C CA . LYS B 1 152 ? 4.605 -1.333 -9.68 1 98.94 152 LYS B CA 1
ATOM 2694 C C . LYS B 1 152 ? 3.965 -0.386 -10.688 1 98.94 152 LYS B C 1
ATOM 2696 O O . LYS B 1 152 ? 4.062 -0.601 -11.898 1 98.94 152 LYS B O 1
ATOM 2701 N N . ALA B 1 153 ? 3.322 0.686 -10.227 1 98.88 153 ALA B N 1
ATOM 2702 C CA . ALA B 1 153 ? 2.686 1.659 -11.109 1 98.88 153 ALA B CA 1
ATOM 2703 C C . ALA B 1 153 ? 3.707 2.305 -12.039 1 98.88 153 ALA B C 1
ATOM 2705 O O . ALA B 1 153 ? 3.432 2.516 -13.227 1 98.88 153 ALA B O 1
ATOM 2706 N N . GLN B 1 154 ? 4.863 2.574 -11.508 1 98.81 154 GLN B N 1
ATOM 2707 C CA . GLN B 1 154 ? 5.945 3.141 -12.305 1 98.81 154 GLN B CA 1
ATOM 2708 C C . GLN B 1 154 ? 6.352 2.197 -13.43 1 98.81 154 GLN B C 1
ATOM 2710 O O . GLN B 1 154 ? 6.527 2.629 -14.57 1 98.81 154 GLN B O 1
ATOM 2715 N N . ALA B 1 155 ? 6.543 0.954 -13.094 1 98.88 155 ALA B N 1
ATOM 2716 C CA . ALA B 1 155 ? 6.938 -0.042 -14.086 1 98.88 155 ALA B CA 1
ATOM 2717 C C . ALA B 1 155 ? 5.926 -0.113 -15.227 1 98.88 155 ALA B C 1
ATOM 2719 O O . ALA B 1 155 ? 6.301 -0.198 -16.391 1 98.88 155 ALA B O 1
ATOM 2720 N N . LEU B 1 156 ? 4.633 -0.086 -14.859 1 98.75 156 LEU B N 1
ATOM 2721 C CA . LEU B 1 156 ? 3.586 -0.154 -15.875 1 98.75 156 LEU B CA 1
ATOM 2722 C C . LEU B 1 156 ? 3.637 1.062 -16.797 1 98.75 156 LEU B C 1
ATOM 2724 O O . LEU B 1 156 ? 3.49 0.935 -18.016 1 98.75 156 LEU B O 1
ATOM 2728 N N . ALA B 1 157 ? 3.871 2.219 -16.219 1 98.38 157 ALA B N 1
ATOM 2729 C CA . ALA B 1 157 ? 4.023 3.426 -17.031 1 98.38 157 ALA B CA 1
ATOM 2730 C C . ALA B 1 157 ? 5.219 3.307 -17.969 1 98.38 157 ALA B C 1
ATOM 2732 O O . ALA B 1 157 ? 5.145 3.711 -19.141 1 98.38 157 ALA B O 1
ATOM 2733 N N . GLU B 1 158 ? 6.285 2.771 -17.484 1 97.88 158 GLU B N 1
ATOM 2734 C CA . GLU B 1 158 ? 7.496 2.619 -18.297 1 97.88 158 GLU B CA 1
ATOM 2735 C C . GLU B 1 158 ? 7.281 1.629 -19.438 1 97.88 158 GLU B C 1
ATOM 2737 O O . GLU B 1 158 ? 7.973 1.69 -20.453 1 97.88 158 GLU B O 1
ATOM 2742 N N . LEU B 1 159 ? 6.395 0.715 -19.234 1 98.12 159 LEU B N 1
ATOM 2743 C CA . LEU B 1 159 ? 6.027 -0.234 -20.281 1 98.12 159 LEU B CA 1
ATOM 2744 C C . LEU B 1 159 ? 5.07 0.402 -21.281 1 98.12 159 LEU B C 1
ATOM 2746 O O . LEU B 1 159 ? 4.641 -0.25 -22.25 1 98.12 159 LEU B O 1
ATOM 2750 N N . GLY B 1 160 ? 4.703 1.657 -21.031 1 97.56 160 GLY B N 1
ATOM 2751 C CA . GLY B 1 160 ? 3.842 2.393 -21.938 1 97.56 160 GLY B CA 1
ATOM 2752 C C . GLY B 1 160 ? 2.365 2.152 -21.688 1 97.56 160 GLY B C 1
ATOM 2753 O O . GLY B 1 160 ? 1.531 2.43 -22.547 1 97.56 160 GLY B O 1
ATOM 2754 N N . LEU B 1 161 ? 2.008 1.627 -20.547 1 97.75 161 LEU B N 1
ATOM 2755 C CA . LEU B 1 161 ? 0.616 1.312 -20.234 1 97.75 161 LEU B CA 1
ATOM 2756 C C . LEU B 1 161 ? -0.03 2.436 -19.422 1 97.75 161 LEU B C 1
ATOM 2758 O O . LEU B 1 161 ? 0.597 2.998 -18.531 1 97.75 161 LEU B O 1
ATOM 2762 N N . ALA B 1 162 ? -1.203 2.83 -19.797 1 95.88 162 ALA B N 1
ATOM 2763 C CA . ALA B 1 162 ? -2.008 3.721 -18.969 1 95.88 162 ALA B CA 1
ATOM 2764 C C . ALA B 1 162 ? -2.705 2.947 -17.844 1 95.88 162 ALA B C 1
ATOM 2766 O O . ALA B 1 162 ? -3.932 2.822 -17.844 1 95.88 162 ALA B O 1
ATOM 2767 N N . ALA B 1 163 ? -1.961 2.43 -16.922 1 97.88 163 ALA B N 1
ATOM 2768 C CA . ALA B 1 163 ? -2.465 1.561 -15.859 1 97.88 163 ALA B CA 1
ATOM 2769 C C . ALA B 1 163 ? -1.639 1.716 -14.586 1 97.88 163 ALA B C 1
ATOM 2771 O O . ALA B 1 163 ? -0.47 2.104 -14.641 1 97.88 163 ALA B O 1
ATOM 2772 N N . THR B 1 164 ? -2.203 1.471 -13.484 1 98.75 164 THR B N 1
ATOM 2773 C CA . THR B 1 164 ? -1.506 1.479 -12.211 1 98.75 164 THR B CA 1
ATOM 2774 C C . THR B 1 164 ? -1.406 0.066 -11.641 1 98.75 164 THR B C 1
ATOM 2776 O O . THR B 1 164 ? -0.734 -0.155 -10.625 1 98.75 164 THR B O 1
ATOM 2779 N N . GLY B 1 165 ? -2.068 -0.91 -12.18 1 98.06 165 GLY B N 1
ATOM 2780 C CA . GLY B 1 165 ? -2.086 -2.312 -11.797 1 98.06 165 GLY B CA 1
ATOM 2781 C C . GLY B 1 165 ? -3.141 -3.117 -12.531 1 98.06 165 GLY B C 1
ATOM 2782 O O . GLY B 1 165 ? -3.451 -2.834 -13.688 1 98.06 165 GLY B O 1
ATOM 2783 N N . THR B 1 166 ? -3.607 -4.141 -11.961 1 96.75 166 THR B N 1
ATOM 2784 C CA . THR B 1 166 ? -4.766 -4.926 -12.375 1 96.75 166 THR B CA 1
ATOM 2785 C C . THR B 1 166 ? -5.781 -5.027 -11.242 1 96.75 166 THR B C 1
ATOM 2787 O O . THR B 1 166 ? -5.535 -4.555 -10.133 1 96.75 166 THR B O 1
ATOM 2790 N N . ALA B 1 167 ? -6.891 -5.617 -11.492 1 94.25 167 ALA B N 1
ATOM 2791 C CA . ALA B 1 167 ? -7.98 -5.668 -10.523 1 94.25 167 ALA B CA 1
ATOM 2792 C C . ALA B 1 167 ? -7.617 -6.555 -9.336 1 94.25 167 ALA B C 1
ATOM 2794 O O . ALA B 1 167 ? -8.062 -6.312 -8.211 1 94.25 167 ALA B O 1
ATOM 2795 N N . THR B 1 168 ? -6.719 -7.551 -9.555 1 94.75 168 THR B N 1
ATOM 2796 C CA . THR B 1 168 ? -6.559 -8.602 -8.555 1 94.75 168 THR B CA 1
ATOM 2797 C C . THR B 1 168 ? -5.109 -8.688 -8.086 1 94.75 168 THR B C 1
ATOM 2799 O O .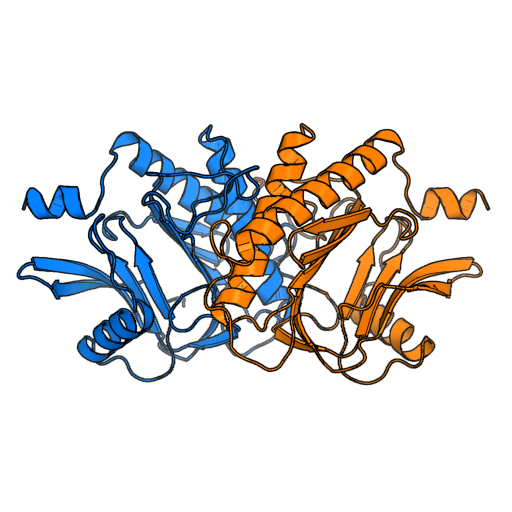 THR B 1 168 ? -4.645 -9.75 -7.684 1 94.75 168 THR B O 1
ATOM 2802 N N . ASP B 1 169 ? -4.41 -7.578 -8.188 1 97.94 169 ASP B N 1
ATOM 2803 C CA . ASP B 1 169 ? -3.023 -7.559 -7.742 1 97.94 169 ASP B CA 1
ATOM 2804 C C . ASP B 1 169 ? -2.92 -7.926 -6.262 1 97.94 169 ASP B C 1
ATOM 2806 O O . ASP B 1 169 ? -3.826 -7.629 -5.48 1 97.94 169 ASP B O 1
ATOM 2810 N N . ALA B 1 170 ? -1.805 -8.539 -5.898 1 98.75 170 ALA B N 1
ATOM 2811 C CA . ALA B 1 170 ? -1.459 -8.75 -4.496 1 98.75 170 ALA B CA 1
ATOM 2812 C C . ALA B 1 170 ? -0.001 -8.383 -4.23 1 98.75 170 ALA B C 1
ATOM 2814 O O . ALA B 1 170 ? 0.855 -8.555 -5.102 1 98.75 170 ALA B O 1
ATOM 2815 N N . VAL B 1 171 ? 0.275 -7.863 -3.053 1 98.94 171 VAL B N 1
ATOM 2816 C CA . VAL B 1 171 ? 1.621 -7.531 -2.598 1 98.94 171 VAL B CA 1
ATOM 2817 C C . VAL B 1 171 ? 1.864 -8.141 -1.217 1 98.94 171 VAL B C 1
ATOM 2819 O O . VAL B 1 171 ? 0.976 -8.125 -0.362 1 98.94 171 VAL B O 1
ATOM 2822 N N . CYS B 1 172 ? 2.973 -8.773 -1.047 1 98.81 172 CYS B N 1
ATOM 2823 C CA . CYS B 1 172 ? 3.436 -9.328 0.217 1 98.81 172 CYS B CA 1
ATOM 2824 C C . CYS B 1 172 ? 4.836 -8.828 0.556 1 98.81 172 CYS B C 1
ATOM 2826 O O . CYS B 1 172 ? 5.781 -9.055 -0.204 1 98.81 172 CYS B O 1
ATOM 2828 N N . VAL B 1 173 ? 4.977 -8.164 1.644 1 98.94 173 VAL B N 1
ATOM 2829 C CA . VAL B 1 173 ? 6.273 -7.754 2.164 1 98.94 173 VAL B CA 1
ATOM 2830 C C . VAL B 1 173 ? 6.645 -8.609 3.373 1 98.94 173 VAL B C 1
ATOM 2832 O O . VAL B 1 173 ? 5.883 -8.688 4.34 1 98.94 173 VAL B O 1
ATOM 2835 N N . LEU B 1 174 ? 7.723 -9.258 3.291 1 98.75 174 LEU B N 1
ATOM 2836 C CA . LEU B 1 174 ? 8.242 -10.125 4.34 1 98.75 174 LEU B CA 1
ATOM 2837 C C . LEU B 1 174 ? 9.531 -9.57 4.922 1 98.75 174 LEU B C 1
ATOM 2839 O O . LEU B 1 174 ? 10.367 -9.031 4.191 1 98.75 174 LEU B O 1
ATOM 2843 N N . CYS B 1 175 ? 9.719 -9.766 6.199 1 98.56 175 CYS B N 1
ATOM 2844 C CA . CYS B 1 175 ? 10.969 -9.414 6.871 1 98.56 175 CYS B CA 1
ATOM 2845 C C . CYS B 1 175 ? 11.156 -10.25 8.133 1 98.56 175 CYS B C 1
ATOM 2847 O O . CYS B 1 175 ? 10.234 -10.945 8.57 1 98.56 175 CYS B O 1
ATOM 2849 N N . PRO B 1 176 ? 12.359 -10.281 8.664 1 98.12 176 PRO B N 1
ATOM 2850 C CA . PRO B 1 176 ? 12.547 -11 9.93 1 98.12 176 PRO B CA 1
ATOM 2851 C C . PRO B 1 176 ? 11.594 -10.523 11.031 1 98.12 176 PRO B C 1
ATOM 2853 O O . PRO B 1 176 ? 11.281 -9.328 11.102 1 98.12 176 PRO B O 1
ATOM 2856 N N . ALA B 1 177 ? 11.219 -11.43 11.891 1 97.44 177 ALA B N 1
ATOM 2857 C CA . ALA B 1 177 ? 10.297 -11.117 12.977 1 97.44 177 ALA B CA 1
ATOM 2858 C C . ALA B 1 177 ? 11.031 -10.453 14.141 1 97.44 177 ALA B C 1
ATOM 2860 O O . ALA B 1 177 ? 10.422 -9.727 14.93 1 97.44 177 ALA B O 1
ATOM 2861 N N . GLY B 1 178 ? 12.289 -10.695 14.234 1 96.88 178 GLY B N 1
ATOM 2862 C CA . GLY B 1 178 ? 13.07 -10.172 15.344 1 96.88 178 GLY B CA 1
ATOM 2863 C C . GLY B 1 178 ? 14.172 -9.227 14.914 1 96.88 178 GLY B C 1
ATOM 2864 O O . GLY B 1 178 ? 14.328 -8.945 13.727 1 96.88 178 GLY B O 1
ATOM 2865 N N . GLY B 1 179 ? 14.836 -8.594 15.891 1 97.38 179 GLY B N 1
ATOM 2866 C CA . GLY B 1 179 ? 15.93 -7.676 15.633 1 97.38 179 GLY B CA 1
ATOM 2867 C C . GLY B 1 179 ? 15.508 -6.219 15.656 1 97.38 179 GLY B C 1
ATOM 2868 O O . GLY B 1 179 ? 14.336 -5.91 15.891 1 97.38 179 GLY B O 1
ATOM 2869 N N . ALA B 1 180 ? 16.531 -5.348 15.492 1 97.88 180 ALA B N 1
ATOM 2870 C CA . ALA B 1 180 ? 16.281 -3.912 15.461 1 97.88 180 ALA B CA 1
ATOM 2871 C C . ALA B 1 180 ? 15.422 -3.535 14.25 1 97.88 180 ALA B C 1
ATOM 2873 O O . ALA B 1 180 ? 15.695 -3.963 13.133 1 97.88 180 ALA B O 1
ATOM 2874 N N . ALA B 1 181 ? 14.484 -2.73 14.5 1 98 181 ALA B N 1
ATOM 2875 C CA . ALA B 1 181 ? 13.523 -2.404 13.453 1 98 181 ALA B CA 1
ATOM 2876 C C . ALA B 1 181 ? 13.969 -1.181 12.664 1 98 181 ALA B C 1
ATOM 2878 O O . ALA B 1 181 ? 14.391 -0.179 13.242 1 98 181 ALA B O 1
ATOM 2879 N N . ALA B 1 182 ? 13.906 -1.307 11.336 1 97.62 182 ALA B N 1
ATOM 2880 C CA . ALA B 1 182 ? 14.023 -0.116 10.5 1 97.62 182 ALA B CA 1
ATOM 2881 C C . ALA B 1 182 ? 12.773 0.753 10.602 1 97.62 182 ALA B C 1
ATOM 2883 O O . ALA B 1 182 ? 11.648 0.25 10.5 1 97.62 182 ALA B O 1
ATOM 2884 N N . ALA B 1 183 ? 12.93 2.016 10.672 1 95.94 183 ALA B N 1
ATOM 2885 C CA . ALA B 1 183 ? 11.844 2.918 11.047 1 95.94 183 ALA B CA 1
ATOM 2886 C C . ALA B 1 183 ? 11.016 3.316 9.828 1 95.94 183 ALA B C 1
ATOM 2888 O O . ALA B 1 183 ? 9.859 3.717 9.961 1 95.94 183 ALA B O 1
ATOM 2889 N N . TYR B 1 184 ? 11.609 3.209 8.648 1 95.44 184 TYR B N 1
ATOM 2890 C CA . TYR B 1 184 ? 10.938 3.734 7.469 1 95.44 184 TYR B CA 1
ATOM 2891 C C . TYR B 1 184 ? 10.953 2.715 6.336 1 95.44 184 TYR B C 1
ATOM 2893 O O . TYR B 1 184 ? 11.859 1.89 6.242 1 95.44 184 TYR B O 1
ATOM 2901 N N . GLY B 1 185 ? 9.969 2.807 5.523 1 97.19 185 GLY B N 1
ATOM 2902 C CA . GLY B 1 185 ? 9.844 1.941 4.359 1 97.19 185 GLY B CA 1
ATOM 2903 C C . GLY B 1 185 ? 9.539 2.699 3.082 1 97.19 185 GLY B C 1
ATOM 2904 O O . GLY B 1 185 ? 9.195 2.098 2.066 1 97.19 185 GLY B O 1
ATOM 2905 N N . GLY B 1 186 ? 9.625 4.031 3.119 1 96.88 186 GLY B N 1
ATOM 2906 C CA . GLY B 1 186 ? 9.336 4.863 1.96 1 96.88 186 GLY B CA 1
ATOM 2907 C C . GLY B 1 186 ? 10.398 4.766 0.879 1 96.88 186 GLY B C 1
ATOM 2908 O O . GLY B 1 186 ? 11.477 4.207 1.105 1 96.88 186 GLY B O 1
ATOM 2909 N N . PRO B 1 187 ? 10.172 5.398 -0.267 1 96.94 187 PRO B N 1
ATOM 2910 C CA . PRO B 1 187 ? 11 5.18 -1.456 1 96.94 187 PRO B CA 1
ATOM 2911 C C . PRO B 1 187 ? 12.398 5.77 -1.316 1 96.94 187 PRO B C 1
ATOM 2913 O O . PRO B 1 187 ? 13.281 5.461 -2.115 1 96.94 187 PRO B O 1
ATOM 2916 N N . ARG B 1 188 ? 12.648 6.598 -0.319 1 95.62 188 ARG B N 1
ATOM 2917 C CA . ARG B 1 188 ? 13.977 7.168 -0.109 1 95.62 188 ARG B CA 1
ATOM 2918 C C . ARG B 1 188 ? 14.562 6.715 1.223 1 95.62 188 ARG B C 1
ATOM 2920 O O . ARG B 1 188 ? 15.562 7.273 1.693 1 95.62 188 ARG B O 1
ATOM 2927 N N . SER B 1 189 ? 13.922 5.812 1.866 1 94.88 189 SER B N 1
ATOM 2928 C CA . SER B 1 189 ? 14.477 5.203 3.068 1 94.88 189 SER B CA 1
ATOM 2929 C C . SER B 1 189 ? 15.539 4.16 2.719 1 94.88 189 SER B C 1
ATOM 2931 O O . SER B 1 189 ? 15.703 3.803 1.552 1 94.88 189 SER B O 1
ATOM 2933 N N . HIS B 1 190 ? 16.234 3.695 3.723 1 94.88 190 HIS B N 1
ATOM 2934 C CA . HIS B 1 190 ? 17.297 2.707 3.574 1 94.88 190 HIS B CA 1
ATOM 2935 C C . HIS B 1 190 ? 16.812 1.479 2.814 1 94.88 190 HIS B C 1
ATOM 2937 O O . HIS B 1 190 ? 17.484 1.001 1.896 1 94.88 190 HIS B O 1
ATOM 2943 N N . TRP B 1 191 ? 15.648 0.968 3.146 1 96.5 191 TRP B N 1
ATOM 2944 C CA . TRP B 1 191 ? 15.172 -0.275 2.549 1 96.5 191 TRP B CA 1
ATOM 2945 C C . TRP B 1 191 ? 14.156 0.006 1.447 1 96.5 191 TRP B C 1
ATOM 2947 O O . TRP B 1 191 ? 14 -0.791 0.518 1 96.5 191 TRP B O 1
ATOM 2957 N N . GLY B 1 192 ? 13.461 1.157 1.532 1 97.12 192 GLY B N 1
ATOM 2958 C CA . GLY B 1 192 ? 12.492 1.495 0.503 1 97.12 192 GLY B CA 1
ATOM 2959 C C . GLY B 1 192 ? 13.125 1.747 -0.853 1 97.12 192 GLY B C 1
ATOM 2960 O O . GLY B 1 192 ? 12.516 1.48 -1.889 1 97.12 192 GLY B O 1
ATOM 2961 N N . THR B 1 193 ? 14.367 2.258 -0.843 1 96.75 193 THR B N 1
ATOM 2962 C CA . THR B 1 193 ? 15.047 2.605 -2.084 1 96.75 193 THR B CA 1
ATOM 2963 C C . THR B 1 193 ? 15.352 1.354 -2.904 1 96.75 193 THR B C 1
ATOM 2965 O O . THR B 1 193 ? 14.891 1.227 -4.043 1 96.75 193 THR B O 1
ATOM 2968 N N . PRO B 1 194 ? 16.062 0.396 -2.32 1 97 194 PRO B N 1
ATOM 2969 C CA . PRO B 1 194 ? 16.328 -0.809 -3.113 1 97 194 PRO B CA 1
ATOM 2970 C C . PRO B 1 194 ? 15.055 -1.626 -3.373 1 97 194 PRO B C 1
ATOM 2972 O O . PRO B 1 194 ? 14.945 -2.277 -4.414 1 97 194 PRO B O 1
ATOM 2975 N N . LEU B 1 195 ? 14.078 -1.614 -2.471 1 97.81 195 LEU B N 1
ATOM 2976 C CA . LEU B 1 195 ? 12.805 -2.299 -2.652 1 97.81 195 LEU B CA 1
ATOM 2977 C C . LEU B 1 195 ? 12.078 -1.777 -3.887 1 97.81 195 LEU B C 1
ATOM 2979 O O . LEU B 1 195 ? 11.641 -2.561 -4.734 1 97.81 195 LEU B O 1
ATOM 2983 N N . ALA B 1 196 ? 12.023 -0.453 -4.02 1 98.56 196 ALA B N 1
ATOM 2984 C CA . ALA B 1 196 ? 11.328 0.159 -5.148 1 98.56 196 ALA B CA 1
ATOM 2985 C C . ALA B 1 196 ? 12 -0.211 -6.469 1 98.56 196 ALA B C 1
ATOM 2987 O O . ALA B 1 196 ? 11.32 -0.57 -7.434 1 98.56 196 ALA B O 1
ATOM 2988 N N . ARG B 1 197 ? 13.266 -0.159 -6.492 1 98.31 197 ARG B N 1
ATOM 2989 C CA . ARG B 1 197 ? 13.992 -0.457 -7.723 1 98.31 197 ARG B CA 1
ATOM 2990 C C . ARG B 1 197 ? 13.844 -1.925 -8.109 1 98.31 197 ARG B C 1
ATOM 2992 O O . ARG B 1 197 ? 13.648 -2.248 -9.281 1 98.31 197 ARG B O 1
ATOM 2999 N N . ALA B 1 198 ? 13.898 -2.791 -7.125 1 98.44 198 ALA B N 1
ATOM 3000 C CA . ALA B 1 198 ? 13.766 -4.219 -7.402 1 98.44 198 ALA B CA 1
ATOM 3001 C C . ALA B 1 198 ? 12.359 -4.559 -7.883 1 98.44 198 ALA B C 1
ATOM 3003 O O . ALA B 1 198 ? 12.195 -5.332 -8.828 1 98.44 198 ALA B O 1
ATOM 3004 N N . VAL B 1 199 ? 11.359 -3.988 -7.246 1 98.88 199 VAL B N 1
ATOM 3005 C CA . VAL B 1 199 ? 9.977 -4.227 -7.668 1 98.88 199 VAL B CA 1
ATOM 3006 C C . VAL B 1 199 ? 9.773 -3.707 -9.086 1 98.88 199 VAL B C 1
ATOM 3008 O O . VAL B 1 199 ? 9.219 -4.406 -9.938 1 98.88 199 VAL B O 1
ATOM 3011 N N . CYS B 1 200 ? 10.227 -2.49 -9.32 1 98.88 200 CYS B N 1
ATOM 3012 C CA . CYS B 1 200 ? 10.078 -1.89 -10.641 1 98.88 200 CYS B CA 1
ATOM 3013 C C . CYS B 1 200 ? 10.734 -2.75 -11.711 1 98.88 200 CYS B C 1
ATOM 3015 O O . CYS B 1 200 ? 10.133 -3.025 -12.75 1 98.88 200 CYS B O 1
ATOM 3017 N N . ALA B 1 201 ? 11.93 -3.186 -11.438 1 98.62 201 ALA B N 1
ATOM 3018 C CA . ALA B 1 201 ? 12.664 -4.02 -12.383 1 98.62 201 ALA B CA 1
ATOM 3019 C C . ALA B 1 201 ? 11.93 -5.328 -12.656 1 98.62 201 ALA B C 1
ATOM 3021 O O . ALA B 1 201 ? 11.758 -5.727 -13.805 1 98.62 201 ALA B O 1
ATOM 3022 N N . ALA B 1 202 ? 11.477 -5.996 -11.617 1 98.75 202 ALA B N 1
ATOM 3023 C CA . ALA B 1 202 ? 10.797 -7.281 -11.758 1 98.75 202 ALA B CA 1
ATOM 3024 C C . ALA B 1 202 ? 9.508 -7.137 -12.555 1 98.75 202 ALA B C 1
ATOM 3026 O O . ALA B 1 202 ? 9.25 -7.91 -13.477 1 98.75 202 ALA B O 1
ATOM 3027 N N . VAL B 1 203 ? 8.703 -6.145 -12.188 1 98.88 203 VAL B N 1
ATOM 3028 C CA . VAL B 1 203 ? 7.414 -5.953 -12.844 1 98.88 203 VAL B CA 1
ATOM 3029 C C . VAL B 1 203 ? 7.629 -5.547 -14.297 1 98.88 203 VAL B C 1
ATOM 3031 O O . VAL B 1 203 ? 6.914 -6.012 -15.188 1 98.88 203 VAL B O 1
ATOM 3034 N N . ARG B 1 204 ? 8.594 -4.691 -14.547 1 98.56 204 ARG B N 1
ATOM 3035 C CA . ARG B 1 204 ? 8.906 -4.289 -15.914 1 98.56 204 ARG B CA 1
ATOM 3036 C C . ARG B 1 204 ? 9.328 -5.484 -16.75 1 98.56 204 ARG B C 1
ATOM 3038 O O . ARG B 1 204 ? 8.82 -5.684 -17.859 1 98.56 204 ARG B O 1
ATOM 3045 N N . ASP B 1 205 ? 10.242 -6.281 -16.234 1 98.19 205 ASP B N 1
ATOM 3046 C CA . ASP B 1 205 ? 10.742 -7.445 -16.969 1 98.19 205 ASP B CA 1
ATOM 3047 C C . ASP B 1 205 ? 9.625 -8.461 -17.203 1 98.19 205 ASP B C 1
ATOM 3049 O O . ASP B 1 205 ? 9.453 -8.953 -18.312 1 98.19 205 ASP B O 1
ATOM 3053 N N . GLY B 1 206 ? 8.906 -8.789 -16.141 1 97.88 206 GLY B N 1
ATOM 3054 C CA . GLY B 1 206 ? 7.797 -9.719 -16.281 1 97.88 206 GLY B CA 1
ATOM 3055 C C . GLY B 1 206 ? 6.723 -9.211 -17.234 1 97.88 206 GLY B C 1
ATOM 3056 O O . GLY B 1 206 ? 6.152 -9.984 -18 1 97.88 206 GLY B O 1
ATOM 3057 N N . GLY B 1 207 ? 6.43 -7.938 -17.109 1 97.94 207 GLY B N 1
ATOM 3058 C CA . GLY B 1 207 ? 5.438 -7.328 -17.969 1 97.94 207 GLY B CA 1
ATOM 3059 C C . GLY B 1 207 ? 5.828 -7.367 -19.438 1 97.94 207 GLY B C 1
ATOM 3060 O O . GLY B 1 207 ? 4.992 -7.652 -20.297 1 97.94 207 GLY B O 1
ATOM 3061 N N . ALA B 1 208 ? 7.094 -7.098 -19.719 1 96.75 208 ALA B N 1
ATOM 3062 C CA . ALA B 1 208 ? 7.586 -7.152 -21.094 1 96.75 208 ALA B CA 1
ATOM 3063 C C . ALA B 1 208 ? 7.414 -8.555 -21.688 1 96.75 208 ALA B C 1
ATOM 3065 O O . ALA B 1 208 ? 6.984 -8.703 -22.828 1 96.75 208 ALA B O 1
ATOM 3066 N N . VAL B 1 209 ? 7.711 -9.484 -20.875 1 93.75 209 VAL B N 1
ATOM 3067 C CA . VAL B 1 209 ? 7.582 -10.867 -21.312 1 93.75 209 VAL B CA 1
ATOM 3068 C C . VAL B 1 209 ? 6.109 -11.203 -21.547 1 93.75 209 VAL B C 1
ATOM 3070 O O . VAL B 1 209 ? 5.75 -11.789 -22.578 1 93.75 209 VAL B O 1
ATOM 3073 N N . ASN B 1 210 ? 5.281 -10.82 -20.609 1 94.75 210 ASN B N 1
ATOM 3074 C CA . ASN B 1 210 ? 3.859 -11.117 -20.719 1 94.75 210 ASN B CA 1
ATOM 3075 C C . ASN B 1 210 ? 3.223 -10.438 -21.922 1 94.75 210 ASN B C 1
ATOM 3077 O O . ASN B 1 210 ? 2.4 -11.039 -22.609 1 94.75 210 ASN B O 1
ATOM 3081 N N . LEU B 1 211 ? 3.578 -9.258 -22.203 1 93.56 211 LEU B N 1
ATOM 3082 C CA . LEU B 1 211 ? 3.025 -8.5 -23.312 1 93.56 211 LEU B CA 1
ATOM 3083 C C . LEU B 1 211 ? 3.486 -9.086 -24.641 1 93.56 211 LEU B C 1
ATOM 3085 O O . LE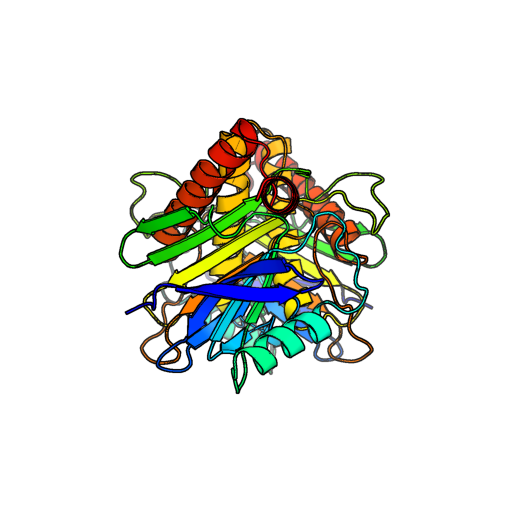U B 1 211 ? 2.746 -9.055 -25.625 1 93.56 211 LEU B O 1
ATOM 3089 N N . ALA B 1 212 ? 4.688 -9.586 -24.641 1 91.25 212 ALA B N 1
ATOM 3090 C CA . ALA B 1 212 ? 5.254 -10.133 -25.875 1 91.25 212 ALA B CA 1
ATOM 3091 C C . ALA B 1 212 ? 4.68 -11.516 -26.172 1 91.25 212 ALA B C 1
ATOM 3093 O O . ALA B 1 212 ? 4.539 -11.891 -27.328 1 91.25 212 ALA B O 1
ATOM 3094 N N . THR B 1 213 ? 4.301 -12.227 -25.109 1 86 213 THR B N 1
ATOM 3095 C CA . THR B 1 213 ? 3.955 -13.625 -25.312 1 86 213 THR B CA 1
ATOM 3096 C C . THR B 1 213 ? 2.457 -13.852 -25.125 1 86 213 THR B C 1
ATOM 3098 O O . THR B 1 213 ? 1.876 -14.758 -25.719 1 86 213 THR B O 1
ATOM 3101 N N . GLY B 1 214 ? 1.833 -12.977 -24.297 1 77.62 214 GLY B N 1
ATOM 3102 C CA . GLY B 1 214 ? 0.438 -13.141 -23.922 1 77.62 214 GLY B CA 1
ATOM 3103 C C . GLY B 1 214 ? 0.173 -14.43 -23.172 1 77.62 214 GLY B C 1
ATOM 3104 O O . GLY B 1 214 ? -0.965 -14.906 -23.109 1 77.62 214 GLY B O 1
ATOM 3105 N N . ARG B 1 215 ? 1.138 -15.023 -22.75 1 74.81 215 ARG B N 1
ATOM 3106 C CA . ARG B 1 215 ? 1.04 -16.391 -22.234 1 74.81 215 ARG B CA 1
ATOM 3107 C C . ARG B 1 215 ? 0.35 -16.406 -20.875 1 74.81 215 ARG B C 1
ATOM 3109 O O . ARG B 1 215 ? 0.599 -15.547 -20.031 1 74.81 215 ARG B O 1
ATOM 3116 N N . SER B 1 216 ? -0.678 -17.219 -20.891 1 81.38 216 SER B N 1
ATOM 3117 C CA . SER B 1 216 ? -1.336 -17.594 -19.641 1 81.38 216 SER B CA 1
ATOM 3118 C C . SER B 1 216 ? -1.14 -19.078 -19.344 1 81.38 216 SER B C 1
ATOM 3120 O O . SER B 1 216 ? -0.679 -19.828 -20.203 1 81.38 216 SER B O 1
ATOM 3122 N N . TRP B 1 217 ? -1.355 -19.422 -18.094 1 81.75 217 TRP B N 1
ATOM 3123 C CA . TRP B 1 217 ? -1.202 -20.844 -17.75 1 81.75 217 TRP B CA 1
ATOM 3124 C C . TRP B 1 217 ? -2.098 -21.719 -18.609 1 81.75 217 TRP B C 1
ATOM 3126 O O . TRP B 1 217 ? -1.666 -22.766 -19.109 1 81.75 217 TRP B O 1
ATOM 3136 N N . SER B 1 218 ? -3.309 -21.234 -18.859 1 76.06 218 SER B N 1
ATOM 3137 C CA . SER B 1 218 ? -4.273 -22.016 -19.625 1 76.06 218 SER B CA 1
ATOM 3138 C C . SER B 1 218 ? -3.771 -22.297 -21.031 1 76.06 218 SER B C 1
ATOM 3140 O O . SER B 1 218 ? -4.066 -23.344 -21.609 1 76.06 218 SER B O 1
ATOM 3142 N N . ASP B 1 219 ? -3.119 -21.375 -21.562 1 70.5 219 ASP B N 1
ATOM 3143 C CA . ASP B 1 219 ? -2.613 -21.516 -22.922 1 70.5 219 ASP B CA 1
ATOM 3144 C C . ASP B 1 219 ? -1.553 -22.609 -23 1 70.5 219 ASP B C 1
ATOM 3146 O O . ASP B 1 219 ? -1.402 -23.266 -24.047 1 70.5 219 ASP B O 1
ATOM 3150 N N . LEU B 1 220 ? -0.917 -22.844 -21.938 1 65.44 220 LEU B N 1
ATOM 3151 C CA . LEU B 1 220 ? 0.172 -23.812 -21.922 1 65.44 220 LEU B CA 1
ATOM 3152 C C . LEU B 1 220 ? -0.343 -25.203 -21.562 1 65.44 220 LEU B C 1
ATOM 3154 O O . LEU B 1 220 ? 0.145 -26.203 -22.094 1 65.44 220 LEU B O 1
ATOM 3158 N N . ALA B 1 221 ? -1.28 -25.219 -20.703 1 59.97 221 ALA B N 1
ATOM 3159 C CA . ALA B 1 221 ? -1.828 -26.5 -20.281 1 59.97 221 ALA B CA 1
ATOM 3160 C C . ALA B 1 221 ? -2.521 -27.219 -21.438 1 59.97 221 ALA B C 1
ATOM 3162 O O . ALA B 1 221 ? -2.508 -28.453 -21.5 1 59.97 221 ALA B O 1
ATOM 3163 N N . GLY B 1 222 ? -3.133 -26.391 -22.203 1 52.5 222 GLY B N 1
ATOM 3164 C CA . GLY B 1 222 ? -3.725 -27.047 -23.359 1 52.5 222 GLY B CA 1
ATOM 3165 C C . GLY B 1 222 ? -2.695 -27.547 -24.344 1 52.5 222 GLY B C 1
ATOM 3166 O O . GLY B 1 222 ? -2.98 -28.453 -25.141 1 52.5 222 GLY B O 1
ATOM 3167 N N . ALA B 1 223 ? -1.545 -27 -24.406 1 49.94 223 ALA B N 1
ATOM 3168 C CA . ALA B 1 223 ? -0.521 -27.391 -25.375 1 49.94 223 ALA B CA 1
ATOM 3169 C C . ALA B 1 223 ? 0.271 -28.609 -24.875 1 49.94 223 ALA B C 1
ATOM 3171 O O . ALA B 1 223 ? 1.015 -29.219 -25.641 1 49.94 223 ALA B O 1
ATOM 3172 N N . ARG B 1 224 ? 0.248 -29 -23.562 1 45.31 224 ARG B N 1
ATOM 3173 C CA . ARG B 1 224 ? 0.995 -30.156 -23.109 1 45.31 224 ARG B CA 1
ATOM 3174 C C . ARG B 1 224 ? 0.125 -31.406 -23.125 1 45.31 224 ARG B C 1
ATOM 3176 O O . ARG B 1 224 ? -1.073 -31.344 -22.844 1 45.31 224 ARG B O 1
#

pLDDT: mean 93.44, std 9.85, range [45.19, 98.94]

Sequence (448 aa):
MFAEPSLTHRREDGRDVPLLLWRFPEPLLAASSAVLGGGVGLREWLINASVPMSYARPDPEAHLAGLAAGLHLTGPGIGLLTGVDVHDVVSASEDGVHVHATVGLGAPIRAAEPGVTGFAHRPGTINIVVWVPQRLGDGALINAVATATEAKAQALAELGLAATGTATDAVCVLCPAGGAAAAYGGPRSHWGTPLARAVCAAVRDGGAVNLATGRSWSDLAGARMFAEPSLTHRREDGRDVPLLLWRFPEPLLAASSAVLGGGVGLREWLINASVPMSYARPDPEAHLAGLAAGLHLTGPGIGLLTGVDVHDVVSASEDGVHVHATVGLGAPIRAAEPGVTGFAHRPGTINIVVWVPQRLGDGALINAVATATEAKAQALAELGLAATGTATDAVCVLCPAGGAAAAYGGPRSHWGTPLARAVCAAVRDGGAVNLATGRSWSDLAGAR

Nearest PDB structures (foldseek):
  7p09-assembly1_D  TM=4.354E-01  e=1.389E-01  Homo sapiens
  4ypl-assembly1_E  TM=4.262E-01  e=2.416E-01  Meiothermus taiwanensis
  7p09-assembly1_B  TM=3.435E-01  e=1.306E-01  Homo sapiens
  9cc0-assembly1_F  TM=4.180E-01  e=5.376E-01  Homo sapiens
  4prx-assembly1_A-2  TM=3.788E-01  e=5.055E-01  Escherichia coli

Solvent-accessible surface area (backbone atoms only — not comparable to full-atom values): 21760 Å² total; per-residue 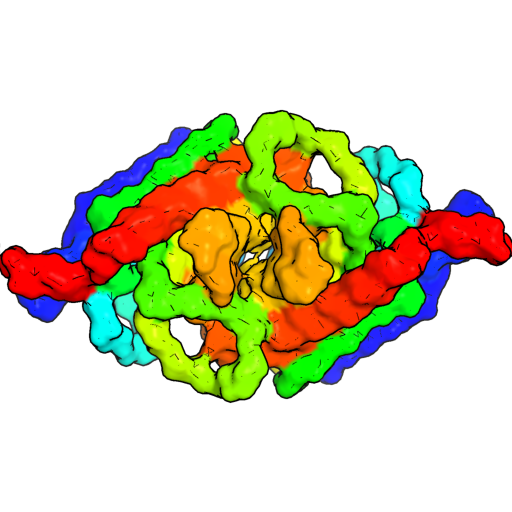(Å²): 130,87,64,73,63,43,84,49,67,43,83,54,96,93,34,79,42,45,26,35,38,32,69,46,95,57,62,26,29,32,41,19,28,24,78,25,59,23,18,75,48,68,30,34,35,38,37,40,30,39,39,48,78,78,66,71,72,92,50,59,44,60,52,43,52,48,54,36,50,75,69,70,56,70,81,53,36,34,33,42,72,30,40,31,41,52,87,58,50,24,67,27,66,33,96,70,23,39,28,42,26,37,39,29,70,74,31,62,31,49,33,45,51,88,89,67,84,52,79,73,68,66,65,21,22,36,39,37,41,34,38,37,86,48,13,54,26,51,12,9,45,44,21,35,49,33,23,39,34,24,4,40,21,49,19,35,41,75,71,70,41,88,28,33,47,31,56,57,48,32,47,32,44,34,21,44,66,58,77,74,58,39,73,51,12,28,30,38,27,84,57,11,28,36,41,4,38,17,34,17,51,16,44,34,54,22,38,53,50,26,70,73,64,64,65,35,29,48,66,48,60,70,72,103,129,86,64,72,63,42,82,48,69,44,84,52,97,92,34,78,43,44,25,37,37,32,68,46,95,56,63,26,29,32,42,20,28,25,78,25,59,24,17,76,47,69,29,34,34,38,35,42,30,39,39,49,78,78,68,70,73,92,49,60,45,60,52,41,50,50,55,36,50,74,70,70,55,69,80,51,36,33,34,43,74,29,39,32,42,52,88,58,50,24,67,26,67,32,96,71,23,40,27,40,25,39,39,30,70,76,31,60,31,49,34,47,52,86,87,71,71,46,83,76,68,67,65,20,22,37,41,39,41,35,39,38,85,49,12,54,25,53,12,8,46,44,21,35,48,35,24,41,33,24,5,39,22,49,20,35,42,74,73,71,42,90,27,35,47,30,55,57,47,33,48,32,43,34,21,45,67,58,76,76,56,39,74,51,12,29,30,43,30,87,56,10,27,38,40,5,39,18,34,18,51,17,44,35,54,21,38,53,49,26,70,74,63,64,64,34,30,48,65,48,57,70,72,102

Foldseek 3Di:
DFFDWDKAFDDDPNFTWIKTKGADPDWWWKAKPAPALHGTDTAGMEMETADAQPDDDPCVRVVQVVVCVVVVHDDGHGYHYAQARLVLWFWFDDPQKIKIKAWFVPPFAAPDDPPPDDPDDGGTEIEMEMEDAAAADPAQNVQLVVLLLQLLQVLCVVLVHPHSGGPRYMYMYIYHPDDDHDHHQHCPGPRSVRSSVGSSVRNNVNVVVCVVPVDTSNVVRVVD/DFFDWDKAFDDDPNDTWIKTKGAAPDWWWKAKPAPALHGTDTAGMEMETADAQPDDDPCVRVVQVVVCVVVVHDDGHGYHYAQARLVLWFWFDDPQKIKIKAWFVPPFAAPDDPPDDDDDDGGTEIEMEMEDAAAADPAQNVQLVVLLQQLLQVLCVVLVHPHSGGPRYMYMYIYHPDDDHDHHQHCPGPRSVRSSVGSSVRNNVNVVVCVVPVDTSNVVRVVD

InterPro domains:
  IPR002808 Adenosylcobinamide amidohydrolase, CbiZ [PF01955] (23-203)
  IPR052209 Adenosylcobinamide Amidohydrolase [PTHR35336] (19-205)

Organism: Actinoplanes teichomyceticus (NCBI:txid1867)

Secondary structure (DSSP, 8-state):
-PPPPEEEEEEETTEEEEEEEEEEEEEEEEEE--TBT-EEEEEEEEEEEE--TT---S-HHHHHHHHHHHTT--SSEEEEEESS-GGG-EEEEETTEEEEEEE--SS-B-SS-TT---S---S--EEEEEE-SSPBPHHHHHHHHHHHHHHHHHHHHHTT-S-SB-TT-EEEEEEESSSPPBS--STTSTTHHHHHHHHHHHHHHHHHHHHHH---HHHHHTT-/-PPPPEEEEEEETTEEEEEEEEEEEEEEEEEE--TBT-EEEEEEEEEEEE--TT---S-HHHHHHHHHHHTT--SSEEEEEESS-GGG-EEEEETTEEEEEEE--SS-B-SS-TT--SS------EEEEEE-SSPBPHHHHHHHHHHHHHHHHHHHHHTT-S-SB-TT-EEEEEEESSSSPBS--STTSTTHHHHHHHHHHHHHHHHHHHHHH---HHHHHTT-